Protein AF-A0A942W779-F1 (afdb_monomer)

Solvent-accessible surface area (backbone atoms only — not comparable to full-atom values): 25080 Å² total; per-residue (Å²): 134,94,77,85,82,77,86,79,87,77,89,80,86,76,80,74,77,80,75,82,72,76,68,86,77,58,77,64,45,55,94,72,41,63,71,44,63,74,53,62,92,79,44,44,75,54,38,56,45,84,52,92,96,42,37,37,36,27,36,22,59,92,44,21,41,36,33,34,63,48,42,85,40,63,37,69,52,98,50,42,41,78,44,47,47,82,33,81,62,32,35,39,36,34,16,63,70,56,72,28,26,42,39,39,29,24,27,60,91,65,40,43,71,28,85,90,51,63,28,68,44,66,31,93,44,35,46,90,42,56,68,46,78,47,61,44,61,81,48,29,36,41,38,27,32,67,92,41,38,33,35,38,41,34,22,40,50,70,47,46,82,72,52,70,46,81,51,99,54,56,57,73,42,72,48,63,55,88,59,30,40,38,39,20,27,90,34,28,35,40,48,25,60,59,57,97,59,85,71,58,79,91,79,42,75,44,48,37,31,94,50,37,53,66,45,76,66,56,99,52,34,30,26,25,70,68,20,30,35,28,33,49,87,40,51,75,77,42,82,58,79,23,85,70,44,81,44,40,36,26,61,40,96,67,29,41,36,34,48,67,47,61,38,31,39,34,34,36,33,72,90,75,78,45,62,26,37,35,81,49,95,34,40,64,63,25,29,46,76,63,33,36,33,28,40,45,94,50,18,41,28,53,39,64,69,76,82,65,41,61,65,76,71,80,63,80,65,70,73,70,72,72,69,76,75,72,62,93,86,66,74,74,69,47,80,57,91,57,32,35,38,40,59,77,65,41,29,62,65,59,50,34,67,62,51,58,91,50,53,61,50,49,23,35,79,85,72,44,81,56,75,65,50,49,26,25,55,21,35,35,35,49,73,85,46,76,23,39,26,28,20,69,40,17,46,74,42,75,28,61,62,39,72,67,26,55,52,50,50,54,31,34,78,68,68,77,44,82,70,54,76,53,27,37,58,9,37,29,71,82,69,83,85,61,66,45,74,70,22,52,52,55,50,51,54,64,59,76,107

Sequence (449 aa):
MKKAFRPTALPALLLAAVLLVLAPAVSGTSAGEALTGAVSPDASVLLFEPCGNTELFAYTDDTTYIAAADGSRSAVAEYPGQHAFLRAGVVTVVSDLGDFLAVQRFDADTLEETTSLPGFFPLEIAGEVLSFLEADGFGRLYAVLFGEPNEILVYDEAGGYTGSLLFAEPVRGMQVLDETLFVFFDGHVERIALHADFPQAGADVFPAAADVPHKMLDAETYIDSEGNLCTTDGTILLRTGANPTAVLTAYAGGSFFWASDPQTVSRFDTAGGAVALHPADGTLEALTGSAMLIRREGAFYRVPYGEFTQPATPTPTASPTPLPTPDPERVEVAFSGTYLIVPAGTTAARLRDALAPADVEVYTKNMSAAAGKLKTDQIAMVDGDLYTVIVPGDLNASGTVNTADLRLFQRVLAGDAALDDAAAFAADLNGDGTADAADLVLLSARIAA

pLDDT: mean 81.8, std 18.24, range [25.09, 97.75]

Mean predicted aligned error: 16.68 Å

Nearest PDB structures (foldseek):
  8fgw-assembly1_B  TM=6.229E-01  e=4.287E-08  Homo sapiens
  8bbe-assembly1_C  TM=6.328E-01  e=6.914E-08  Homo sapiens
  8bbg-assembly1_C  TM=6.328E-01  e=6.557E-08  Homo sapiens
  8bbf-assembly1_B  TM=3.620E-01  e=5.302E-08  Homo sapiens
  8bbg-assembly1_B  TM=3.325E-01  e=8.685E-06  Homo sapiens

Radius of gyration: 28.58 Å; Cα contacts (8 Å, |Δi|>4): 988; chains: 1; bounding box: 77×52×78 Å

Structure (mmCIF, N/CA/C/O backbone):
data_AF-A0A942W779-F1
#
_entry.id   AF-A0A942W779-F1
#
loop_
_atom_site.group_PDB
_atom_site.id
_atom_site.type_symbol
_atom_site.label_atom_id
_atom_site.label_alt_id
_atom_site.label_comp_id
_atom_site.label_asym_id
_atom_site.label_entity_id
_atom_site.label_seq_id
_atom_site.pdbx_PDB_ins_code
_atom_site.Cartn_x
_atom_site.Cartn_y
_atom_site.Cartn_z
_atom_site.occupancy
_atom_site.B_iso_or_equiv
_atom_site.auth_seq_id
_atom_site.auth_comp_id
_atom_site.auth_asym_id
_atom_site.auth_atom_id
_atom_site.pdbx_PDB_model_num
ATOM 1 N N . MET A 1 1 ? -15.101 18.374 44.490 1.00 37.56 1 MET A N 1
ATOM 2 C CA . MET A 1 1 ? -15.991 19.557 44.451 1.00 37.56 1 MET A CA 1
ATOM 3 C C . MET A 1 1 ? -16.600 19.627 43.064 1.00 37.56 1 MET A C 1
ATOM 5 O O . MET A 1 1 ? -15.862 19.673 42.093 1.00 37.56 1 MET A O 1
ATOM 9 N N . LYS A 1 2 ? -17.931 19.529 42.985 1.00 36.56 2 LYS A N 1
ATOM 10 C CA . LYS A 1 2 ? -18.717 19.539 41.746 1.00 36.56 2 LYS A CA 1
ATOM 11 C C . LYS A 1 2 ? -18.505 20.856 40.989 1.00 36.56 2 LYS A C 1
ATOM 13 O O . LYS A 1 2 ? -18.815 21.911 41.540 1.00 36.56 2 LYS A O 1
ATOM 18 N N . LYS A 1 3 ? -18.070 20.798 39.732 1.00 31.38 3 LYS A N 1
ATOM 19 C CA . LYS A 1 3 ? -18.379 21.835 38.741 1.00 31.38 3 LYS A CA 1
ATOM 20 C C . LYS A 1 3 ? -19.155 21.171 37.616 1.00 31.38 3 LYS A C 1
ATOM 22 O O . LYS A 1 3 ? -18.629 20.355 36.876 1.00 31.38 3 LYS A O 1
ATOM 27 N N . ALA A 1 4 ? -20.445 21.478 37.603 1.00 31.98 4 ALA A N 1
ATOM 28 C CA . ALA A 1 4 ? -21.384 21.084 36.576 1.00 31.98 4 ALA A CA 1
ATOM 29 C C . ALA A 1 4 ? -21.033 21.820 35.280 1.00 31.98 4 ALA A C 1
ATOM 31 O O . ALA A 1 4 ? -21.041 23.053 35.258 1.00 31.98 4 ALA A O 1
ATOM 32 N N . PHE A 1 5 ? -20.735 21.069 34.226 1.00 26.52 5 PHE A N 1
ATOM 33 C CA . PHE A 1 5 ? -20.699 21.587 32.869 1.00 26.52 5 PHE A CA 1
ATOM 34 C C . PHE A 1 5 ? -22.130 21.503 32.325 1.00 26.52 5 PHE A C 1
ATOM 36 O O . PHE A 1 5 ? -22.744 20.437 32.326 1.00 26.52 5 PHE A O 1
ATOM 43 N N . ARG A 1 6 ? -22.716 22.654 31.992 1.00 29.20 6 ARG A N 1
ATOM 44 C CA . ARG A 1 6 ? -24.022 22.731 31.330 1.00 29.20 6 ARG A CA 1
ATOM 45 C C . ARG A 1 6 ? -23.778 22.610 29.824 1.00 29.20 6 ARG A C 1
ATOM 47 O O . ARG A 1 6 ? -23.005 23.425 29.327 1.00 29.20 6 ARG A O 1
ATOM 54 N N . PRO A 1 7 ? -24.439 21.700 29.093 1.00 30.34 7 PRO A N 1
ATOM 55 C CA . PRO A 1 7 ? -24.397 21.734 27.643 1.00 30.34 7 PRO A CA 1
ATOM 56 C C . PRO A 1 7 ? -25.308 22.871 27.171 1.00 30.34 7 PRO A C 1
ATOM 58 O O . PRO A 1 7 ? -26.525 22.853 27.371 1.00 30.34 7 PRO A O 1
ATOM 61 N N . THR A 1 8 ? -24.715 23.913 26.599 1.00 30.36 8 THR A N 1
ATOM 62 C CA . THR A 1 8 ? -25.446 24.884 25.788 1.00 30.36 8 THR A CA 1
ATOM 63 C C . THR A 1 8 ? -25.738 24.240 24.445 1.00 30.36 8 THR A C 1
ATOM 65 O O . THR A 1 8 ? -24.858 24.126 23.601 1.00 30.36 8 THR A O 1
ATOM 68 N N . ALA A 1 9 ? -26.986 23.817 24.268 1.00 31.47 9 ALA A N 1
ATOM 69 C CA . ALA A 1 9 ? -27.552 23.541 22.962 1.00 31.47 9 ALA A CA 1
ATOM 70 C C . ALA A 1 9 ? -27.505 24.815 22.108 1.00 31.47 9 ALA A C 1
ATOM 72 O O . ALA A 1 9 ? -28.049 25.843 22.515 1.00 31.47 9 ALA A O 1
ATOM 73 N N . LEU A 1 10 ? -26.921 24.729 20.916 1.00 28.17 10 LEU A N 1
ATOM 74 C CA . LEU A 1 10 ? -27.346 25.535 19.779 1.00 28.17 10 LEU A CA 1
ATOM 75 C C . LEU A 1 10 ? -27.291 24.651 18.518 1.00 28.17 10 LEU A C 1
ATOM 77 O O . LEU A 1 10 ? -26.250 24.056 18.255 1.00 28.17 10 LEU A O 1
ATOM 81 N N . PRO A 1 11 ? -28.397 24.527 17.767 1.00 33.03 11 PRO A N 1
ATOM 82 C CA . PRO A 1 11 ? -28.464 23.716 16.564 1.00 33.03 11 PRO A CA 1
ATOM 83 C C . PRO A 1 11 ? -27.955 24.535 15.374 1.00 33.03 11 PRO A C 1
ATOM 85 O O . PRO A 1 11 ? -28.446 25.635 15.123 1.00 33.03 11 PRO A O 1
ATOM 88 N N . ALA A 1 12 ? -27.013 23.993 14.612 1.00 29.61 12 ALA A N 1
ATOM 89 C CA . ALA A 1 12 ? -26.700 24.477 13.272 1.00 29.61 12 ALA A CA 1
ATOM 90 C C . ALA A 1 12 ? -26.836 23.301 12.306 1.00 29.61 12 ALA A C 1
ATOM 92 O O . ALA A 1 12 ? -25.867 22.717 11.843 1.00 29.61 12 ALA A O 1
ATOM 93 N N . LEU A 1 13 ? -28.095 22.937 12.059 1.00 30.38 13 LEU A N 1
ATOM 94 C CA . LEU A 1 13 ? -28.499 22.087 10.951 1.00 30.38 13 LEU A CA 1
ATOM 95 C C . LEU A 1 13 ? -28.282 22.902 9.664 1.00 30.38 13 LEU A C 1
ATOM 97 O O . LEU A 1 13 ? -29.170 23.644 9.241 1.00 30.38 13 LEU A O 1
ATOM 101 N N . LEU A 1 14 ? -27.084 22.844 9.083 1.00 27.41 14 LEU A N 1
ATOM 102 C CA . LEU A 1 14 ? -26.867 23.316 7.720 1.00 27.41 14 LEU A CA 1
ATOM 103 C C . LEU A 1 14 ? -27.178 22.143 6.796 1.00 27.41 14 LEU A C 1
ATOM 105 O O . LEU A 1 14 ? -26.346 21.293 6.518 1.00 27.41 14 LEU A O 1
ATOM 109 N N . LEU A 1 15 ? -28.442 22.093 6.381 1.00 29.25 15 LEU A N 1
ATOM 110 C CA . LEU A 1 15 ? -28.926 21.238 5.311 1.00 29.25 15 LEU A CA 1
ATOM 111 C C . LEU A 1 15 ? -28.250 21.707 4.011 1.00 29.25 15 LEU A C 1
ATOM 113 O O . LEU A 1 15 ? -28.770 22.583 3.316 1.00 29.25 15 LEU A O 1
ATOM 117 N N . ALA A 1 16 ? -27.056 21.193 3.720 1.00 29.36 16 ALA A N 1
ATOM 118 C CA . ALA A 1 16 ? -26.447 21.348 2.411 1.00 29.36 16 ALA A CA 1
ATOM 119 C C . ALA A 1 16 ? -27.276 20.509 1.435 1.00 29.36 16 ALA A C 1
ATOM 121 O O . ALA A 1 16 ? -27.370 19.289 1.543 1.00 29.36 16 ALA A O 1
ATOM 122 N N . ALA A 1 17 ? -27.971 21.190 0.527 1.00 27.38 17 ALA A N 1
ATOM 123 C CA . ALA A 1 17 ? -28.685 20.542 -0.554 1.00 27.38 17 ALA A CA 1
ATOM 124 C C . ALA A 1 17 ? -27.675 19.732 -1.375 1.00 27.38 17 ALA A C 1
ATOM 126 O O . ALA A 1 17 ? -26.811 20.316 -2.027 1.00 27.38 17 ALA A O 1
ATOM 127 N N . VAL A 1 18 ? -27.800 18.405 -1.324 1.00 30.98 18 VAL A N 1
ATOM 128 C CA . VAL A 1 18 ? -27.090 17.463 -2.190 1.00 30.98 18 VAL A CA 1
ATOM 129 C C . VAL A 1 18 ? -27.400 17.856 -3.631 1.00 30.98 18 VAL A C 1
ATOM 131 O O . VAL A 1 18 ? -28.480 17.580 -4.160 1.00 30.98 18 VAL A O 1
ATOM 134 N N . LEU A 1 19 ? -26.466 18.564 -4.265 1.00 25.09 19 LEU A N 1
ATOM 135 C CA . LEU A 1 19 ? -26.432 18.644 -5.710 1.00 25.09 19 LEU A CA 1
ATOM 136 C C . LEU A 1 19 ? -25.974 17.256 -6.147 1.00 25.09 19 LEU A C 1
ATOM 138 O O . LEU A 1 19 ? -24.809 16.909 -5.986 1.00 25.09 19 LEU A O 1
ATOM 142 N N . LEU A 1 20 ? -26.917 16.445 -6.623 1.00 26.47 20 LEU A N 1
ATOM 143 C CA . LEU A 1 20 ? -26.631 15.166 -7.254 1.00 26.47 20 LEU A CA 1
ATOM 144 C C . LEU A 1 20 ? -25.799 15.456 -8.513 1.00 26.47 20 LEU A C 1
ATOM 146 O O . LEU A 1 20 ? -26.340 15.640 -9.605 1.00 26.47 20 LEU A O 1
ATOM 150 N N . VAL A 1 21 ? -24.483 15.584 -8.356 1.00 29.58 21 VAL A N 1
ATOM 151 C CA . VAL A 1 21 ? -23.558 15.493 -9.476 1.00 29.58 21 VAL A CA 1
ATOM 152 C C . VAL A 1 21 ? -23.622 14.031 -9.876 1.00 29.58 21 VAL A C 1
ATOM 154 O O . VAL A 1 21 ? -23.106 13.159 -9.186 1.00 29.58 21 VAL A O 1
ATOM 157 N N . LEU A 1 22 ? -24.362 13.762 -10.950 1.00 28.72 22 LEU A N 1
ATOM 158 C CA . LEU A 1 22 ? -24.291 12.494 -11.657 1.00 28.72 22 LEU A CA 1
ATOM 159 C C . LEU A 1 22 ? -22.816 12.274 -11.995 1.00 28.72 22 LEU A C 1
ATOM 161 O O . LEU A 1 22 ? -22.301 12.882 -12.936 1.00 28.72 22 LEU A O 1
ATOM 165 N N . ALA A 1 23 ? -22.144 11.426 -11.214 1.00 38.41 23 ALA A N 1
ATOM 166 C CA . ALA A 1 23 ? -20.922 10.789 -11.661 1.00 38.41 23 ALA A CA 1
ATOM 167 C C . ALA A 1 23 ? -21.218 10.195 -13.048 1.00 38.41 23 ALA A C 1
ATOM 169 O O . ALA A 1 23 ? -22.330 9.687 -13.262 1.00 38.41 23 ALA A O 1
ATOM 170 N N . PRO A 1 24 ? -20.299 10.286 -14.020 1.00 35.00 24 PRO A N 1
ATOM 171 C CA . PRO A 1 24 ? -20.470 9.571 -15.268 1.00 35.00 24 PRO A CA 1
ATOM 172 C C . PRO A 1 24 ? -20.486 8.078 -14.933 1.00 35.00 24 PRO A C 1
ATOM 174 O O . PRO A 1 24 ? -19.445 7.452 -14.775 1.00 35.00 24 PRO A O 1
ATOM 177 N N . ALA A 1 25 ? -21.688 7.521 -14.786 1.00 34.44 25 ALA A N 1
ATOM 178 C CA . ALA A 1 25 ? -21.912 6.094 -14.735 1.00 34.44 25 ALA A CA 1
ATOM 179 C C . ALA A 1 25 ? -21.474 5.543 -16.093 1.00 34.44 25 ALA A C 1
ATOM 181 O O . ALA A 1 25 ? -22.218 5.605 -17.076 1.00 34.44 25 ALA A O 1
ATOM 182 N N . VAL A 1 26 ? -20.231 5.070 -16.171 1.00 37.19 26 VAL A N 1
ATOM 183 C CA . VAL A 1 26 ? -19.781 4.271 -17.303 1.00 37.19 26 VAL A CA 1
ATOM 184 C C . VAL A 1 26 ? -20.432 2.909 -17.121 1.00 37.19 26 VAL A C 1
ATOM 186 O O . VAL A 1 26 ? -20.083 2.119 -16.251 1.00 37.19 26 VAL A O 1
ATOM 189 N N . SER A 1 27 ? -21.480 2.692 -17.902 1.00 34.56 27 SER A N 1
ATOM 190 C CA . SER A 1 27 ? -22.217 1.442 -17.974 1.00 34.56 27 SER A CA 1
ATOM 191 C C . SER A 1 27 ? -21.292 0.298 -18.391 1.00 34.56 27 SER A C 1
ATOM 193 O O . SER A 1 27 ? -20.830 0.304 -19.528 1.00 34.56 27 SER A O 1
ATOM 195 N N . GLY A 1 28 ? -21.104 -0.678 -17.498 1.00 39.50 28 GLY A N 1
ATOM 196 C CA . GLY A 1 28 ? -20.536 -2.001 -17.771 1.00 39.50 28 GLY A CA 1
ATOM 197 C C . GLY A 1 28 ? -19.135 -1.972 -18.368 1.00 39.50 28 GLY A C 1
ATOM 198 O O . GLY A 1 28 ? -18.990 -2.098 -19.579 1.00 39.50 28 GLY A O 1
ATOM 199 N N . THR A 1 29 ? -18.117 -1.860 -17.520 1.00 42.97 29 THR A N 1
ATOM 200 C CA . THR A 1 29 ? -16.719 -1.896 -17.954 1.00 42.97 29 THR A CA 1
ATOM 201 C C . THR A 1 29 ? -16.291 -3.332 -18.251 1.00 42.97 29 THR A C 1
ATOM 203 O O . THR A 1 29 ? -16.225 -4.204 -17.383 1.00 42.97 29 THR A O 1
ATOM 206 N N . SER A 1 30 ? -16.003 -3.601 -19.520 1.00 47.59 30 SER A N 1
ATOM 207 C CA . SER A 1 30 ? -15.273 -4.797 -19.939 1.00 47.59 30 SER A CA 1
ATOM 208 C C . SER A 1 30 ? -13.791 -4.687 -19.544 1.00 47.59 30 SER A C 1
ATOM 210 O O . SER A 1 30 ? -13.280 -3.599 -19.276 1.00 47.59 30 SER A O 1
ATOM 212 N N . ALA A 1 31 ? -13.074 -5.816 -19.477 1.00 52.22 31 ALA A N 1
ATOM 213 C CA . ALA A 1 31 ? -11.652 -5.807 -19.133 1.00 52.22 31 ALA A CA 1
ATOM 214 C C . ALA A 1 31 ? -10.866 -4.902 -20.105 1.00 52.22 31 ALA A C 1
ATOM 216 O O . ALA A 1 31 ? -10.810 -5.186 -21.301 1.00 52.22 31 ALA A O 1
ATOM 217 N N . GLY A 1 32 ? -10.259 -3.831 -19.582 1.00 58.69 32 GLY A N 1
ATOM 218 C CA . GLY A 1 32 ? -9.484 -2.857 -20.358 1.00 58.69 32 GLY A CA 1
ATOM 219 C C . GLY A 1 32 ? -10.176 -1.514 -20.632 1.00 58.69 32 GLY A C 1
ATOM 220 O O . GLY A 1 32 ? -9.540 -0.636 -21.216 1.00 58.69 32 GLY A O 1
ATOM 221 N N . GLU A 1 33 ? -11.425 -1.317 -20.201 1.00 74.31 33 GLU A N 1
ATOM 222 C CA . GLU A 1 33 ? -12.067 0.005 -20.208 1.00 74.31 33 GLU A CA 1
ATOM 223 C C . GLU A 1 33 ? -11.681 0.833 -18.977 1.00 74.31 33 GLU A C 1
ATOM 225 O O . GLU A 1 33 ? -11.333 0.299 -17.920 1.00 74.31 33 GLU A O 1
ATOM 230 N N . ALA A 1 34 ? -11.701 2.158 -19.136 1.00 84.88 34 ALA A N 1
ATOM 231 C CA . ALA A 1 34 ? -11.385 3.077 -18.053 1.00 84.88 34 ALA A CA 1
ATOM 232 C C . ALA A 1 34 ? -12.463 2.983 -16.969 1.00 84.88 34 ALA A C 1
ATOM 234 O O . ALA A 1 34 ? -13.654 3.089 -17.263 1.00 84.88 34 ALA A O 1
ATOM 235 N N . LEU A 1 35 ? -12.038 2.808 -15.719 1.00 87.25 35 LEU A N 1
ATOM 236 C CA . LEU A 1 35 ? -12.924 2.851 -14.555 1.00 87.25 35 LEU A CA 1
ATOM 237 C C . LEU A 1 35 ? -13.426 4.267 -14.287 1.00 87.25 35 LEU A C 1
ATOM 239 O O . LEU A 1 35 ? -14.508 4.460 -13.738 1.00 87.25 35 LEU A O 1
ATOM 243 N N . THR A 1 36 ? -12.622 5.258 -14.662 1.00 84.62 36 THR A N 1
ATOM 244 C CA . THR A 1 36 ? -12.900 6.671 -14.443 1.00 84.62 36 THR A CA 1
ATOM 245 C C . THR A 1 36 ? -12.735 7.457 -15.737 1.00 84.62 36 THR A C 1
ATOM 247 O O . THR A 1 36 ? -12.085 7.019 -16.687 1.00 84.62 36 THR A O 1
ATOM 250 N N . GLY A 1 37 ? -13.273 8.677 -15.756 1.00 84.06 37 GLY A N 1
ATOM 251 C CA . GLY A 1 37 ? -12.760 9.708 -16.656 1.00 84.06 37 GLY A CA 1
ATOM 252 C C . GLY A 1 37 ? -11.343 10.143 -16.259 1.00 84.06 37 GLY A C 1
ATOM 253 O O . GLY A 1 37 ? -10.720 9.552 -15.373 1.00 84.06 37 GLY A O 1
ATOM 254 N N . ALA A 1 38 ? -10.850 11.208 -16.893 1.00 84.56 38 ALA A N 1
ATOM 255 C CA . ALA A 1 38 ? -9.616 11.847 -16.453 1.00 84.56 38 ALA A CA 1
ATOM 256 C C . ALA A 1 38 ? -9.790 12.408 -15.027 1.00 84.56 38 ALA A C 1
ATOM 258 O O . ALA A 1 38 ? -10.720 13.177 -14.778 1.00 84.56 38 ALA A O 1
ATOM 259 N N . VAL A 1 39 ? -8.908 12.007 -14.116 1.00 88.69 39 VAL A N 1
ATOM 260 C CA . VAL A 1 39 ? -8.825 12.426 -12.713 1.00 88.69 39 VAL A CA 1
ATOM 261 C C . VAL A 1 39 ? -7.675 13.413 -12.520 1.00 88.69 39 VAL A C 1
ATOM 263 O O . VAL A 1 39 ? -6.804 13.561 -13.385 1.00 88.69 39 VAL A O 1
ATOM 266 N N . SER A 1 40 ? -7.669 14.099 -11.377 1.00 87.69 40 SER A N 1
ATOM 267 C CA . SER A 1 40 ? -6.571 14.992 -11.003 1.00 87.69 40 SER A CA 1
ATOM 268 C C . SER A 1 40 ? -5.223 14.248 -10.983 1.00 87.69 40 SER A C 1
ATOM 270 O O . SER A 1 40 ? -5.166 13.104 -10.523 1.00 87.69 40 SER A O 1
ATOM 272 N N . PRO A 1 41 ? -4.111 14.873 -11.417 1.00 85.75 41 PRO A N 1
ATOM 273 C CA . PRO A 1 41 ? -2.770 14.328 -11.201 1.00 85.75 41 PRO A CA 1
ATOM 274 C C . PRO A 1 41 ? -2.481 14.014 -9.728 1.00 85.75 41 PRO A C 1
ATOM 276 O O . PRO A 1 41 ? -1.777 13.049 -9.452 1.00 85.75 41 PRO A O 1
ATOM 279 N N . ASP A 1 42 ? -3.086 14.773 -8.811 1.00 87.50 42 ASP A N 1
ATOM 280 C CA . ASP A 1 42 ? -2.910 14.629 -7.361 1.00 87.50 42 ASP A CA 1
ATOM 281 C C . ASP A 1 42 ? -3.865 13.597 -6.734 1.00 87.50 42 ASP A C 1
ATOM 283 O O . ASP A 1 42 ? -3.835 13.387 -5.524 1.00 87.50 42 ASP A O 1
ATOM 287 N N . ALA A 1 43 ? -4.726 12.952 -7.535 1.00 90.50 43 ALA A N 1
ATOM 288 C CA . ALA A 1 43 ? -5.637 11.933 -7.027 1.00 90.50 43 ALA A CA 1
ATOM 289 C C . ALA A 1 43 ? -4.852 10.760 -6.423 1.00 90.50 43 ALA A C 1
ATOM 291 O O . ALA A 1 43 ? -3.951 10.231 -7.077 1.00 90.50 43 ALA A O 1
ATOM 292 N N . SER A 1 44 ? -5.217 10.314 -5.225 1.00 92.19 44 SER A N 1
ATOM 293 C CA . SER A 1 44 ? -4.587 9.194 -4.525 1.00 92.19 44 SER A CA 1
ATOM 294 C C . SER A 1 44 ? -5.557 8.028 -4.369 1.00 92.19 44 SER A C 1
ATOM 296 O O . SER A 1 44 ? -6.742 8.212 -4.093 1.00 92.19 44 SER A O 1
ATOM 298 N N . VAL A 1 45 ? -5.068 6.803 -4.555 1.00 94.62 45 VAL A N 1
ATOM 299 C CA . VAL A 1 45 ? -5.859 5.592 -4.307 1.00 94.62 45 VAL A CA 1
ATOM 300 C C . VAL A 1 45 ? -5.784 5.247 -2.823 1.00 94.62 45 VAL A C 1
ATOM 302 O O . VAL A 1 45 ? -4.695 5.095 -2.275 1.00 94.62 45 VAL A O 1
ATOM 305 N N . LEU A 1 46 ? -6.944 5.108 -2.180 1.00 94.31 46 LEU A N 1
ATOM 306 C CA . LEU A 1 46 ? -7.054 4.750 -0.763 1.00 94.31 46 LEU A CA 1
ATOM 307 C C . LEU A 1 46 ? -7.326 3.260 -0.545 1.00 94.31 46 LEU A C 1
ATOM 309 O O . LEU A 1 46 ? -6.926 2.703 0.471 1.00 94.31 46 LEU A O 1
ATOM 313 N N . LEU A 1 47 ? -8.044 2.625 -1.474 1.00 95.00 47 LEU A N 1
ATOM 314 C CA . LEU A 1 47 ? -8.505 1.244 -1.353 1.00 95.00 47 LEU A CA 1
ATOM 315 C C . LEU A 1 47 ? -8.529 0.587 -2.730 1.00 95.00 47 LEU A C 1
ATOM 317 O O . LEU A 1 47 ? -9.013 1.186 -3.691 1.00 95.00 47 LEU A O 1
ATOM 321 N N . PHE A 1 48 ? -8.077 -0.662 -2.807 1.00 95.25 48 PHE A N 1
ATOM 322 C CA . PHE A 1 48 ? -8.328 -1.549 -3.938 1.00 95.25 48 PHE A CA 1
ATOM 323 C C . PHE A 1 48 ? -8.352 -2.993 -3.438 1.00 95.25 48 PHE A C 1
ATOM 325 O O . PHE A 1 48 ? -7.305 -3.607 -3.248 1.00 95.25 48 PHE A O 1
ATOM 332 N N . GLU A 1 49 ? -9.545 -3.522 -3.167 1.00 93.81 49 GLU A N 1
ATOM 333 C CA . GLU A 1 49 ? -9.703 -4.816 -2.496 1.00 93.81 49 GLU A CA 1
ATOM 334 C C . GLU A 1 49 ? -10.789 -5.693 -3.145 1.00 93.81 49 GLU A C 1
ATOM 336 O O . GLU A 1 49 ? -11.795 -5.173 -3.640 1.00 93.81 49 GLU A O 1
ATOM 341 N N . PRO A 1 50 ? -10.628 -7.032 -3.149 1.00 92.56 50 PRO A N 1
ATOM 342 C CA . PRO A 1 50 ? -11.656 -7.955 -3.626 1.00 92.56 50 PRO A CA 1
ATOM 343 C C . PRO A 1 50 ? -12.968 -7.849 -2.832 1.00 92.56 50 PRO A C 1
ATOM 345 O O . PRO A 1 50 ? -12.976 -7.849 -1.605 1.00 92.56 50 PRO A O 1
ATOM 348 N N . CYS A 1 51 ? -14.096 -7.839 -3.539 1.00 92.12 51 CYS A N 1
ATOM 349 C CA . CYS A 1 51 ? -15.445 -7.822 -2.983 1.00 92.12 51 CYS A CA 1
ATOM 350 C C . CYS A 1 51 ? -16.391 -8.642 -3.878 1.00 92.12 51 CYS A C 1
ATOM 352 O O . CYS A 1 51 ? -16.814 -8.213 -4.958 1.00 92.12 51 CYS A O 1
ATOM 354 N N . GLY A 1 52 ? -16.714 -9.859 -3.438 1.00 88.25 52 GLY A N 1
ATOM 355 C CA . GLY A 1 52 ? -17.498 -10.800 -4.236 1.00 88.25 52 GLY A CA 1
ATOM 356 C C . GLY A 1 52 ? -16.760 -11.203 -5.517 1.00 88.25 52 GLY A C 1
ATOM 357 O O . GLY A 1 52 ? -15.681 -11.785 -5.454 1.00 88.25 52 GLY A O 1
ATOM 358 N N . ASN A 1 53 ? -17.348 -10.903 -6.679 1.00 86.69 53 ASN A N 1
ATOM 359 C CA . ASN A 1 53 ? -16.791 -11.246 -7.998 1.00 86.69 53 ASN A CA 1
ATOM 360 C C . ASN A 1 53 ? -16.046 -10.082 -8.682 1.00 86.69 53 ASN A C 1
ATOM 362 O O . ASN A 1 53 ? -15.665 -10.206 -9.845 1.00 86.69 53 ASN A O 1
ATOM 366 N N . THR A 1 54 ? -15.881 -8.953 -7.994 1.00 88.69 54 THR A N 1
ATOM 367 C CA . THR A 1 54 ? -15.206 -7.745 -8.490 1.00 88.69 54 THR A CA 1
ATOM 368 C C . THR A 1 54 ? -14.252 -7.219 -7.419 1.00 88.69 54 THR A C 1
ATOM 370 O O . THR A 1 54 ? -14.204 -7.739 -6.309 1.00 88.69 54 THR A O 1
ATOM 373 N N . GLU A 1 55 ? -13.494 -6.178 -7.730 1.00 93.50 55 GLU A N 1
ATOM 374 C CA . GLU A 1 55 ? -12.796 -5.350 -6.755 1.00 93.50 55 GLU A CA 1
ATOM 375 C C . GLU A 1 55 ? -13.609 -4.077 -6.467 1.00 93.50 55 GLU A C 1
ATOM 377 O O . GLU A 1 55 ? -14.262 -3.535 -7.367 1.00 93.50 55 GLU A O 1
ATOM 382 N N . LEU A 1 56 ? -13.577 -3.607 -5.221 1.00 95.62 56 LEU A N 1
ATOM 383 C CA . LEU A 1 56 ? -13.939 -2.236 -4.873 1.00 95.62 56 LEU A CA 1
ATOM 384 C C . LEU A 1 56 ? -12.675 -1.389 -4.888 1.00 95.62 56 LE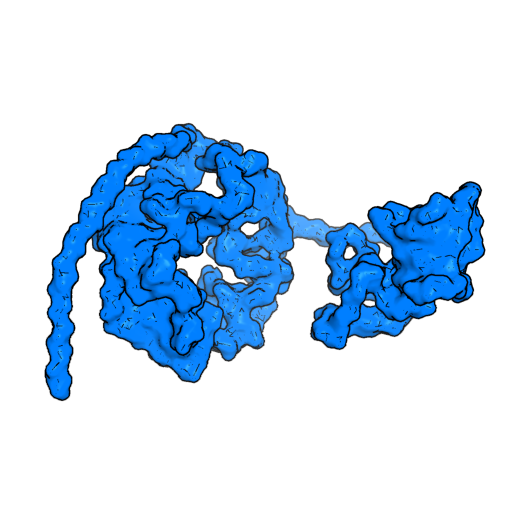U A C 1
ATOM 386 O O . LEU A 1 56 ? -11.635 -1.817 -4.386 1.00 95.62 56 LEU A O 1
ATOM 390 N N . PHE A 1 57 ? -12.774 -0.185 -5.436 1.00 95.25 57 PHE A N 1
ATOM 391 C CA . PHE A 1 57 ? -11.701 0.792 -5.381 1.00 95.25 57 PHE A CA 1
ATOM 392 C C . PHE A 1 57 ? -12.222 2.128 -4.865 1.00 95.25 57 PHE A C 1
ATOM 394 O O . PHE A 1 57 ? -13.353 2.521 -5.164 1.00 95.25 57 PHE A O 1
ATOM 401 N N . ALA A 1 58 ? -11.395 2.812 -4.080 1.00 95.94 58 ALA A N 1
ATOM 402 C CA . ALA A 1 58 ? -11.660 4.166 -3.626 1.00 95.94 58 ALA A CA 1
ATOM 403 C C . ALA A 1 58 ? -10.454 5.053 -3.915 1.00 95.94 58 ALA A C 1
ATOM 405 O O . ALA A 1 58 ? -9.313 4.654 -3.671 1.00 95.94 58 ALA A O 1
ATOM 406 N N . TYR A 1 59 ? -10.710 6.255 -4.416 1.00 95.31 59 TYR A N 1
ATOM 407 C CA . TYR A 1 59 ? -9.681 7.262 -4.641 1.00 95.31 59 TYR A CA 1
ATOM 408 C C . TYR A 1 59 ? -10.173 8.633 -4.188 1.00 95.31 59 TYR A C 1
ATOM 410 O O . TYR A 1 59 ? -11.376 8.904 -4.212 1.00 95.31 59 TYR A O 1
ATOM 418 N N . THR A 1 60 ? -9.235 9.486 -3.794 1.00 94.44 60 THR A N 1
ATOM 419 C CA . THR A 1 60 ? -9.494 10.851 -3.344 1.00 94.44 60 THR A CA 1
ATOM 420 C C . THR A 1 60 ? -8.761 11.840 -4.228 1.00 94.44 60 THR A C 1
ATOM 422 O O . THR A 1 60 ? -7.562 11.705 -4.448 1.00 94.44 60 THR A O 1
ATOM 425 N N . ASP A 1 61 ? -9.473 12.854 -4.702 1.00 85.69 61 ASP A N 1
ATOM 426 C CA . ASP A 1 61 ? -8.899 14.109 -5.187 1.00 85.69 61 ASP A CA 1
ATOM 427 C C . ASP A 1 61 ? -9.369 15.279 -4.295 1.00 85.69 61 ASP A C 1
ATOM 429 O O . ASP A 1 61 ? -8.978 15.357 -3.133 1.00 85.69 61 ASP A O 1
ATOM 433 N N . ASP A 1 62 ? -10.263 16.136 -4.790 1.00 86.62 62 ASP A N 1
ATOM 434 C CA . ASP A 1 62 ? -11.074 17.057 -3.987 1.00 86.62 62 ASP A CA 1
ATOM 435 C C . ASP A 1 62 ? -12.290 16.348 -3.366 1.00 86.62 62 ASP A C 1
ATOM 437 O O . ASP A 1 62 ? -13.047 16.930 -2.591 1.00 86.62 62 ASP A O 1
ATOM 441 N N . THR A 1 63 ? -12.566 15.111 -3.771 1.00 90.00 63 THR A N 1
ATOM 442 C CA . THR A 1 63 ? -13.689 14.301 -3.304 1.00 90.00 63 THR A CA 1
ATOM 443 C C . THR A 1 63 ? -13.283 12.832 -3.311 1.00 90.00 63 THR A C 1
ATOM 445 O O . THR A 1 63 ? -12.486 12.402 -4.144 1.00 90.00 63 THR A O 1
ATOM 448 N N . THR A 1 64 ? -13.830 12.040 -2.388 1.00 95.94 64 THR A N 1
ATOM 449 C CA . THR A 1 64 ? -13.602 10.592 -2.390 1.00 95.94 64 THR A CA 1
ATOM 450 C C . THR A 1 64 ? -14.708 9.872 -3.129 1.00 95.94 64 THR A C 1
ATOM 452 O O . THR A 1 64 ? -15.879 9.940 -2.752 1.00 95.94 64 THR A O 1
ATOM 455 N N . TYR A 1 65 ? -14.315 9.143 -4.165 1.00 95.81 65 TYR A N 1
ATOM 456 C CA . TYR A 1 65 ? -15.190 8.284 -4.948 1.00 95.81 65 TYR A CA 1
ATOM 457 C C . TYR A 1 65 ? -14.931 6.832 -4.579 1.00 95.81 65 TYR A C 1
ATOM 459 O O . TYR A 1 65 ? -13.781 6.422 -4.429 1.00 95.81 65 TYR A O 1
ATOM 467 N N . ILE A 1 66 ? -16.001 6.052 -4.464 1.00 96.50 66 ILE A N 1
ATOM 468 C CA . ILE A 1 66 ? -15.959 4.618 -4.181 1.00 96.50 66 ILE A CA 1
ATOM 469 C C . ILE A 1 66 ? -16.725 3.933 -5.301 1.00 96.50 66 ILE A C 1
ATOM 471 O O . ILE A 1 66 ? -17.858 4.316 -5.590 1.00 96.50 66 ILE A O 1
ATOM 475 N N . ALA A 1 67 ? -16.149 2.927 -5.944 1.00 95.19 67 ALA A N 1
ATOM 476 C CA . ALA A 1 67 ? -16.835 2.223 -7.017 1.00 95.19 67 ALA A CA 1
ATOM 477 C C . ALA A 1 67 ? -16.425 0.757 -7.104 1.00 95.19 67 ALA A C 1
ATOM 479 O O . ALA A 1 67 ? -15.321 0.361 -6.728 1.00 95.19 67 ALA A O 1
ATOM 480 N N . ALA A 1 68 ? -17.333 -0.054 -7.638 1.00 94.00 68 ALA A N 1
ATOM 481 C CA . ALA A 1 68 ? -16.993 -1.384 -8.106 1.00 94.00 68 ALA A CA 1
ATOM 482 C C . ALA A 1 68 ? -16.290 -1.297 -9.462 1.00 94.00 68 ALA A C 1
ATOM 484 O O . ALA A 1 68 ? -16.720 -0.561 -10.351 1.00 94.00 68 ALA A O 1
ATOM 485 N N . ALA A 1 69 ? -15.220 -2.071 -9.633 1.00 91.25 69 ALA A N 1
ATOM 486 C CA . ALA A 1 69 ? -14.416 -2.073 -10.853 1.00 91.25 69 ALA A CA 1
ATOM 487 C C . ALA A 1 69 ? -15.182 -2.565 -12.103 1.00 91.25 69 ALA A C 1
ATOM 489 O O . ALA A 1 69 ? -14.768 -2.294 -13.228 1.00 91.25 69 ALA A O 1
ATOM 490 N N . ASP A 1 70 ? -16.307 -3.260 -11.930 1.00 88.50 70 ASP A N 1
ATOM 491 C CA . ASP A 1 70 ? -17.221 -3.653 -13.012 1.00 88.50 70 ASP A CA 1
ATOM 492 C C . ASP A 1 70 ? -18.260 -2.569 -13.382 1.00 88.50 70 ASP A C 1
ATOM 494 O O . ASP A 1 70 ? -19.099 -2.773 -14.266 1.00 88.50 70 ASP A O 1
ATOM 498 N N . GLY A 1 71 ? -18.236 -1.420 -12.695 1.00 87.62 71 GLY A N 1
ATOM 499 C CA . GLY A 1 71 ? -19.163 -0.306 -12.898 1.00 87.62 71 GLY A CA 1
ATOM 500 C C . GLY A 1 71 ? -20.581 -0.566 -12.385 1.00 87.62 71 GLY A C 1
ATOM 501 O O . GLY A 1 71 ? -21.488 0.214 -12.674 1.00 87.62 71 GLY A O 1
ATOM 502 N N . SER A 1 72 ? -20.807 -1.651 -11.636 1.00 88.69 72 SER A N 1
ATOM 503 C CA . SER A 1 72 ? -22.142 -2.026 -11.147 1.00 88.69 72 SER A CA 1
ATOM 504 C C . SER A 1 72 ? -22.716 -1.062 -10.107 1.00 88.69 72 SER A C 1
ATOM 506 O O . SER A 1 72 ? -23.937 -0.949 -9.987 1.00 88.69 72 SER A O 1
ATOM 508 N N . ARG A 1 73 ? -21.847 -0.386 -9.350 1.00 93.12 73 ARG A N 1
ATOM 509 C CA . ARG A 1 73 ? -22.210 0.491 -8.231 1.00 93.12 73 ARG A CA 1
ATOM 510 C C . ARG A 1 73 ? -21.127 1.527 -7.956 1.00 93.12 73 ARG A C 1
ATOM 512 O O . ARG A 1 73 ? -19.943 1.265 -8.172 1.00 93.12 73 ARG A O 1
ATOM 519 N N . SER A 1 74 ? -21.545 2.680 -7.442 1.00 94.75 74 SER A N 1
ATOM 520 C CA . SER A 1 74 ? -20.659 3.778 -7.053 1.00 94.75 74 SER A CA 1
ATOM 521 C C . SER A 1 74 ? -21.279 4.625 -5.947 1.00 94.75 74 SER A C 1
ATOM 523 O O . SER A 1 74 ? -22.492 4.833 -5.950 1.00 94.75 74 SER A O 1
ATOM 525 N N . ALA A 1 75 ? -20.440 5.189 -5.089 1.00 95.56 75 ALA A N 1
ATOM 526 C CA . ALA A 1 75 ? -20.789 6.161 -4.068 1.00 95.56 75 ALA A CA 1
ATOM 527 C C . ALA A 1 75 ? -19.765 7.296 -4.024 1.00 95.56 75 ALA A C 1
ATOM 529 O O . ALA A 1 75 ? -18.678 7.215 -4.602 1.00 95.56 75 ALA A O 1
ATOM 530 N N . VAL A 1 76 ? -20.136 8.361 -3.326 1.00 95.44 76 VAL A N 1
ATOM 531 C CA . VAL A 1 76 ? -19.297 9.534 -3.105 1.00 95.44 76 VAL A CA 1
ATOM 532 C C . VAL A 1 76 ? -19.340 9.844 -1.618 1.00 95.44 76 VAL A C 1
ATOM 534 O O . VAL A 1 76 ? -20.430 9.913 -1.046 1.00 95.44 76 VAL A O 1
ATOM 537 N N . ALA A 1 77 ? -18.173 9.996 -0.998 1.00 94.69 77 ALA A N 1
ATOM 538 C CA . ALA A 1 77 ? -18.103 10.410 0.394 1.00 94.69 77 ALA A CA 1
ATOM 539 C C . ALA A 1 77 ? -18.427 11.904 0.532 1.00 94.69 77 ALA A C 1
ATOM 541 O O . ALA A 1 77 ? -18.177 12.694 -0.378 1.00 94.69 77 ALA A O 1
ATOM 542 N N . GLU A 1 78 ? -18.965 12.301 1.682 1.00 93.44 78 GLU A N 1
ATOM 543 C CA . GLU A 1 78 ? -19.329 13.699 1.946 1.00 93.44 78 GLU A CA 1
ATOM 544 C C . GLU A 1 78 ? -18.102 14.623 2.014 1.00 93.44 78 GLU A C 1
ATOM 546 O O . GLU A 1 78 ? -18.187 15.799 1.656 1.00 93.44 78 GLU A O 1
ATOM 551 N N . TYR A 1 79 ? -16.951 14.081 2.421 1.00 93.62 79 TYR A N 1
ATOM 552 C CA . TYR A 1 79 ? -15.695 14.808 2.585 1.00 93.62 79 TYR A CA 1
ATOM 553 C C . TYR A 1 79 ? -14.516 14.049 1.949 1.00 93.62 79 TYR A C 1
ATOM 555 O O . TYR A 1 79 ? -14.591 12.829 1.783 1.00 93.62 79 TYR A O 1
ATOM 563 N N . PRO A 1 80 ? -13.403 14.732 1.615 1.00 93.56 80 PRO A N 1
ATOM 564 C CA . PRO A 1 80 ? -12.195 14.079 1.114 1.00 93.56 80 PRO A CA 1
ATOM 565 C C . PRO A 1 80 ? -11.598 13.155 2.183 1.00 93.56 80 PRO A C 1
ATOM 567 O O . PRO A 1 80 ? -11.174 13.588 3.254 1.00 93.56 80 PRO A O 1
ATOM 570 N N . GLY A 1 81 ? -11.620 11.859 1.919 1.00 93.19 81 GLY A N 1
ATOM 571 C CA . GLY A 1 81 ? -11.063 10.804 2.750 1.00 93.19 81 GLY A CA 1
ATOM 572 C C . GLY A 1 81 ? -9.539 10.777 2.716 1.00 93.19 81 GLY A C 1
ATOM 573 O O . GLY A 1 81 ? -8.922 10.982 1.673 1.00 93.19 81 GLY A O 1
ATOM 574 N N . GLN A 1 82 ? -8.953 10.472 3.868 1.00 92.38 82 GLN A N 1
ATOM 575 C CA . GLN A 1 82 ? -7.527 10.203 4.067 1.00 92.38 82 GLN A CA 1
ATOM 576 C C . GLN A 1 82 ? -7.258 8.707 4.269 1.00 92.38 82 GLN A C 1
ATOM 578 O O . GLN A 1 82 ? -6.186 8.213 3.931 1.00 92.38 82 GLN A O 1
ATOM 583 N N . HIS A 1 83 ? -8.249 7.974 4.783 1.00 93.50 83 HIS A N 1
ATOM 584 C CA . HIS A 1 83 ? -8.176 6.531 4.992 1.00 93.50 83 HIS A CA 1
ATOM 585 C C . HIS A 1 83 ? -9.429 5.847 4.453 1.00 93.50 83 HIS A C 1
ATOM 587 O O . HIS A 1 83 ? -10.529 6.407 4.515 1.00 93.50 83 HIS A O 1
ATOM 593 N N . ALA A 1 84 ? -9.265 4.621 3.960 1.00 95.69 84 ALA A N 1
ATOM 594 C CA . ALA A 1 84 ? -10.370 3.758 3.582 1.00 95.69 84 ALA A CA 1
ATOM 595 C C . ALA A 1 84 ? -10.083 2.304 3.972 1.00 95.69 84 ALA A C 1
ATOM 597 O O . ALA A 1 84 ? -8.965 1.821 3.807 1.00 95.69 84 ALA A O 1
ATOM 598 N N . PHE A 1 85 ? -11.105 1.606 4.463 1.00 94.88 85 PHE A N 1
ATOM 599 C CA . PHE A 1 85 ? -11.017 0.211 4.897 1.00 94.88 85 PHE A CA 1
ATOM 600 C C . PHE A 1 85 ? -12.196 -0.583 4.338 1.00 94.88 85 PHE A C 1
ATOM 602 O O . PHE A 1 85 ? -13.323 -0.089 4.367 1.00 94.88 85 PHE A O 1
ATOM 609 N N . LEU A 1 86 ? -11.969 -1.822 3.900 1.00 95.06 86 LEU A N 1
ATOM 610 C CA . LEU A 1 86 ? -13.035 -2.789 3.631 1.00 95.06 86 LEU A CA 1
ATOM 611 C C . LEU A 1 86 ? -12.986 -3.897 4.687 1.00 95.06 86 LEU A C 1
ATOM 613 O O . LEU A 1 86 ? -12.025 -4.661 4.762 1.00 95.06 86 LEU A O 1
ATOM 617 N N . ARG A 1 87 ? -14.016 -3.983 5.534 1.00 93.69 87 ARG A N 1
ATOM 618 C CA . ARG A 1 87 ? -14.098 -4.976 6.619 1.00 93.69 87 ARG A CA 1
ATOM 619 C C . ARG A 1 87 ? -15.506 -5.535 6.713 1.00 93.69 87 ARG A C 1
ATOM 621 O O . ARG A 1 87 ? -16.464 -4.774 6.736 1.00 93.69 87 ARG A O 1
ATOM 628 N N . ALA A 1 88 ? -15.628 -6.863 6.746 1.00 90.94 88 ALA A N 1
ATOM 629 C CA . ALA A 1 88 ? -16.901 -7.575 6.911 1.00 90.94 88 ALA A CA 1
ATOM 630 C C . ALA A 1 88 ? -18.064 -7.045 6.035 1.00 90.94 88 ALA A C 1
ATOM 632 O O . ALA A 1 88 ? -19.206 -6.972 6.480 1.00 90.94 88 ALA A O 1
ATOM 633 N N . GLY A 1 89 ? -17.775 -6.671 4.783 1.00 93.00 89 GLY A N 1
ATOM 634 C CA . GLY A 1 89 ? -18.784 -6.147 3.856 1.00 93.00 89 GLY A CA 1
ATOM 635 C C . GLY A 1 89 ? -19.150 -4.675 4.066 1.00 93.00 89 GLY A C 1
ATOM 636 O O . GLY A 1 89 ? -20.169 -4.230 3.551 1.00 93.00 89 GLY A O 1
ATOM 637 N N . VAL A 1 90 ? -18.336 -3.904 4.788 1.00 95.31 90 VAL A N 1
ATOM 638 C CA . VAL A 1 90 ? -18.518 -2.462 4.983 1.00 95.31 90 VAL A CA 1
ATOM 639 C C . VAL A 1 90 ? -17.273 -1.717 4.518 1.00 95.31 90 VAL A C 1
ATOM 641 O O . VAL A 1 90 ? -16.159 -2.024 4.947 1.00 95.31 90 VAL A O 1
ATOM 644 N N . VAL A 1 91 ? -17.467 -0.719 3.657 1.00 96.88 91 VAL A N 1
ATOM 645 C CA . VAL A 1 91 ? -16.435 0.256 3.293 1.00 96.88 91 VAL A CA 1
ATOM 646 C C . VAL A 1 91 ? -16.516 1.414 4.275 1.00 96.88 91 VAL A C 1
ATOM 648 O O . VAL A 1 91 ? -17.542 2.084 4.345 1.00 96.88 91 VAL A O 1
ATOM 651 N N . THR A 1 92 ? -15.447 1.665 5.023 1.00 97.44 92 THR A N 1
ATOM 652 C CA . THR A 1 92 ? -15.327 2.823 5.917 1.00 97.44 92 THR A CA 1
ATOM 653 C C . THR A 1 92 ? -14.378 3.833 5.293 1.00 97.44 92 THR A C 1
ATOM 655 O O . THR A 1 92 ? -13.235 3.483 5.025 1.00 97.44 92 THR A O 1
ATOM 658 N N . VAL A 1 93 ? -14.830 5.068 5.087 1.00 97.50 93 VAL A N 1
ATOM 659 C CA . VAL A 1 93 ? -14.007 6.211 4.672 1.00 97.50 93 VAL A CA 1
ATOM 660 C C . VAL A 1 93 ? -13.864 7.160 5.851 1.00 97.50 93 VAL A C 1
ATOM 662 O O . VAL A 1 93 ? -14.847 7.467 6.525 1.00 97.50 93 VAL A O 1
ATOM 665 N N . VAL A 1 94 ? -12.640 7.617 6.103 1.00 97.31 94 VAL A N 1
ATOM 666 C CA . VAL A 1 94 ? -12.341 8.556 7.185 1.00 97.31 94 VAL A CA 1
ATOM 667 C C . VAL A 1 94 ? -11.702 9.805 6.609 1.00 97.31 94 VAL A C 1
ATOM 669 O O . VAL A 1 94 ? -10.670 9.730 5.942 1.00 97.31 94 VAL A O 1
ATOM 672 N N . SER A 1 95 ? -12.319 10.947 6.881 1.00 95.94 95 SER A N 1
ATOM 673 C CA . SER A 1 95 ? -11.906 12.269 6.415 1.00 95.94 95 SER A CA 1
ATOM 674 C C . SER A 1 95 ? -11.431 13.120 7.584 1.00 95.94 95 SER A C 1
ATOM 676 O O . SER A 1 95 ? -12.022 13.079 8.662 1.00 95.94 95 SER A O 1
ATOM 678 N N . ASP A 1 96 ? -10.396 13.924 7.365 1.00 94.00 96 ASP A N 1
ATOM 679 C CA . ASP A 1 96 ? -9.901 14.875 8.359 1.00 94.00 96 ASP A CA 1
ATOM 680 C C . ASP A 1 96 ? -10.554 16.248 8.164 1.00 94.00 96 ASP A C 1
ATOM 682 O O . ASP A 1 96 ? -10.431 16.857 7.100 1.00 94.00 96 ASP A O 1
ATOM 686 N N . LEU A 1 97 ? -11.262 16.729 9.190 1.00 92.00 97 LEU A N 1
ATOM 687 C CA . LEU A 1 97 ? -11.886 18.055 9.216 1.00 92.00 97 LEU A CA 1
ATOM 688 C C . LEU A 1 97 ? -11.177 19.016 10.188 1.00 92.00 97 LEU A C 1
ATOM 690 O O . LEU A 1 97 ? -11.737 20.047 10.571 1.00 92.00 97 LEU A O 1
ATOM 694 N N . GLY A 1 98 ? -9.942 18.696 10.578 1.00 89.00 98 GLY A N 1
ATOM 695 C CA . GLY A 1 98 ? -9.098 19.465 11.485 1.00 89.00 98 GLY A CA 1
ATOM 696 C C . GLY A 1 98 ? -9.332 19.083 12.942 1.00 89.00 98 GLY A C 1
ATOM 697 O O . GLY A 1 98 ? -8.496 18.425 13.554 1.00 89.00 98 GLY A O 1
ATOM 698 N N . ASP A 1 99 ? -10.478 19.480 13.500 1.00 88.94 99 ASP A N 1
ATOM 699 C CA . ASP A 1 99 ? -10.777 19.283 14.930 1.00 88.94 99 ASP A CA 1
ATOM 700 C C . ASP A 1 99 ? -11.290 17.870 15.259 1.00 88.94 99 ASP A C 1
ATOM 702 O O . ASP A 1 99 ? -11.245 17.437 16.411 1.00 88.94 99 ASP A O 1
ATOM 706 N N . PHE A 1 100 ? -11.822 17.164 14.262 1.00 93.69 100 PHE A N 1
ATOM 707 C CA . PHE A 1 100 ? -12.348 15.809 14.391 1.00 93.69 100 PHE A CA 1
ATOM 708 C C . PHE A 1 100 ? -12.214 15.054 13.064 1.00 93.69 100 PHE A C 1
ATOM 710 O O . PHE A 1 100 ? -12.115 15.663 11.993 1.00 93.69 100 PHE A O 1
ATOM 717 N N . LEU A 1 101 ? -12.278 13.726 13.130 1.00 96.44 101 LEU A N 1
ATOM 718 C CA . LEU A 1 101 ? -12.354 12.861 11.958 1.00 96.44 101 LEU A CA 1
ATOM 719 C C . LEU A 1 101 ? -13.824 12.579 11.632 1.00 96.44 101 LEU A C 1
ATOM 721 O O . LEU A 1 101 ? -14.597 12.191 12.507 1.00 96.44 101 LEU A O 1
ATOM 725 N N . ALA A 1 102 ? -14.228 12.757 10.380 1.00 96.25 102 ALA A N 1
ATOM 726 C CA . ALA A 1 102 ? -15.543 12.344 9.904 1.00 96.25 102 ALA A CA 1
ATOM 727 C C . ALA A 1 102 ? -15.462 10.910 9.375 1.00 96.25 102 ALA A C 1
ATOM 729 O O . ALA A 1 102 ? -14.689 10.630 8.460 1.00 96.25 102 ALA A O 1
ATOM 730 N N . VAL A 1 103 ? -16.255 10.007 9.947 1.00 97.50 103 VAL A N 1
ATOM 731 C CA . VAL A 1 103 ? -16.323 8.605 9.527 1.00 97.50 103 VAL A CA 1
ATOM 732 C C . VAL A 1 103 ? -17.613 8.389 8.756 1.00 97.50 103 VAL A C 1
ATOM 734 O O . VAL A 1 103 ? -18.693 8.679 9.270 1.00 97.50 103 VAL A O 1
ATOM 737 N N . GLN A 1 104 ? -17.503 7.850 7.543 1.00 97.19 104 GLN A N 1
ATOM 738 C CA . GLN A 1 104 ? -18.639 7.480 6.708 1.00 97.19 104 GLN A CA 1
ATOM 739 C C . GLN A 1 104 ? -18.543 6.019 6.270 1.00 97.19 104 GLN A C 1
ATOM 741 O O . GLN A 1 104 ? -17.458 5.524 5.961 1.00 97.19 104 GLN A O 1
ATOM 746 N N . ARG A 1 105 ? -19.674 5.315 6.244 1.00 97.25 105 ARG A N 1
ATOM 747 C CA . ARG A 1 105 ? -19.737 3.879 5.981 1.00 97.25 105 ARG A CA 1
ATOM 748 C C . ARG A 1 105 ? -20.763 3.519 4.929 1.00 97.25 105 ARG A C 1
ATOM 750 O O . ARG A 1 105 ? -21.920 3.928 4.991 1.00 97.25 105 ARG A O 1
ATOM 757 N N . PHE A 1 106 ? -20.340 2.644 4.030 1.00 96.75 106 PHE A N 1
ATOM 758 C CA . PHE A 1 106 ? -21.144 2.134 2.934 1.00 96.75 106 PHE A CA 1
ATOM 759 C C . PHE A 1 106 ? -21.204 0.614 3.006 1.00 96.75 106 PHE A C 1
ATOM 761 O O . PHE A 1 106 ? -20.206 -0.046 3.298 1.00 96.75 106 PHE A O 1
ATOM 768 N N . ASP A 1 107 ? -22.373 0.055 2.732 1.00 95.69 107 ASP A N 1
ATOM 769 C CA . ASP A 1 107 ? -22.525 -1.376 2.500 1.00 95.69 107 ASP A CA 1
ATOM 770 C C . ASP A 1 107 ? -21.764 -1.757 1.218 1.00 95.69 107 ASP A C 1
ATOM 772 O O . ASP A 1 107 ? -21.928 -1.130 0.176 1.00 95.69 107 ASP A O 1
ATOM 776 N N . ALA A 1 108 ? -20.874 -2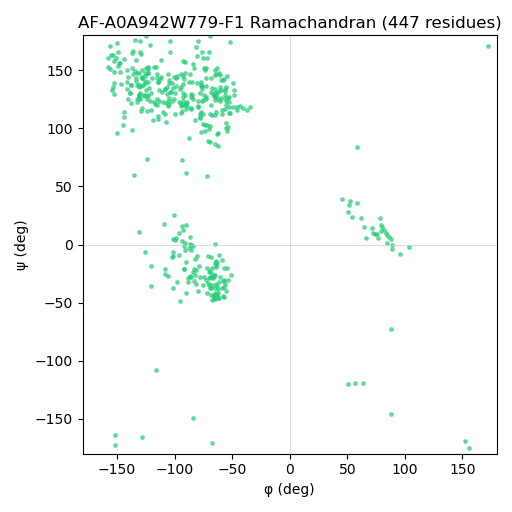.745 1.281 1.00 95.06 108 ALA A N 1
ATOM 777 C CA . ALA A 1 108 ? -19.965 -3.057 0.179 1.00 95.06 108 ALA A CA 1
ATOM 778 C C . ALA A 1 108 ? -20.679 -3.664 -1.041 1.00 95.06 108 ALA A C 1
ATOM 780 O O . ALA A 1 108 ? -20.169 -3.555 -2.162 1.00 95.06 108 ALA A O 1
ATOM 781 N N . ASP A 1 109 ? -21.850 -4.278 -0.852 1.00 92.81 109 ASP A N 1
ATOM 782 C CA . ASP A 1 109 ? -22.623 -4.917 -1.921 1.00 92.81 109 ASP A CA 1
ATOM 783 C C . ASP A 1 109 ? -23.479 -3.906 -2.692 1.00 92.81 109 ASP A C 1
ATOM 785 O O . ASP A 1 109 ? -23.692 -4.064 -3.895 1.00 92.81 109 ASP A O 1
ATOM 789 N N . THR A 1 110 ? -23.942 -2.848 -2.025 1.00 94.06 110 THR A N 1
ATOM 790 C CA . THR A 1 110 ? -24.834 -1.830 -2.606 1.00 94.06 110 THR A CA 1
ATOM 791 C C . THR A 1 110 ? -24.157 -0.480 -2.843 1.00 94.06 110 THR A C 1
ATOM 793 O O . THR A 1 110 ? -24.561 0.254 -3.742 1.00 94.06 110 THR A O 1
ATOM 796 N N . LEU A 1 111 ? -23.105 -0.170 -2.082 1.00 95.00 111 LEU A N 1
ATOM 797 C CA . LEU A 1 111 ? -22.527 1.166 -1.897 1.00 95.00 111 LEU A CA 1
ATOM 798 C C . LEU A 1 111 ? -23.550 2.225 -1.449 1.00 95.00 111 LEU A C 1
ATOM 800 O O . LEU A 1 111 ? -23.339 3.421 -1.629 1.00 95.00 111 LEU A O 1
ATOM 804 N N . GLU A 1 112 ? -24.649 1.805 -0.826 1.00 94.31 112 GLU A N 1
ATOM 805 C CA . GLU A 1 112 ? -25.523 2.708 -0.081 1.00 94.31 112 GLU A CA 1
ATOM 806 C C . GLU A 1 112 ? -24.973 2.905 1.336 1.00 94.31 112 GLU A C 1
ATOM 808 O O . GLU A 1 112 ? -24.241 2.059 1.859 1.00 94.31 112 GLU A O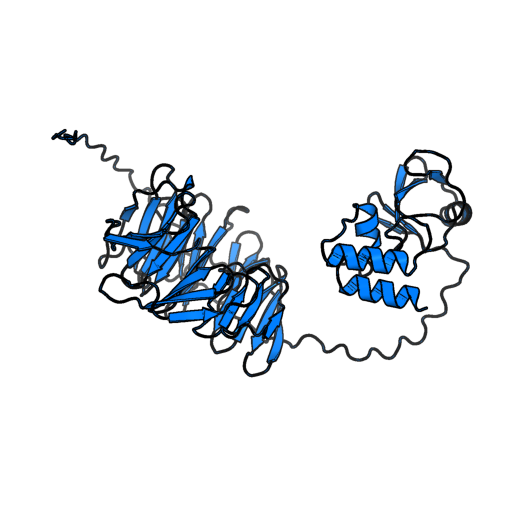 1
ATOM 813 N N . GLU A 1 113 ? -25.310 4.030 1.969 1.00 91.50 113 GLU A N 1
ATOM 814 C CA . GLU A 1 113 ? -24.977 4.245 3.376 1.00 91.50 113 GLU A CA 1
ATOM 815 C C . GLU A 1 113 ? -25.567 3.101 4.213 1.00 91.50 113 GLU A C 1
ATOM 817 O O . GLU A 1 113 ? -26.751 2.764 4.094 1.00 91.50 113 GLU A O 1
ATOM 822 N N . THR A 1 114 ? -24.720 2.449 5.010 1.00 87.62 114 THR A N 1
ATOM 823 C CA . THR A 1 114 ? -25.122 1.209 5.679 1.00 87.62 114 THR A CA 1
ATOM 824 C C . THR A 1 114 ? -26.250 1.445 6.687 1.00 87.62 114 THR A C 1
ATOM 826 O O . THR A 1 114 ? -26.318 2.471 7.359 1.00 87.62 114 THR A O 1
ATOM 829 N N . THR A 1 115 ? -27.137 0.455 6.818 1.00 83.50 115 THR A N 1
ATOM 830 C CA . THR A 1 115 ? -28.195 0.439 7.844 1.00 83.50 115 THR A CA 1
ATOM 831 C C . THR A 1 115 ? -27.868 -0.470 9.028 1.00 83.50 115 THR A C 1
ATOM 833 O O . THR A 1 115 ? -28.579 -0.439 10.034 1.00 83.50 115 THR A O 1
ATOM 836 N N . SER A 1 116 ? -26.815 -1.290 8.923 1.00 82.62 116 SER A N 1
ATOM 837 C CA . SER A 1 116 ? -26.387 -2.215 9.980 1.00 82.62 116 SER A CA 1
ATOM 838 C C . SER A 1 116 ? -25.489 -1.552 11.023 1.00 82.62 116 SER A C 1
ATOM 840 O O . SER A 1 116 ? -25.441 -2.014 12.160 1.00 82.62 116 SER A O 1
ATOM 842 N N . LEU A 1 117 ? -24.823 -0.459 10.650 1.00 85.94 117 LEU A N 1
ATOM 843 C CA . LEU A 1 117 ? -23.979 0.369 11.506 1.00 85.94 117 LEU A CA 1
ATOM 844 C C . LEU A 1 117 ? -24.382 1.842 11.341 1.00 85.94 117 LEU A C 1
ATOM 846 O O . LEU A 1 117 ? -25.071 2.186 10.380 1.00 85.94 117 LEU A O 1
ATOM 850 N N . PRO A 1 118 ? -23.942 2.738 12.236 1.00 86.88 118 PRO A N 1
ATOM 851 C CA . PRO A 1 118 ? -24.008 4.172 11.989 1.00 86.88 118 PRO A CA 1
ATOM 852 C C . PRO A 1 118 ? -23.289 4.522 10.680 1.00 86.88 118 PRO A C 1
ATOM 854 O O . PRO A 1 118 ? -22.103 4.226 10.515 1.00 86.88 118 PRO A O 1
ATOM 857 N N . GLY A 1 119 ? -24.038 5.109 9.748 1.00 81.56 119 GLY A N 1
ATOM 858 C CA . GLY A 1 119 ? -23.557 5.434 8.408 1.00 81.56 119 GLY A CA 1
ATOM 859 C C . GLY A 1 119 ? -22.633 6.649 8.362 1.00 81.56 119 GLY A C 1
ATOM 860 O O . GLY A 1 119 ? -21.647 6.628 7.636 1.00 81.56 119 GLY A O 1
ATOM 861 N N . PHE A 1 120 ? -22.877 7.657 9.202 1.00 93.50 120 PHE A N 1
ATOM 862 C CA . PHE A 1 120 ? -22.011 8.823 9.362 1.00 93.50 120 PHE A CA 1
ATOM 863 C C . PHE A 1 120 ? -21.932 9.248 10.830 1.00 93.50 120 PHE A C 1
ATOM 865 O O . PHE A 1 120 ? -22.963 9.369 11.502 1.00 93.50 120 PHE A O 1
ATOM 872 N N . PHE A 1 121 ? -20.725 9.516 11.327 1.00 95.31 121 PHE A N 1
ATOM 873 C CA . PHE A 1 121 ? -20.513 10.069 12.666 1.00 95.31 121 PHE A CA 1
ATOM 874 C C . PHE A 1 121 ? -19.150 10.774 12.799 1.00 95.31 121 PHE A C 1
ATOM 876 O O . PHE A 1 121 ? -18.195 10.423 12.101 1.00 95.31 121 PHE A O 1
ATOM 883 N N . PRO A 1 122 ? -19.031 11.766 13.701 1.00 95.00 122 PRO A N 1
ATOM 884 C CA . PRO A 1 122 ? -17.743 12.342 14.058 1.00 95.00 122 PRO A CA 1
ATOM 885 C C . PRO A 1 122 ? -17.019 11.457 15.079 1.00 95.00 122 PRO A C 1
ATOM 887 O O . PRO A 1 122 ? -17.616 10.979 16.043 1.00 95.00 122 PRO A O 1
ATOM 890 N N . LEU A 1 123 ? -15.714 11.303 14.903 1.00 95.25 123 LEU A N 1
ATOM 891 C CA . LEU A 1 123 ? -14.799 10.730 15.877 1.00 95.25 123 LEU A CA 1
ATOM 892 C C . LEU A 1 123 ? -13.972 11.875 16.473 1.00 95.25 123 LEU A C 1
ATOM 894 O O . LEU A 1 123 ? -13.276 12.572 15.736 1.00 95.25 123 LEU A O 1
ATOM 898 N N . GLU A 1 124 ? -14.070 12.091 17.790 1.00 92.94 124 GLU A N 1
ATOM 899 C CA . GLU A 1 124 ? -13.444 13.216 18.517 1.00 92.94 124 GLU A CA 1
ATOM 900 C C . GLU A 1 124 ? -11.910 13.070 18.643 1.00 92.94 124 GLU A C 1
ATOM 902 O O . GLU A 1 124 ? -11.350 13.017 19.736 1.00 92.94 124 GLU A O 1
ATOM 907 N N . ILE A 1 125 ? -11.226 12.984 17.503 1.00 93.25 125 ILE A N 1
ATOM 908 C CA . ILE A 1 125 ? -9.772 12.944 17.347 1.00 93.25 125 ILE A CA 1
ATOM 909 C C . ILE A 1 125 ? -9.409 13.975 16.282 1.00 93.25 125 ILE A C 1
ATOM 911 O O . ILE A 1 125 ? -9.928 13.906 15.173 1.00 93.25 125 ILE A O 1
ATOM 915 N N . ALA A 1 126 ? -8.508 14.904 16.587 1.00 90.94 126 ALA A N 1
ATOM 916 C CA . ALA A 1 126 ? -7.967 15.807 15.575 1.00 90.94 126 ALA A CA 1
ATOM 917 C C . ALA A 1 126 ? -7.005 15.045 14.647 1.00 90.94 126 ALA A C 1
ATOM 919 O O . ALA A 1 126 ? -6.165 14.278 15.127 1.00 90.94 126 ALA A O 1
ATOM 920 N N . GLY A 1 127 ? -7.086 15.259 13.332 1.00 86.81 127 GLY A N 1
ATOM 921 C CA . GLY A 1 127 ? -6.249 14.522 12.379 1.00 86.81 127 GLY A CA 1
ATOM 922 C C . GLY A 1 127 ? -4.748 14.744 12.584 1.00 86.81 127 GLY A C 1
ATOM 923 O O . GLY A 1 127 ? -3.965 13.808 12.453 1.00 86.81 127 GLY A O 1
ATOM 924 N N . GLU A 1 128 ? -4.340 15.935 13.038 1.00 89.44 128 GLU A N 1
ATOM 925 C CA . GLU A 1 128 ? -2.929 16.269 13.295 1.00 89.44 128 GLU A CA 1
ATOM 926 C C . GLU A 1 128 ? -2.273 15.445 14.418 1.00 89.44 128 GLU A C 1
ATOM 928 O O . GLU A 1 128 ? -1.045 15.370 14.492 1.00 89.44 128 GLU A O 1
ATOM 933 N N . VAL A 1 129 ? -3.070 14.832 15.303 1.00 92.12 129 VAL A N 1
ATOM 934 C CA . VAL A 1 129 ? -2.558 13.987 16.392 1.00 92.12 129 VAL A CA 1
ATOM 935 C C . VAL A 1 129 ? -2.679 12.494 16.099 1.00 92.12 129 VAL A C 1
ATOM 937 O O . VAL A 1 129 ? -2.165 11.698 16.883 1.00 92.12 129 VAL A O 1
ATOM 940 N N . LEU A 1 130 ? -3.328 12.097 15.003 1.00 93.75 130 LEU A N 1
ATOM 941 C CA . LEU A 1 130 ? -3.505 10.698 14.625 1.00 93.75 130 LEU A CA 1
ATOM 942 C C . LEU A 1 130 ? -2.201 10.125 14.050 1.00 93.75 130 LEU A C 1
ATOM 944 O O . LEU A 1 130 ? -1.673 10.636 13.069 1.00 93.75 130 LEU A O 1
ATOM 948 N N . SER A 1 131 ? -1.706 9.034 14.637 1.00 93.25 131 SER A N 1
ATOM 949 C CA . SER A 1 131 ? -0.562 8.277 14.111 1.00 93.25 131 SER A CA 1
ATOM 950 C C . SER A 1 131 ? -1.020 7.093 13.262 1.00 93.25 131 SER A C 1
ATOM 952 O O . SER A 1 131 ? -0.531 6.896 12.155 1.00 93.25 131 SER A O 1
ATOM 954 N N . PHE A 1 132 ? -1.957 6.296 13.779 1.00 94.56 132 PHE A N 1
ATOM 955 C CA . PHE A 1 132 ? -2.476 5.105 13.105 1.00 94.56 132 PHE A CA 1
ATOM 956 C C . PHE A 1 132 ? -3.977 4.992 13.328 1.00 94.56 132 PHE A C 1
ATOM 958 O O . PHE A 1 132 ? -4.460 5.292 14.422 1.00 94.56 132 PHE A O 1
ATOM 965 N N . LEU A 1 133 ? -4.685 4.507 12.312 1.00 96.00 133 LEU A N 1
ATOM 966 C CA . LEU A 1 133 ? -6.113 4.233 12.353 1.00 96.00 133 LEU A CA 1
ATOM 967 C C . LEU A 1 133 ? -6.400 2.912 11.653 1.00 96.00 133 LEU A C 1
ATOM 969 O O . LEU A 1 133 ? -5.868 2.659 10.575 1.00 96.00 133 LEU A O 1
ATOM 973 N N . GLU A 1 134 ? -7.265 2.103 12.247 1.00 95.69 134 GLU A N 1
ATOM 974 C CA . GLU A 1 134 ? -7.698 0.832 11.676 1.00 95.69 134 GLU A CA 1
ATOM 975 C C . GLU A 1 134 ? -9.145 0.526 12.084 1.00 95.69 134 GLU A C 1
ATOM 977 O O . GLU A 1 134 ? -9.640 1.028 13.099 1.00 95.69 134 GLU A O 1
ATOM 982 N N . ALA A 1 135 ? -9.824 -0.300 11.288 1.00 95.19 135 ALA A N 1
ATOM 983 C CA . ALA A 1 135 ? -11.179 -0.769 11.547 1.00 95.19 135 ALA A CA 1
ATOM 984 C C . ALA A 1 135 ? -11.242 -2.302 11.589 1.00 95.19 135 ALA A C 1
ATOM 986 O O . ALA A 1 135 ? -10.536 -2.984 10.842 1.00 95.19 135 ALA A O 1
ATOM 987 N N . ASP A 1 136 ? -12.133 -2.853 12.418 1.00 94.62 136 ASP A N 1
ATOM 988 C CA . ASP A 1 136 ? -12.424 -4.291 12.425 1.00 94.62 136 ASP A CA 1
ATOM 989 C C . ASP A 1 136 ? -13.756 -4.668 11.763 1.00 94.62 136 ASP A C 1
ATOM 991 O O . ASP A 1 136 ? -14.551 -3.825 11.344 1.00 94.62 136 ASP A O 1
ATOM 995 N N . GLY A 1 137 ? -14.007 -5.977 11.670 1.00 91.75 137 GLY A N 1
ATOM 996 C CA . GLY A 1 137 ? -15.248 -6.530 11.125 1.00 91.75 137 GLY A CA 1
ATOM 997 C C . GLY A 1 137 ? -16.500 -6.297 11.980 1.00 91.75 137 GLY A C 1
ATOM 998 O O . GLY A 1 137 ? -17.602 -6.541 11.498 1.00 91.75 137 GLY A O 1
ATOM 999 N N . PHE A 1 138 ? -16.364 -5.820 13.221 1.00 91.25 138 PHE A N 1
ATOM 1000 C CA . PHE A 1 138 ? -17.491 -5.417 14.068 1.00 91.25 138 PHE A CA 1
ATOM 1001 C C . PHE A 1 138 ? -17.828 -3.927 13.906 1.00 91.25 138 PHE A C 1
ATOM 1003 O O . PHE A 1 138 ? -18.810 -3.454 14.473 1.00 91.25 138 PHE A O 1
ATOM 1010 N N . GLY A 1 139 ? -17.034 -3.189 13.125 1.00 91.94 139 GLY A N 1
ATOM 1011 C CA . GLY A 1 139 ? -17.172 -1.750 12.949 1.00 91.94 139 GLY A CA 1
ATOM 1012 C C . GLY A 1 139 ? -16.490 -0.936 14.047 1.00 91.94 139 GLY A C 1
ATOM 1013 O O . GLY A 1 139 ? -16.689 0.275 14.094 1.00 91.94 139 GLY A O 1
ATOM 1014 N N . ARG A 1 140 ? -15.686 -1.544 14.923 1.00 95.06 140 ARG A N 1
ATOM 1015 C CA . ARG A 1 140 ? -14.890 -0.793 15.900 1.00 95.06 140 ARG A CA 1
ATOM 1016 C C . ARG A 1 140 ? -13.733 -0.088 15.212 1.00 95.06 140 ARG A C 1
ATOM 1018 O O . ARG A 1 140 ? -13.231 -0.558 14.190 1.00 95.06 140 ARG A O 1
ATOM 1025 N N . LEU A 1 141 ? -13.308 1.028 15.796 1.00 96.88 141 LEU A N 1
ATOM 1026 C CA . LEU A 1 141 ? -12.147 1.785 15.336 1.00 96.88 141 LEU A CA 1
ATOM 1027 C C . LEU A 1 141 ? -11.040 1.751 16.385 1.00 96.88 141 LEU A C 1
ATOM 1029 O O . LEU A 1 141 ? -11.298 1.878 17.583 1.00 96.88 141 LEU A O 1
ATOM 1033 N N . TYR A 1 142 ? -9.810 1.612 15.908 1.00 97.50 142 TYR A N 1
ATOM 1034 C CA . TYR A 1 142 ? -8.592 1.567 16.704 1.00 97.50 142 TYR A CA 1
ATOM 1035 C C . TYR A 1 142 ? -7.715 2.740 16.305 1.00 97.50 142 TYR A C 1
ATOM 1037 O O . TYR A 1 142 ? -7.374 2.869 15.131 1.00 97.50 142 TYR A O 1
ATOM 1045 N N . ALA A 1 143 ? -7.352 3.588 17.262 1.00 97.75 143 ALA A N 1
ATOM 1046 C CA . ALA A 1 143 ? -6.536 4.765 17.000 1.00 97.75 143 ALA A CA 1
ATOM 1047 C C . ALA A 1 143 ? -5.323 4.818 17.926 1.00 97.75 143 ALA A C 1
ATOM 1049 O O . ALA A 1 143 ? -5.442 4.590 19.128 1.00 97.75 143 ALA A O 1
ATOM 1050 N N . VAL A 1 144 ? -4.167 5.168 17.370 1.00 97.50 144 VAL A N 1
ATOM 1051 C CA . VAL A 1 144 ? -2.965 5.531 18.134 1.00 97.50 144 VAL A CA 1
ATOM 1052 C C . VAL A 1 144 ? -2.689 7.001 17.887 1.00 97.50 144 VAL A C 1
ATOM 1054 O O . VAL A 1 144 ? -2.702 7.449 16.738 1.00 97.50 144 VAL A O 1
ATOM 1057 N N . LEU A 1 145 ? -2.420 7.747 18.956 1.00 95.69 145 LEU A N 1
ATOM 1058 C CA . LEU A 1 145 ? -2.120 9.173 18.881 1.00 95.69 145 LEU A CA 1
ATOM 1059 C C . LEU A 1 145 ? -0.609 9.415 18.981 1.00 95.69 145 LEU A C 1
ATOM 1061 O O . LEU A 1 145 ? 0.075 8.769 19.772 1.00 95.69 145 LEU A O 1
ATOM 1065 N N . PHE A 1 146 ? -0.086 10.410 18.261 1.00 90.38 146 PHE A N 1
ATOM 1066 C CA . PHE A 1 146 ? 1.330 10.807 18.325 1.00 90.38 146 PHE A CA 1
ATOM 1067 C C . PHE A 1 146 ? 1.795 11.162 19.746 1.00 90.38 146 PHE A C 1
ATOM 1069 O O . PHE A 1 146 ? 2.951 10.933 20.099 1.00 90.38 146 PHE A O 1
ATOM 1076 N N . GLY A 1 147 ? 0.905 11.738 20.561 1.00 91.25 147 GLY A N 1
ATOM 1077 C CA . GLY A 1 147 ? 1.195 12.095 21.952 1.00 91.25 147 GLY A CA 1
ATOM 1078 C C . GLY A 1 147 ? 1.149 10.916 22.929 1.00 91.25 147 GLY A C 1
ATOM 1079 O O . GLY A 1 147 ? 1.707 11.019 24.021 1.00 91.25 147 GLY A O 1
ATOM 1080 N N . GLU A 1 148 ? 0.513 9.810 22.541 1.00 94.38 148 GLU A N 1
ATOM 1081 C CA . GLU A 1 148 ? 0.258 8.635 23.382 1.00 94.38 148 GLU A CA 1
ATOM 1082 C C . GLU A 1 148 ? 0.583 7.346 22.602 1.00 94.38 148 GLU A C 1
ATOM 1084 O O . GLU A 1 148 ? -0.279 6.495 22.396 1.00 94.38 148 GLU A O 1
ATOM 1089 N N . PRO A 1 149 ? 1.837 7.165 22.143 1.00 95.56 149 PRO A N 1
ATOM 1090 C CA . PRO A 1 149 ? 2.171 6.108 21.188 1.00 95.56 149 PRO A CA 1
ATOM 1091 C C . PRO A 1 149 ? 2.127 4.696 21.792 1.00 95.56 149 PRO A C 1
ATOM 1093 O O . PRO A 1 149 ? 2.223 3.717 21.066 1.00 95.56 149 PRO A O 1
ATOM 1096 N N . ASN A 1 150 ? 1.998 4.571 23.113 1.00 95.94 150 ASN A N 1
ATOM 1097 C CA . ASN A 1 150 ? 1.909 3.297 23.830 1.00 95.94 150 ASN A CA 1
ATOM 1098 C C . ASN A 1 150 ? 0.455 2.847 24.065 1.00 95.94 150 ASN A C 1
ATOM 1100 O O . ASN A 1 150 ? 0.226 1.862 24.769 1.00 95.94 150 ASN A O 1
ATOM 1104 N N . GLU A 1 151 ? -0.525 3.593 23.557 1.00 96.25 151 GLU A N 1
ATOM 1105 C CA . GLU A 1 151 ? -1.941 3.367 23.819 1.00 96.25 151 GLU A CA 1
ATOM 1106 C C . GLU A 1 151 ? -2.720 3.257 22.506 1.00 96.25 151 GLU A C 1
ATOM 1108 O O . GLU A 1 151 ? -2.640 4.129 21.642 1.00 96.25 151 GLU A O 1
ATOM 1113 N N . ILE A 1 152 ? -3.490 2.175 22.364 1.00 97.62 152 ILE A N 1
ATOM 1114 C CA . ILE A 1 152 ? -4.494 2.043 21.305 1.00 97.62 152 ILE A CA 1
ATOM 1115 C C . ILE A 1 152 ? -5.851 2.368 21.919 1.00 97.62 152 ILE A C 1
ATOM 1117 O O . ILE A 1 152 ? -6.365 1.609 22.745 1.00 97.62 152 ILE A O 1
ATOM 1121 N N . LEU A 1 153 ? -6.438 3.483 21.504 1.00 97.12 153 LEU A N 1
ATOM 1122 C CA . LEU A 1 153 ? -7.795 3.882 21.855 1.00 97.12 153 LEU A CA 1
ATOM 1123 C C . LEU A 1 153 ? -8.792 3.063 21.032 1.00 97.12 153 LEU A C 1
ATOM 1125 O O . LEU A 1 153 ? -8.634 2.926 19.818 1.00 97.12 153 LEU A O 1
ATOM 1129 N N . VAL A 1 154 ? -9.821 2.529 21.690 1.00 96.50 154 VAL A N 1
ATOM 1130 C CA . VAL A 1 154 ? -10.832 1.668 21.068 1.00 96.50 154 VAL A CA 1
ATOM 1131 C C . VAL A 1 154 ? -12.189 2.357 21.102 1.0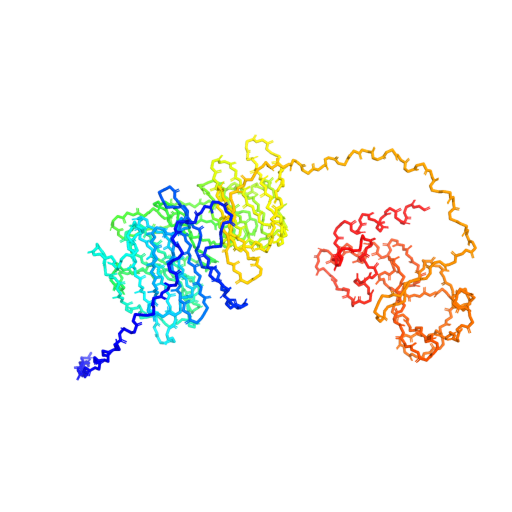0 96.50 154 VAL A C 1
ATOM 1133 O O . VAL A 1 154 ? -12.708 2.711 22.169 1.00 96.50 154 VAL A O 1
ATOM 1136 N N . TYR A 1 155 ? -12.796 2.489 19.931 1.00 96.25 155 TYR A N 1
ATOM 1137 C CA . TYR A 1 155 ? -14.109 3.087 19.741 1.00 96.25 155 TYR A CA 1
ATOM 1138 C C . TYR A 1 155 ? -15.100 2.046 19.229 1.00 96.25 155 TYR A C 1
ATOM 1140 O O . TYR A 1 155 ? -14.739 1.173 18.439 1.00 96.25 155 TYR A O 1
ATOM 1148 N N . ASP A 1 156 ? -16.343 2.137 19.692 1.00 94.56 156 ASP A N 1
ATOM 1149 C CA . ASP A 1 156 ? -17.446 1.329 19.179 1.00 94.56 156 ASP A CA 1
ATOM 1150 C C . ASP A 1 156 ? -17.836 1.738 17.749 1.00 94.56 156 ASP A C 1
ATOM 1152 O O . ASP A 1 156 ? -17.280 2.666 17.149 1.00 94.56 156 ASP A O 1
ATOM 1156 N N . GLU A 1 157 ? -18.821 1.045 17.186 1.00 93.62 157 GLU A N 1
ATOM 1157 C CA . GLU A 1 157 ? -19.311 1.314 15.844 1.00 93.62 157 GLU A CA 1
ATOM 1158 C C . GLU A 1 157 ? -19.952 2.695 15.659 1.00 93.62 157 GLU A C 1
ATOM 1160 O O . GLU A 1 157 ? -20.152 3.111 14.520 1.00 93.62 157 GLU A O 1
ATOM 1165 N N . ALA A 1 158 ? -20.269 3.415 16.732 1.00 93.25 158 ALA A N 1
ATOM 1166 C CA . ALA A 1 158 ? -20.821 4.764 16.693 1.00 93.25 158 ALA A CA 1
ATOM 1167 C C . ALA A 1 158 ? -19.776 5.851 16.991 1.00 93.25 158 ALA A C 1
ATOM 1169 O O . ALA A 1 158 ? -20.140 7.023 17.101 1.00 93.25 158 ALA A O 1
ATOM 1170 N N . GLY A 1 159 ? -18.500 5.478 17.143 1.00 94.31 159 GLY A N 1
ATOM 1171 C CA . GLY A 1 159 ? -17.425 6.396 17.521 1.00 94.31 159 GLY A CA 1
ATOM 1172 C C . GLY A 1 159 ? -17.384 6.713 19.018 1.00 94.31 159 GLY A C 1
ATOM 1173 O O . GLY A 1 159 ? -16.679 7.630 19.436 1.00 94.31 159 GLY A O 1
ATOM 1174 N N . GLY A 1 160 ? -18.125 5.975 19.845 1.00 95.75 160 GLY A N 1
ATOM 1175 C CA . GLY A 1 160 ? -18.077 6.082 21.295 1.00 95.75 160 GLY A CA 1
ATOM 1176 C C . GLY A 1 160 ? -16.806 5.446 21.852 1.00 95.75 160 GLY A C 1
ATOM 1177 O O . GLY A 1 160 ? -16.497 4.297 21.555 1.00 95.75 160 GLY A O 1
ATOM 1178 N N . TYR A 1 161 ? -16.058 6.173 22.684 1.00 95.69 161 TYR A N 1
ATOM 1179 C CA . TYR A 1 161 ? -14.880 5.621 23.358 1.00 95.69 161 TYR A CA 1
ATOM 1180 C C . TYR A 1 161 ? -15.277 4.501 24.332 1.00 95.69 161 TYR A C 1
ATOM 1182 O O . TYR A 1 161 ? -16.076 4.716 25.248 1.00 95.69 161 TYR A O 1
ATOM 1190 N N . THR A 1 162 ? -14.685 3.319 24.162 1.00 94.69 162 THR A N 1
ATOM 1191 C CA . THR A 1 162 ? -14.999 2.121 24.964 1.00 94.69 162 THR A CA 1
ATOM 1192 C C . THR A 1 162 ? -13.897 1.738 25.945 1.00 94.69 162 THR A C 1
ATOM 1194 O O . THR A 1 162 ? -14.166 1.070 26.945 1.00 94.69 162 THR A O 1
ATOM 1197 N N . GLY A 1 163 ? -12.668 2.185 25.699 1.00 94.62 163 GLY A N 1
ATOM 1198 C CA . GLY A 1 163 ? -11.498 1.853 26.499 1.00 94.62 163 GLY A CA 1
ATOM 1199 C C . GLY A 1 163 ? -10.232 1.904 25.658 1.00 94.62 163 GLY A C 1
ATOM 1200 O O . GLY A 1 163 ? -10.247 2.359 24.515 1.00 94.62 163 GLY A O 1
ATOM 1201 N N . SER A 1 164 ? -9.140 1.404 26.220 1.00 95.50 164 SER A N 1
ATOM 1202 C CA . SER A 1 164 ? -7.850 1.389 25.549 1.00 95.50 164 SER A CA 1
ATOM 1203 C C . SER A 1 164 ? -7.037 0.140 25.863 1.00 95.50 164 SER A C 1
ATOM 1205 O O . SER A 1 164 ? -7.280 -0.565 26.848 1.00 95.50 164 SER A O 1
ATOM 1207 N N . LEU A 1 165 ? -6.072 -0.137 24.991 1.00 95.25 165 LEU A N 1
ATOM 1208 C CA . LEU A 1 165 ? -5.055 -1.164 25.158 1.00 95.25 165 LEU A CA 1
ATOM 1209 C C . LEU A 1 165 ? -3.728 -0.465 25.445 1.00 95.25 165 LEU A C 1
ATOM 1211 O O . LEU A 1 165 ? -3.279 0.355 24.646 1.00 95.25 165 LEU A O 1
ATOM 1215 N N . LEU A 1 166 ? -3.124 -0.779 26.590 1.00 94.44 166 LEU A N 1
ATOM 1216 C CA . LEU A 1 166 ? -1.868 -0.181 27.035 1.00 94.44 166 LEU A CA 1
ATOM 1217 C C . LEU A 1 166 ? -0.709 -1.146 26.823 1.00 94.44 166 LEU A C 1
ATOM 1219 O O . LEU A 1 166 ? -0.760 -2.289 27.281 1.00 94.44 166 LEU A O 1
ATOM 1223 N N . PHE A 1 167 ? 0.358 -0.636 26.219 1.00 93.56 167 PHE A N 1
ATOM 1224 C CA . PHE A 1 167 ? 1.564 -1.389 25.909 1.00 93.56 167 PHE A CA 1
ATOM 1225 C C . PHE A 1 167 ? 2.781 -0.815 26.636 1.00 93.56 167 PHE A C 1
ATOM 1227 O O . PHE A 1 167 ? 2.852 0.367 26.989 1.00 93.56 167 PHE A O 1
ATOM 1234 N N . ALA A 1 168 ? 3.765 -1.677 26.892 1.00 91.31 168 ALA A N 1
ATOM 1235 C CA . ALA A 1 168 ? 4.995 -1.282 27.575 1.00 91.31 168 ALA A CA 1
ATOM 1236 C C . ALA A 1 168 ? 5.883 -0.370 26.712 1.00 91.31 168 ALA A C 1
ATOM 1238 O O . ALA A 1 168 ? 6.687 0.397 27.246 1.00 91.31 168 ALA A O 1
ATOM 1239 N N . GLU A 1 169 ? 5.714 -0.425 25.395 1.00 92.38 169 GLU A N 1
ATOM 1240 C CA . GLU A 1 169 ? 6.527 0.272 24.409 1.00 92.38 169 GLU A CA 1
ATOM 1241 C C . GLU A 1 169 ? 5.666 0.906 23.299 1.00 92.38 169 GLU A C 1
ATOM 1243 O O . GLU A 1 169 ? 4.472 0.608 23.208 1.00 92.38 169 GLU A O 1
ATOM 1248 N N . PRO A 1 170 ? 6.235 1.833 22.504 1.00 94.12 170 PRO A N 1
ATOM 1249 C CA . PRO A 1 170 ? 5.501 2.530 21.454 1.00 94.12 170 PRO A CA 1
ATOM 1250 C C . PRO A 1 170 ? 5.036 1.593 20.336 1.00 94.12 170 PRO A C 1
ATOM 1252 O O . PRO A 1 170 ? 5.843 0.877 19.746 1.00 94.12 170 PRO A O 1
ATOM 1255 N N . VAL A 1 171 ? 3.758 1.681 19.979 1.00 93.88 171 VAL A N 1
ATOM 1256 C CA . VAL A 1 171 ? 3.190 1.055 18.786 1.00 93.88 171 VAL A CA 1
ATOM 1257 C C . VAL A 1 171 ? 3.796 1.709 17.544 1.00 93.88 171 VAL A C 1
ATOM 1259 O O . VAL A 1 171 ? 3.788 2.933 17.392 1.00 93.88 171 VAL A O 1
ATOM 1262 N N . ARG A 1 172 ? 4.333 0.886 16.643 1.00 92.31 172 ARG A N 1
ATOM 1263 C CA . ARG A 1 172 ? 4.955 1.300 15.376 1.00 92.31 172 ARG A CA 1
ATOM 1264 C C . ARG A 1 172 ? 4.064 1.112 14.157 1.00 92.31 172 ARG A C 1
ATOM 1266 O O . ARG A 1 172 ? 4.392 1.599 13.081 1.00 92.31 172 ARG A O 1
ATOM 1273 N N . GLY A 1 173 ? 2.948 0.427 14.338 1.00 92.19 173 GLY A N 1
ATOM 1274 C CA . GLY A 1 173 ? 1.914 0.241 13.341 1.00 92.19 173 GLY A CA 1
ATOM 1275 C C . GLY A 1 173 ? 0.885 -0.756 13.844 1.00 92.19 173 GLY A C 1
ATOM 1276 O O . GLY A 1 173 ? 1.066 -1.396 14.882 1.00 92.19 173 GLY A O 1
ATOM 1277 N N . MET A 1 174 ? -0.213 -0.871 13.116 1.00 93.81 174 MET A N 1
ATOM 1278 C CA . MET A 1 174 ? -1.217 -1.887 13.383 1.00 93.81 174 MET A CA 1
ATOM 1279 C C . MET A 1 174 ? -1.960 -2.243 12.108 1.00 93.81 174 MET A C 1
ATOM 1281 O O . MET A 1 174 ? -2.009 -1.447 11.171 1.00 93.81 174 MET A O 1
ATOM 1285 N N . GLN A 1 175 ? -2.549 -3.430 12.099 1.00 93.31 175 GLN A N 1
ATOM 1286 C CA . GLN A 1 175 ? -3.362 -3.902 10.993 1.00 93.31 175 GLN A CA 1
ATOM 1287 C C . GLN A 1 175 ? -4.402 -4.895 11.494 1.00 93.31 175 GLN A C 1
ATOM 1289 O O . GLN A 1 175 ? -4.086 -5.788 12.282 1.00 93.31 175 GLN A O 1
ATOM 1294 N N . VAL A 1 176 ? -5.624 -4.797 10.983 1.00 93.25 176 VAL A N 1
ATOM 1295 C CA . VAL A 1 176 ? -6.612 -5.868 11.131 1.00 93.25 176 VAL A CA 1
ATOM 1296 C C . VAL A 1 176 ? -6.530 -6.803 9.932 1.00 93.25 176 VAL A C 1
ATOM 1298 O O . VAL A 1 176 ? -6.631 -6.376 8.782 1.00 93.25 176 VAL A O 1
ATOM 1301 N N . LEU A 1 177 ? -6.376 -8.095 10.214 1.00 90.06 177 LEU A N 1
ATOM 1302 C CA . LEU A 1 177 ? -6.477 -9.168 9.234 1.00 90.06 177 LEU A CA 1
ATOM 1303 C C . LEU A 1 177 ? -7.371 -10.269 9.813 1.00 90.06 177 LEU A C 1
ATOM 1305 O O . LEU A 1 177 ? -7.110 -10.792 10.899 1.00 90.06 177 LEU A O 1
ATOM 1309 N N . ASP A 1 178 ? -8.444 -10.587 9.090 1.00 87.00 178 ASP A N 1
ATOM 1310 C CA . ASP A 1 178 ? -9.525 -11.464 9.546 1.00 87.00 178 ASP A CA 1
ATOM 1311 C C . ASP A 1 178 ? -10.068 -11.043 10.930 1.00 87.00 178 ASP A C 1
ATOM 1313 O O . ASP A 1 178 ? -10.551 -9.925 11.110 1.00 87.00 178 ASP A O 1
ATOM 1317 N N . GLU A 1 179 ? -9.990 -11.934 11.920 1.00 88.88 179 GLU A N 1
ATOM 1318 C CA . GLU A 1 179 ? -10.433 -11.711 13.301 1.00 88.88 179 GLU A CA 1
ATOM 1319 C C . GLU A 1 179 ? -9.255 -11.382 14.239 1.00 88.88 179 GLU A C 1
ATOM 1321 O O . GLU A 1 179 ? -9.305 -11.669 15.434 1.00 88.88 179 GLU A O 1
ATOM 1326 N N . THR A 1 180 ? -8.151 -10.838 13.721 1.00 92.06 180 THR A N 1
ATOM 1327 C CA . THR A 1 180 ? -6.960 -10.503 14.518 1.00 92.06 180 THR A CA 1
ATOM 1328 C C . THR A 1 180 ? -6.505 -9.072 14.256 1.00 92.06 180 THR A C 1
ATOM 1330 O O . THR A 1 180 ? -6.309 -8.670 13.111 1.00 92.06 180 THR A O 1
ATOM 1333 N N . LEU A 1 181 ? -6.285 -8.318 15.332 1.00 94.38 181 LEU A N 1
ATOM 1334 C CA . LEU A 1 181 ? -5.526 -7.073 15.312 1.00 94.38 181 LEU A CA 1
ATOM 1335 C C . LEU A 1 181 ? -4.056 -7.405 15.568 1.00 94.38 181 LEU A C 1
ATOM 1337 O O . LEU A 1 181 ? -3.700 -7.902 16.637 1.00 94.38 181 LEU A O 1
ATOM 1341 N N . PHE A 1 182 ? -3.213 -7.137 14.583 1.00 93.50 182 PHE A N 1
ATOM 1342 C CA . PHE A 1 182 ? -1.767 -7.211 14.702 1.00 93.50 182 PHE A CA 1
ATOM 1343 C C . PHE A 1 182 ? -1.237 -5.843 15.116 1.00 93.50 182 PHE A C 1
ATOM 1345 O O . PHE A 1 182 ? -1.577 -4.835 14.497 1.00 93.50 182 PHE A O 1
ATOM 1352 N N . VAL A 1 183 ? -0.416 -5.811 16.162 1.00 94.50 183 VAL A N 1
ATOM 1353 C CA . VAL A 1 183 ? 0.203 -4.593 16.692 1.00 94.50 183 VAL A CA 1
ATOM 1354 C C . VAL A 1 183 ? 1.712 -4.717 16.549 1.00 94.50 183 VAL A C 1
ATOM 1356 O O . VAL A 1 183 ? 2.307 -5.663 17.064 1.00 94.50 183 VAL A O 1
ATOM 1359 N N . PHE A 1 184 ? 2.322 -3.788 15.820 1.00 91.69 184 PHE A N 1
ATOM 1360 C CA . PHE A 1 184 ? 3.736 -3.836 15.461 1.00 91.69 184 PHE A CA 1
ATOM 1361 C C . PHE A 1 184 ? 4.578 -3.036 16.449 1.00 91.69 184 PHE A C 1
ATOM 1363 O O . PHE A 1 184 ? 4.245 -1.898 16.786 1.00 91.69 184 PHE A O 1
ATOM 1370 N N . PHE A 1 185 ? 5.696 -3.623 16.860 1.00 89.75 185 PHE A N 1
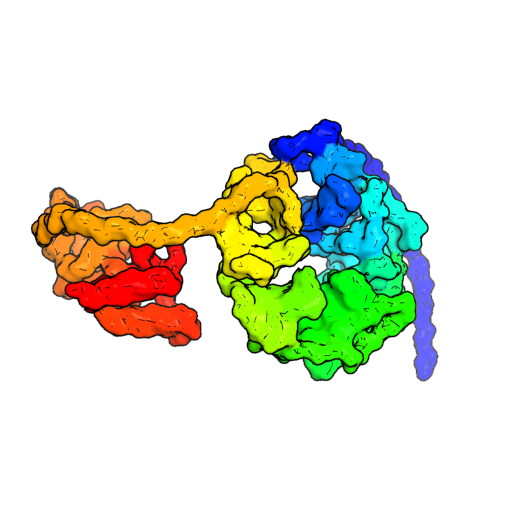ATOM 1371 C CA . PHE A 1 185 ? 6.660 -3.051 17.789 1.00 89.75 185 PHE A CA 1
ATOM 1372 C C . PHE A 1 185 ? 8.081 -3.151 17.229 1.00 89.75 185 PHE A C 1
ATOM 1374 O O . PHE A 1 185 ? 8.316 -3.762 16.182 1.00 89.75 185 PHE A O 1
ATOM 1381 N N . ASP A 1 186 ? 9.046 -2.566 17.941 1.00 85.69 186 ASP A N 1
ATOM 1382 C CA . ASP A 1 186 ? 10.459 -2.701 17.590 1.00 85.69 186 ASP A CA 1
ATOM 1383 C C . ASP A 1 186 ? 10.906 -4.152 17.889 1.00 85.69 186 ASP A C 1
ATOM 1385 O O . ASP A 1 186 ? 11.172 -4.536 19.029 1.00 85.69 186 ASP A O 1
ATOM 1389 N N . GLY A 1 187 ? 10.961 -4.990 16.848 1.00 81.38 187 GLY A N 1
ATOM 1390 C CA . GLY A 1 187 ? 11.459 -6.370 16.916 1.00 81.38 187 GLY A CA 1
ATOM 1391 C C . GLY A 1 187 ? 10.441 -7.440 17.331 1.00 81.38 187 GLY A C 1
ATOM 1392 O O . GLY A 1 187 ? 10.823 -8.597 17.518 1.00 81.38 187 GLY A O 1
ATOM 1393 N N . HIS A 1 188 ? 9.154 -7.110 17.473 1.00 86.25 188 HIS A N 1
ATOM 1394 C CA . HIS A 1 188 ? 8.096 -8.107 17.675 1.00 86.25 188 HIS A CA 1
ATOM 1395 C C . HIS A 1 188 ? 6.714 -7.617 17.238 1.00 86.25 188 HIS A C 1
ATOM 1397 O O . HIS A 1 188 ? 6.515 -6.444 16.923 1.00 86.25 188 HIS A O 1
ATOM 1403 N N . VAL A 1 189 ? 5.757 -8.541 17.218 1.00 89.75 189 VAL A N 1
ATOM 1404 C CA . VAL A 1 189 ? 4.342 -8.268 16.951 1.00 89.75 189 VAL A CA 1
ATOM 1405 C C . VAL A 1 189 ? 3.495 -8.942 18.014 1.00 89.75 189 VAL A C 1
ATOM 1407 O O . VAL A 1 189 ? 3.726 -10.105 18.354 1.00 89.75 189 VAL A O 1
ATOM 1410 N N . GLU A 1 190 ? 2.485 -8.227 18.498 1.00 91.62 190 GLU A N 1
ATOM 1411 C CA . GLU A 1 190 ? 1.421 -8.813 19.308 1.00 91.62 190 GLU A CA 1
ATOM 1412 C C . GLU A 1 190 ? 0.178 -9.090 18.456 1.00 91.62 190 GLU A C 1
ATOM 1414 O O . GLU A 1 190 ? -0.248 -8.255 17.655 1.00 91.62 190 GLU A O 1
ATOM 1419 N N . ARG A 1 191 ? -0.430 -10.262 18.653 1.00 91.19 191 ARG A N 1
ATOM 1420 C CA . ARG A 1 191 ? -1.695 -10.666 18.034 1.00 91.19 191 ARG A CA 1
ATOM 1421 C C . ARG A 1 191 ? -2.810 -10.583 19.057 1.00 91.19 191 ARG A C 1
ATOM 1423 O O . ARG A 1 191 ? -2.794 -11.258 20.087 1.00 91.19 191 ARG A O 1
ATOM 1430 N N . ILE A 1 192 ? -3.811 -9.778 18.744 1.00 92.25 192 ILE A N 1
ATOM 1431 C CA . ILE A 1 192 ? -4.961 -9.541 19.605 1.00 92.25 192 ILE A CA 1
ATOM 1432 C C . ILE A 1 192 ? -6.192 -10.094 18.904 1.00 92.25 192 ILE A C 1
ATOM 1434 O O . ILE A 1 192 ? -6.636 -9.567 17.884 1.00 92.25 192 ILE A O 1
ATOM 1438 N N . ALA A 1 193 ? -6.739 -11.180 19.450 1.00 90.19 193 ALA A N 1
ATOM 1439 C CA . ALA A 1 193 ? -7.961 -11.778 18.932 1.00 90.19 193 ALA A CA 1
ATOM 1440 C C . ALA A 1 193 ? -9.134 -10.800 19.073 1.00 90.19 193 ALA A C 1
ATOM 1442 O O . ALA A 1 193 ? -9.384 -10.238 20.145 1.00 90.19 193 ALA A O 1
ATOM 1443 N N . LEU A 1 194 ? -9.861 -10.613 17.977 1.00 89.56 194 LEU A N 1
ATOM 1444 C CA . LEU A 1 194 ? -11.026 -9.753 17.908 1.00 89.56 194 LEU A CA 1
ATOM 1445 C C . LEU A 1 194 ? -12.269 -10.595 18.161 1.00 89.56 194 LEU A C 1
ATOM 1447 O O . LEU A 1 194 ? -12.635 -11.481 17.393 1.00 89.56 194 LEU A O 1
ATOM 1451 N N . HIS A 1 195 ? -12.939 -10.302 19.266 1.00 81.44 195 HIS A N 1
ATOM 1452 C CA . HIS A 1 195 ? -14.228 -10.884 19.612 1.00 81.44 195 HIS A CA 1
ATOM 1453 C C . HIS A 1 195 ? -15.260 -9.770 19.780 1.00 81.44 195 HIS A C 1
ATOM 1455 O O . HIS A 1 195 ? -14.905 -8.591 19.788 1.00 81.44 195 HIS A O 1
ATOM 1461 N N . ALA A 1 196 ? -16.534 -10.139 19.924 1.00 73.81 196 ALA A N 1
ATOM 1462 C CA . ALA A 1 196 ? -17.596 -9.176 20.218 1.00 73.81 196 ALA A CA 1
ATOM 1463 C C . ALA A 1 196 ? -17.359 -8.438 21.553 1.00 73.81 196 ALA A C 1
ATOM 1465 O O . ALA A 1 196 ? -17.769 -7.292 21.714 1.00 73.81 196 ALA A O 1
ATOM 1466 N N . ASP A 1 197 ? -16.668 -9.085 22.495 1.00 79.88 197 ASP A N 1
ATOM 1467 C CA . ASP A 1 197 ? -16.215 -8.464 23.737 1.00 79.88 197 ASP A CA 1
ATOM 1468 C C . ASP A 1 197 ? -14.986 -7.563 23.505 1.00 79.88 197 ASP A C 1
ATOM 1470 O O . ASP A 1 197 ? -14.330 -7.613 22.462 1.00 79.88 197 ASP A O 1
ATOM 1474 N N . PHE A 1 198 ? -14.663 -6.720 24.489 1.00 84.00 198 PHE A N 1
ATOM 1475 C CA . PHE A 1 198 ? -13.515 -5.813 24.410 1.00 84.00 198 PHE A CA 1
ATOM 1476 C C . PHE A 1 198 ? -12.191 -6.593 24.221 1.00 84.00 198 PHE A C 1
ATOM 1478 O O . PHE A 1 198 ? -11.962 -7.564 24.954 1.00 84.00 198 PHE A O 1
ATOM 1485 N N . PRO A 1 199 ? -11.320 -6.188 23.273 1.00 82.62 199 PRO A N 1
ATOM 1486 C CA . PRO A 1 199 ? -10.069 -6.890 22.983 1.00 82.62 199 PRO A CA 1
ATOM 1487 C C . PRO A 1 199 ? -9.110 -6.888 24.183 1.00 82.62 199 PRO A C 1
ATOM 1489 O O . PRO A 1 199 ? -9.133 -5.984 25.014 1.00 82.62 199 PRO A O 1
ATOM 1492 N N . GLN A 1 200 ? -8.249 -7.903 24.285 1.00 79.12 200 GLN A N 1
ATOM 1493 C CA . GLN A 1 200 ? -7.275 -8.032 25.378 1.00 79.12 200 GLN A CA 1
ATOM 1494 C C . GLN A 1 200 ? -5.849 -8.153 24.832 1.00 79.12 200 GLN A C 1
ATOM 1496 O O . GLN A 1 200 ? -5.573 -9.034 24.023 1.00 79.12 200 GLN A O 1
ATOM 1501 N N . ALA A 1 201 ? -4.950 -7.278 25.291 1.00 76.94 201 ALA A N 1
ATOM 1502 C CA . ALA A 1 201 ? -3.540 -7.259 24.888 1.00 76.94 201 ALA A CA 1
ATOM 1503 C C . ALA A 1 201 ? -2.704 -8.386 25.534 1.00 76.94 201 ALA A C 1
ATOM 1505 O O . ALA A 1 201 ? -3.076 -8.919 26.585 1.00 76.94 201 ALA A O 1
ATOM 1506 N N . GLY A 1 202 ? -1.547 -8.702 24.934 1.00 64.06 202 GLY A N 1
ATOM 1507 C CA . GLY A 1 202 ? -0.483 -9.499 25.557 1.00 64.06 202 GLY A CA 1
ATOM 1508 C C . GLY A 1 202 ? -0.655 -11.023 25.576 1.00 64.06 202 GLY A C 1
ATOM 1509 O O . GLY A 1 202 ? 0.028 -11.692 26.354 1.00 64.06 202 GLY A O 1
ATOM 1510 N N . ALA A 1 203 ? -1.565 -11.597 24.783 1.00 67.62 203 ALA A N 1
ATOM 1511 C CA . ALA A 1 203 ? -1.829 -13.041 24.811 1.00 67.62 203 ALA A CA 1
ATOM 1512 C C . ALA A 1 203 ? -0.933 -13.865 23.867 1.00 67.62 203 ALA A C 1
ATOM 1514 O O . ALA A 1 203 ? -0.617 -15.013 24.186 1.00 67.62 203 ALA A O 1
ATOM 1515 N N . ASP A 1 204 ? -0.530 -13.301 22.729 1.00 83.38 204 ASP A N 1
ATOM 1516 C CA . ASP A 1 204 ? 0.202 -14.010 21.677 1.00 83.38 204 ASP A CA 1
ATOM 1517 C C . ASP A 1 204 ? 1.225 -13.068 21.029 1.00 83.38 204 ASP A C 1
ATOM 1519 O O . ASP A 1 204 ? 0.857 -12.057 20.432 1.00 83.38 204 ASP A O 1
ATOM 1523 N N . VAL A 1 205 ? 2.514 -13.367 21.215 1.00 83.31 205 VAL A N 1
ATOM 1524 C CA . VAL A 1 205 ? 3.636 -12.499 20.832 1.00 83.31 205 VAL A CA 1
ATOM 1525 C C . VAL A 1 205 ? 4.660 -13.315 20.064 1.00 83.31 205 VAL A C 1
ATOM 1527 O O . VAL A 1 205 ? 5.121 -14.349 20.556 1.00 83.31 205 VAL A O 1
ATOM 1530 N N . PHE A 1 206 ? 5.059 -12.830 18.892 1.00 82.19 206 PHE A N 1
ATOM 1531 C CA . PHE A 1 206 ? 6.093 -13.467 18.083 1.00 82.19 206 PHE A CA 1
ATOM 1532 C C . PHE A 1 206 ? 7.212 -12.479 17.732 1.00 82.19 206 PHE A C 1
ATOM 1534 O O . PHE A 1 206 ? 6.958 -11.277 17.608 1.00 82.19 206 PHE A O 1
ATOM 1541 N N . PRO A 1 207 ? 8.462 -12.960 17.604 1.00 77.62 207 PRO A N 1
ATOM 1542 C CA . PRO A 1 207 ? 9.574 -12.105 17.225 1.00 77.62 207 PRO A CA 1
ATOM 1543 C C . PRO A 1 207 ? 9.397 -11.639 15.779 1.00 77.62 207 PRO A C 1
ATOM 1545 O O . PRO A 1 207 ? 9.122 -12.433 14.890 1.00 77.62 207 PRO A O 1
ATOM 1548 N N . ALA A 1 208 ? 9.606 -10.358 15.525 1.00 68.50 208 ALA A N 1
ATOM 1549 C CA . ALA A 1 208 ? 9.854 -9.884 14.176 1.00 68.50 208 ALA A CA 1
ATOM 1550 C C . ALA A 1 208 ? 11.372 -9.909 13.952 1.00 68.50 208 ALA A C 1
ATOM 1552 O O . ALA A 1 208 ? 12.159 -9.886 14.903 1.00 68.50 208 ALA A O 1
ATOM 1553 N N . ALA A 1 209 ? 11.800 -9.978 12.694 1.00 61.94 209 ALA A N 1
ATOM 1554 C CA . ALA A 1 209 ? 13.170 -9.662 12.305 1.00 61.94 209 ALA A CA 1
ATOM 1555 C C . ALA A 1 209 ? 13.596 -8.279 12.854 1.00 61.94 209 ALA A C 1
ATOM 1557 O O . ALA A 1 209 ? 12.807 -7.551 13.452 1.00 61.94 209 ALA A O 1
ATOM 1558 N N . ALA A 1 210 ? 14.866 -7.913 12.669 1.00 55.75 210 ALA A N 1
ATOM 1559 C CA . ALA A 1 210 ? 15.425 -6.677 13.227 1.00 55.75 210 ALA A CA 1
ATOM 1560 C C . ALA A 1 210 ? 14.647 -5.396 12.848 1.00 55.75 210 ALA A C 1
ATOM 1562 O O . ALA A 1 210 ? 14.760 -4.408 13.571 1.00 55.75 210 ALA A O 1
ATOM 1563 N N . ASP A 1 211 ? 13.848 -5.445 11.777 1.00 70.69 211 ASP A N 1
ATOM 1564 C CA . ASP A 1 211 ? 13.032 -4.342 11.282 1.00 70.69 211 ASP A CA 1
ATOM 1565 C C . ASP A 1 211 ? 11.538 -4.511 11.575 1.00 70.69 211 ASP A C 1
ATOM 1567 O O . ASP A 1 211 ? 10.977 -5.613 11.585 1.00 70.69 211 ASP A O 1
ATOM 1571 N N . VAL A 1 212 ? 10.893 -3.367 11.808 1.00 76.88 212 VAL A N 1
ATOM 1572 C CA . VAL A 1 212 ? 9.482 -3.264 12.180 1.00 76.88 212 VAL A CA 1
ATOM 1573 C C . VAL A 1 212 ? 8.605 -3.793 11.040 1.00 76.88 212 VAL A C 1
ATOM 1575 O O . VAL A 1 212 ? 8.733 -3.327 9.903 1.00 76.88 212 VAL A O 1
ATOM 1578 N N . PRO A 1 213 ? 7.675 -4.722 11.316 1.00 85.62 213 PRO A N 1
ATOM 1579 C CA . PRO A 1 213 ? 6.668 -5.131 10.348 1.00 85.62 213 PRO A CA 1
ATOM 1580 C C . PRO A 1 213 ? 5.856 -3.935 9.856 1.00 85.62 213 PRO A C 1
ATOM 1582 O O . PRO A 1 213 ? 5.324 -3.157 10.642 1.00 85.62 213 PRO A O 1
ATOM 1585 N N . HIS A 1 214 ? 5.760 -3.798 8.541 1.00 84.06 214 HIS A N 1
ATOM 1586 C CA . HIS A 1 214 ? 4.925 -2.802 7.889 1.00 84.06 214 HIS A CA 1
ATOM 1587 C C . HIS A 1 214 ? 3.517 -3.344 7.618 1.00 84.06 214 HIS A C 1
ATOM 1589 O O . HIS A 1 214 ? 2.531 -2.634 7.805 1.00 84.06 214 HIS A O 1
ATOM 1595 N N . LYS A 1 215 ? 3.414 -4.602 7.166 1.00 87.44 215 LYS A N 1
ATOM 1596 C CA . LYS A 1 215 ? 2.140 -5.231 6.785 1.00 87.44 215 LYS A CA 1
ATOM 1597 C C . LYS A 1 215 ? 2.195 -6.745 6.949 1.00 87.44 215 LYS A C 1
ATOM 1599 O O . LYS A 1 215 ? 3.076 -7.395 6.395 1.00 87.44 215 LYS A O 1
ATOM 1604 N N . MET A 1 216 ? 1.217 -7.317 7.636 1.00 88.75 216 MET A N 1
ATOM 1605 C CA . MET A 1 216 ? 0.949 -8.752 7.655 1.00 88.75 216 MET A CA 1
ATOM 1606 C C . MET A 1 216 ? 0.262 -9.182 6.360 1.00 88.75 216 MET A C 1
ATOM 1608 O O . MET A 1 216 ? -0.665 -8.523 5.875 1.00 88.75 216 MET A O 1
ATOM 1612 N N . LEU A 1 217 ? 0.715 -10.306 5.812 1.00 84.19 217 LEU A N 1
ATOM 1613 C CA . LEU A 1 217 ? 0.139 -10.928 4.620 1.00 84.19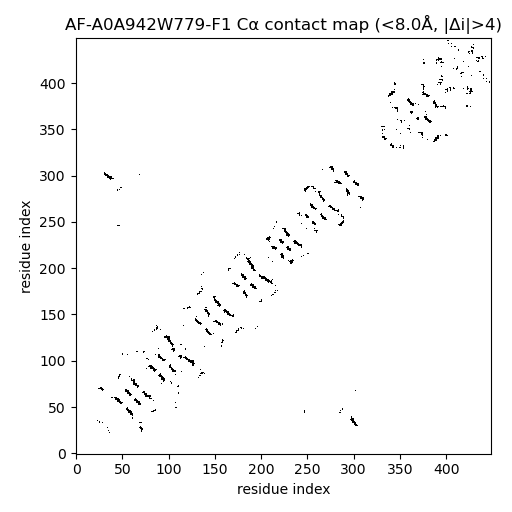 217 LEU A CA 1
ATOM 1614 C C . LEU A 1 217 ? -0.752 -12.114 4.983 1.00 84.19 217 LEU A C 1
ATOM 1616 O O . LEU A 1 217 ? -1.798 -12.319 4.370 1.00 84.19 217 LEU A O 1
ATOM 1620 N N . ASP A 1 218 ? -0.339 -12.868 5.996 1.00 84.00 218 ASP A N 1
ATOM 1621 C CA . ASP A 1 218 ? -1.113 -13.909 6.659 1.00 84.00 218 ASP A CA 1
ATOM 1622 C C . ASP A 1 218 ? -0.650 -14.046 8.122 1.00 84.00 218 ASP A C 1
ATOM 1624 O O . ASP A 1 218 ? -0.015 -13.146 8.674 1.00 84.00 218 ASP A O 1
ATOM 1628 N N . ALA A 1 219 ? -0.998 -15.153 8.782 1.00 81.00 219 ALA A N 1
ATOM 1629 C CA . ALA A 1 219 ? -0.622 -15.391 10.173 1.00 81.00 219 ALA A CA 1
ATOM 1630 C C . ALA A 1 219 ? 0.889 -15.601 10.389 1.00 81.00 219 ALA A C 1
ATOM 1632 O O . ALA A 1 219 ? 1.345 -15.454 11.519 1.00 81.00 219 ALA A O 1
ATOM 1633 N N . GLU A 1 220 ? 1.643 -15.959 9.344 1.00 82.56 220 GLU A N 1
ATOM 1634 C CA . GLU A 1 220 ? 3.037 -16.408 9.448 1.00 82.56 220 GLU A CA 1
ATOM 1635 C C . GLU A 1 220 ? 4.006 -15.613 8.560 1.00 82.56 220 GLU A C 1
ATOM 1637 O O . GLU A 1 220 ? 5.219 -15.804 8.653 1.00 82.56 220 GLU A O 1
ATOM 1642 N N . THR A 1 221 ? 3.505 -14.712 7.713 1.00 85.75 221 THR A N 1
ATOM 1643 C CA . THR A 1 221 ? 4.308 -13.903 6.795 1.00 85.75 221 THR A CA 1
ATOM 1644 C C . THR A 1 221 ? 3.911 -12.434 6.818 1.00 85.75 221 THR A C 1
ATOM 1646 O O . THR A 1 221 ? 2.739 -12.066 6.932 1.00 85.75 221 THR A O 1
ATOM 1649 N N . TYR A 1 222 ? 4.916 -11.576 6.693 1.00 87.31 222 TYR A N 1
ATOM 1650 C CA . TYR A 1 222 ? 4.766 -10.130 6.723 1.00 87.31 222 TYR A CA 1
ATOM 1651 C C . TYR A 1 222 ? 5.819 -9.454 5.845 1.00 87.31 222 TYR A C 1
ATOM 1653 O O . TYR A 1 222 ? 6.803 -10.070 5.439 1.00 87.31 222 TYR A O 1
ATOM 1661 N N . ILE A 1 223 ? 5.606 -8.178 5.549 1.00 85.56 223 ILE A N 1
ATOM 1662 C CA . ILE A 1 223 ? 6.585 -7.303 4.913 1.00 85.56 223 ILE A CA 1
ATOM 1663 C C . ILE A 1 223 ? 7.111 -6.337 5.965 1.00 85.56 223 ILE A C 1
ATOM 1665 O O . ILE A 1 223 ? 6.303 -5.731 6.672 1.00 85.56 223 ILE A O 1
ATOM 1669 N N . ASP A 1 224 ? 8.427 -6.206 6.096 1.00 84.25 224 ASP A N 1
ATOM 1670 C CA . ASP A 1 224 ? 9.052 -5.221 6.987 1.00 84.25 224 ASP A CA 1
ATOM 1671 C C . ASP A 1 224 ? 9.093 -3.809 6.374 1.00 84.25 224 ASP A C 1
ATOM 1673 O O . ASP A 1 224 ? 8.707 -3.593 5.226 1.00 84.25 224 ASP A O 1
ATOM 1677 N N . SER A 1 225 ? 9.551 -2.820 7.140 1.00 77.56 225 SER A N 1
ATOM 1678 C CA . SER A 1 225 ? 9.680 -1.432 6.682 1.00 77.56 225 SER A CA 1
ATOM 1679 C C . SER A 1 225 ? 10.676 -1.218 5.535 1.00 77.56 225 SER A C 1
ATOM 1681 O O . SER A 1 225 ? 10.634 -0.170 4.895 1.00 77.56 225 SER A O 1
ATOM 1683 N N . GLU A 1 226 ? 11.560 -2.181 5.259 1.00 77.00 226 GLU A N 1
ATOM 1684 C CA . GLU A 1 226 ? 12.487 -2.152 4.120 1.00 77.00 226 GLU A CA 1
ATOM 1685 C C . GLU A 1 226 ? 11.908 -2.842 2.868 1.00 77.00 226 GLU A C 1
ATOM 1687 O O . GLU A 1 226 ? 12.555 -2.892 1.819 1.00 77.00 226 GLU A O 1
ATOM 1692 N N . GLY A 1 227 ? 10.691 -3.386 2.961 1.00 79.00 227 GLY A N 1
ATOM 1693 C CA . GLY A 1 227 ? 10.042 -4.111 1.875 1.00 79.00 227 GLY A CA 1
ATOM 1694 C C . GLY A 1 227 ? 10.433 -5.585 1.786 1.00 79.00 227 GLY A C 1
ATOM 1695 O O . GLY A 1 227 ? 10.073 -6.252 0.813 1.00 79.00 227 GLY A O 1
ATOM 1696 N N . ASN A 1 228 ? 11.164 -6.144 2.747 1.00 84.19 228 ASN A N 1
ATOM 1697 C CA . ASN A 1 228 ? 11.508 -7.561 2.710 1.00 84.19 228 ASN A CA 1
ATOM 1698 C C . ASN A 1 228 ? 10.310 -8.420 3.126 1.00 84.19 228 ASN A C 1
ATOM 1700 O O . ASN A 1 228 ? 9.630 -8.129 4.106 1.00 84.19 228 ASN A O 1
ATOM 1704 N N . LEU A 1 229 ? 10.083 -9.513 2.395 1.00 85.44 229 LEU A N 1
ATOM 1705 C CA . LEU A 1 229 ? 9.133 -10.551 2.774 1.00 85.44 229 LEU A CA 1
ATOM 1706 C C . LEU A 1 229 ? 9.781 -11.453 3.824 1.00 85.44 229 LEU A C 1
ATOM 1708 O O . LEU A 1 229 ? 10.768 -12.139 3.538 1.00 85.44 229 LEU A O 1
ATOM 1712 N N . CYS A 1 230 ? 9.187 -11.483 5.006 1.00 85.44 230 CYS A N 1
ATOM 1713 C CA . CYS A 1 230 ? 9.695 -12.152 6.192 1.00 85.44 230 CYS A CA 1
ATOM 1714 C C . CYS A 1 230 ? 8.660 -13.132 6.750 1.00 85.44 230 CYS A C 1
ATOM 1716 O O . CYS A 1 230 ? 7.453 -12.939 6.603 1.00 85.44 230 CYS A O 1
ATOM 1718 N N . THR A 1 231 ? 9.129 -14.182 7.412 1.00 84.75 231 THR A N 1
ATOM 1719 C CA . THR A 1 231 ? 8.302 -15.039 8.270 1.00 84.75 231 THR A CA 1
ATOM 1720 C C . THR A 1 231 ? 8.339 -14.557 9.716 1.00 84.75 231 THR A C 1
ATOM 1722 O O . THR A 1 231 ? 9.297 -13.915 10.147 1.00 84.75 231 THR A O 1
ATOM 1725 N N . THR A 1 232 ? 7.325 -14.918 10.498 1.00 78.75 232 THR A N 1
ATOM 1726 C CA . THR A 1 232 ? 7.196 -14.646 11.949 1.00 78.75 232 THR A CA 1
ATOM 1727 C C . THR A 1 232 ? 8.298 -15.268 12.816 1.00 78.75 232 THR A C 1
ATOM 1729 O O . THR A 1 232 ? 8.389 -14.977 14.003 1.00 78.75 232 THR A O 1
ATOM 1732 N N . ASP A 1 233 ? 9.155 -16.123 12.253 1.00 78.88 233 ASP A N 1
ATOM 1733 C CA . ASP A 1 233 ? 10.370 -16.621 12.908 1.00 78.88 233 ASP A CA 1
ATOM 1734 C C . ASP A 1 233 ? 11.620 -15.759 12.618 1.00 78.88 233 ASP A C 1
ATOM 1736 O O . ASP A 1 233 ? 12.714 -16.066 13.098 1.00 78.88 233 ASP A O 1
ATOM 1740 N N . GLY A 1 234 ? 11.459 -14.677 11.848 1.00 75.19 234 GLY A N 1
ATOM 1741 C CA . GLY A 1 234 ? 12.509 -13.738 11.458 1.00 75.19 234 GLY A CA 1
ATOM 1742 C C . GLY A 1 234 ? 13.269 -14.114 10.180 1.00 75.19 234 GLY A C 1
ATOM 1743 O O . GLY A 1 234 ? 14.240 -13.438 9.833 1.00 75.19 234 GLY A O 1
ATOM 1744 N N . THR A 1 235 ? 12.877 -15.176 9.468 1.00 83.50 235 THR A N 1
ATOM 1745 C CA . THR A 1 235 ? 13.528 -15.559 8.206 1.00 83.50 235 THR A CA 1
ATOM 1746 C C . THR A 1 235 ? 13.113 -14.626 7.070 1.00 83.50 235 THR A C 1
ATOM 1748 O O . THR A 1 235 ? 11.937 -14.510 6.740 1.00 83.50 235 THR A O 1
ATOM 1751 N N . ILE A 1 236 ? 14.089 -14.004 6.404 1.00 84.88 236 ILE A N 1
ATOM 1752 C CA . ILE A 1 236 ? 13.845 -13.238 5.175 1.00 84.88 236 ILE A CA 1
ATOM 1753 C C . ILE A 1 236 ? 13.694 -14.222 4.010 1.00 84.88 236 ILE A C 1
ATOM 1755 O O . ILE A 1 236 ? 14.664 -14.871 3.610 1.00 84.88 236 ILE A O 1
ATOM 1759 N N . LEU A 1 237 ? 12.486 -14.320 3.456 1.00 81.88 237 LEU A N 1
ATOM 1760 C CA . LEU A 1 237 ? 12.171 -15.158 2.297 1.00 81.88 237 LEU A CA 1
ATOM 1761 C C . LEU A 1 237 ? 12.60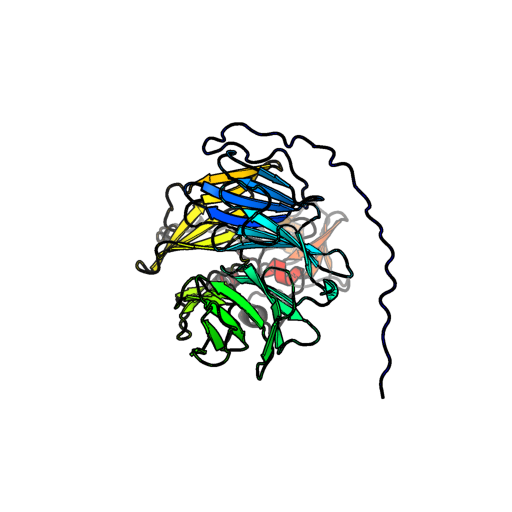0 -14.497 0.986 1.00 81.88 237 LEU A C 1
ATOM 1763 O O . LEU A 1 237 ? 13.104 -15.168 0.085 1.00 81.88 237 LEU A O 1
ATOM 1767 N N . LEU A 1 238 ? 12.394 -13.184 0.873 1.00 82.81 238 LEU A N 1
ATOM 1768 C CA . LEU A 1 238 ? 12.694 -12.420 -0.332 1.00 82.81 238 LEU A CA 1
ATOM 1769 C C . LEU A 1 238 ? 12.988 -10.961 0.015 1.00 82.81 238 LEU A C 1
ATOM 1771 O O . LEU A 1 238 ? 12.239 -10.330 0.753 1.00 82.81 238 LEU A O 1
ATOM 1775 N N . ARG A 1 239 ? 14.043 -10.404 -0.582 1.00 82.62 239 ARG A N 1
ATOM 1776 C CA . ARG A 1 239 ? 14.310 -8.961 -0.552 1.00 82.62 239 ARG A CA 1
ATOM 1777 C C . ARG A 1 239 ? 13.715 -8.336 -1.803 1.00 82.62 239 ARG A C 1
ATOM 1779 O O . ARG A 1 239 ? 14.161 -8.661 -2.902 1.00 82.62 239 ARG A O 1
ATOM 1786 N N . THR A 1 240 ? 12.692 -7.502 -1.644 1.00 69.94 240 THR A N 1
ATOM 1787 C CA . THR A 1 240 ? 11.994 -6.903 -2.793 1.00 69.94 240 THR A CA 1
ATOM 1788 C C . THR A 1 240 ? 12.640 -5.596 -3.244 1.00 69.94 240 THR A C 1
ATOM 1790 O O . THR A 1 240 ? 12.548 -5.265 -4.422 1.00 69.94 240 THR A O 1
ATOM 1793 N N . GLY A 1 241 ? 13.281 -4.867 -2.317 1.00 65.81 241 GLY A N 1
ATOM 1794 C CA . GLY A 1 241 ? 13.819 -3.522 -2.542 1.00 65.81 241 GLY A CA 1
ATOM 1795 C C . GLY A 1 241 ? 12.749 -2.454 -2.803 1.00 65.81 241 GLY A C 1
ATOM 1796 O O . GLY A 1 241 ? 13.093 -1.321 -3.128 1.00 65.81 241 GLY A O 1
ATOM 1797 N N . ALA A 1 242 ? 11.463 -2.802 -2.693 1.00 62.75 242 ALA A N 1
ATOM 1798 C CA . ALA A 1 242 ? 10.353 -1.903 -2.964 1.00 62.75 242 ALA A CA 1
ATOM 1799 C C . ALA A 1 242 ? 9.900 -1.204 -1.682 1.00 62.75 242 ALA A C 1
ATOM 1801 O O . ALA A 1 242 ? 9.866 -1.816 -0.620 1.00 62.75 242 ALA A O 1
ATOM 1802 N N . ASN A 1 243 ? 9.478 0.058 -1.797 1.00 63.88 243 ASN A N 1
ATOM 1803 C CA . ASN A 1 243 ? 8.773 0.732 -0.713 1.00 63.88 243 ASN A CA 1
ATOM 1804 C C . ASN A 1 243 ? 7.399 0.055 -0.535 1.00 63.88 243 ASN A C 1
ATOM 1806 O O . ASN A 1 243 ? 6.561 0.144 -1.443 1.00 63.88 243 ASN A O 1
ATOM 1810 N N . PRO A 1 244 ? 7.161 -0.654 0.580 1.00 64.19 244 PRO A N 1
ATOM 1811 C CA . PRO A 1 244 ? 5.932 -1.395 0.759 1.00 64.19 244 PRO A CA 1
ATOM 1812 C C . PRO A 1 244 ? 4.834 -0.408 1.130 1.00 64.19 244 PRO A C 1
ATOM 1814 O O . PRO A 1 244 ? 4.691 -0.039 2.283 1.00 64.19 244 PRO A O 1
ATOM 1817 N N . THR A 1 245 ? 4.038 0.036 0.163 1.00 68.94 245 THR A N 1
ATOM 1818 C CA . THR A 1 245 ? 2.759 0.676 0.489 1.00 68.94 245 THR A CA 1
ATOM 1819 C C . THR A 1 245 ? 1.665 -0.383 0.526 1.00 68.94 245 THR A C 1
ATOM 1821 O O . THR A 1 245 ? 1.699 -1.378 -0.211 1.00 68.94 245 THR A O 1
ATOM 1824 N N . ALA A 1 246 ? 0.667 -0.178 1.388 1.00 63.50 246 ALA A N 1
ATOM 1825 C CA . ALA A 1 246 ? -0.418 -1.135 1.571 1.00 63.50 246 ALA A CA 1
ATOM 1826 C C . ALA A 1 246 ? -1.184 -1.429 0.270 1.00 63.50 246 ALA A C 1
ATOM 1828 O O . ALA A 1 246 ? -1.633 -2.560 0.093 1.00 63.50 246 ALA A O 1
ATOM 1829 N N . VAL A 1 247 ? -1.290 -0.457 -0.641 1.00 79.56 247 VAL A N 1
ATOM 1830 C CA . VAL A 1 247 ? -2.015 -0.602 -1.912 1.00 79.56 247 VAL A CA 1
ATOM 1831 C C . VAL A 1 247 ? -1.165 -1.204 -3.035 1.00 79.56 247 VAL A C 1
ATOM 1833 O O . VAL A 1 247 ? -1.714 -1.903 -3.878 1.00 79.56 247 VAL A O 1
ATOM 1836 N N . LEU A 1 248 ? 0.164 -1.038 -3.040 1.00 88.06 248 LEU A N 1
ATOM 1837 C CA . LEU A 1 248 ? 1.063 -1.613 -4.063 1.00 88.06 248 LEU A CA 1
ATOM 1838 C C . LEU A 1 248 ? 1.597 -3.008 -3.704 1.00 88.06 248 LEU A C 1
ATOM 1840 O O . LEU A 1 248 ? 2.575 -3.480 -4.288 1.00 88.06 248 LEU A O 1
ATOM 1844 N N . THR A 1 249 ? 0.960 -3.677 -2.744 1.00 88.44 249 THR A N 1
ATOM 1845 C CA . THR A 1 249 ? 1.313 -5.026 -2.298 1.00 88.44 249 THR A CA 1
ATOM 1846 C C . THR A 1 249 ? 0.056 -5.861 -2.082 1.00 88.44 249 THR A C 1
ATOM 1848 O O . THR A 1 249 ? -0.906 -5.405 -1.464 1.00 88.44 249 THR A O 1
ATOM 1851 N N . ALA A 1 250 ? 0.069 -7.114 -2.529 1.00 89.19 250 ALA A N 1
ATOM 1852 C CA . ALA A 1 250 ? -1.034 -8.046 -2.321 1.00 89.19 250 ALA A CA 1
ATOM 1853 C C . ALA A 1 250 ? -0.524 -9.457 -2.030 1.00 89.19 250 ALA A C 1
ATOM 1855 O O . ALA A 1 250 ? 0.522 -9.873 -2.523 1.00 89.19 250 ALA A O 1
ATOM 1856 N N . TYR A 1 251 ? -1.291 -10.216 -1.254 1.00 87.19 251 TYR A N 1
ATOM 1857 C CA . TYR A 1 251 ? -1.030 -11.627 -1.014 1.00 87.19 251 TYR A CA 1
ATOM 1858 C C . TYR A 1 251 ? -2.300 -12.425 -1.259 1.00 87.19 251 TYR A C 1
ATOM 1860 O O . TYR A 1 251 ? -3.359 -12.114 -0.718 1.00 87.19 251 TYR A O 1
ATOM 1868 N N . ALA A 1 252 ? -2.208 -13.426 -2.128 1.00 87.19 252 ALA A N 1
ATOM 1869 C CA . ALA A 1 252 ? -3.345 -14.258 -2.478 1.00 87.19 252 ALA A CA 1
ATOM 1870 C C . ALA A 1 252 ? -2.878 -15.633 -2.944 1.00 87.19 252 ALA A C 1
ATOM 1872 O O . ALA A 1 252 ? -1.985 -15.752 -3.782 1.00 87.19 252 ALA A O 1
ATOM 1873 N N . GLY A 1 253 ? -3.512 -16.683 -2.417 1.00 83.38 253 GLY A N 1
ATOM 1874 C CA . GLY A 1 253 ? -3.275 -18.057 -2.865 1.00 83.38 253 GLY A CA 1
ATOM 1875 C C . GLY A 1 253 ? -1.819 -18.517 -2.732 1.00 83.38 253 GLY A C 1
ATOM 1876 O O . GLY A 1 253 ? -1.338 -19.230 -3.607 1.00 83.38 253 GLY A O 1
ATOM 1877 N N . GLY A 1 254 ? -1.107 -18.080 -1.685 1.00 84.50 254 GLY A N 1
ATOM 1878 C CA . GLY A 1 254 ? 0.314 -18.399 -1.478 1.00 84.50 254 GLY A CA 1
ATOM 1879 C C . GLY A 1 254 ? 1.270 -17.648 -2.411 1.00 84.50 254 GLY A C 1
ATOM 1880 O O . GLY A 1 254 ? 2.455 -17.960 -2.472 1.00 84.50 254 GLY A O 1
ATOM 1881 N N . SER A 1 255 ? 0.772 -16.667 -3.163 1.00 88.88 255 SER A N 1
ATOM 1882 C CA . SER A 1 255 ? 1.590 -15.794 -3.998 1.00 88.88 255 SER A CA 1
ATOM 1883 C C . SER A 1 255 ? 1.599 -14.382 -3.437 1.00 88.88 255 SER A C 1
ATOM 1885 O O . SER A 1 255 ? 0.548 -13.803 -3.155 1.00 88.88 255 SER A O 1
ATOM 1887 N N . PHE A 1 256 ? 2.797 -13.829 -3.314 1.00 89.31 256 PHE A N 1
ATOM 1888 C CA . PHE A 1 256 ? 3.025 -12.437 -2.980 1.00 89.31 256 PHE A CA 1
ATOM 1889 C C . PHE A 1 256 ? 3.217 -11.615 -4.256 1.00 89.31 256 PHE A C 1
ATOM 1891 O O . PHE A 1 256 ? 3.969 -12.022 -5.139 1.00 89.31 256 PHE A O 1
ATOM 1898 N N . PHE A 1 257 ? 2.548 -10.471 -4.349 1.00 90.81 257 PHE A N 1
ATOM 1899 C CA . PHE A 1 257 ? 2.590 -9.546 -5.475 1.00 90.81 257 PHE A CA 1
ATOM 1900 C C . PHE A 1 257 ? 3.038 -8.172 -4.986 1.00 90.81 257 PHE A C 1
ATOM 1902 O O . PHE A 1 257 ? 2.521 -7.676 -3.983 1.00 90.81 257 PHE A O 1
ATOM 1909 N N . TRP A 1 258 ? 3.951 -7.536 -5.713 1.00 91.19 258 TRP A N 1
ATOM 1910 C CA . TRP A 1 258 ? 4.380 -6.168 -5.430 1.00 91.19 258 TRP A CA 1
ATOM 1911 C C . TRP A 1 258 ? 4.748 -5.420 -6.707 1.00 91.19 258 TRP A C 1
ATOM 1913 O O . TRP A 1 258 ? 5.103 -6.030 -7.717 1.00 91.19 258 TRP A O 1
ATOM 1923 N N . ALA A 1 259 ? 4.675 -4.094 -6.658 1.00 88.75 259 ALA A N 1
ATOM 1924 C CA . ALA A 1 259 ? 5.244 -3.245 -7.695 1.00 88.75 259 ALA A CA 1
ATOM 1925 C C . ALA A 1 259 ? 6.765 -3.165 -7.486 1.00 88.75 259 ALA A C 1
ATOM 1927 O O . ALA A 1 259 ? 7.221 -2.580 -6.505 1.00 88.75 259 ALA A O 1
ATOM 1928 N N . SER A 1 260 ? 7.553 -3.787 -8.367 1.00 81.69 260 SER A N 1
ATOM 1929 C CA . SER A 1 260 ? 9.024 -3.691 -8.312 1.00 81.69 260 SER A CA 1
ATOM 1930 C C . SER A 1 260 ? 9.534 -2.364 -8.866 1.00 81.69 260 SER A C 1
ATOM 1932 O O . SER A 1 260 ? 10.584 -1.882 -8.462 1.00 81.69 260 SER A O 1
ATOM 1934 N N . ASP A 1 261 ? 8.770 -1.781 -9.783 1.00 83.81 261 ASP A N 1
ATOM 1935 C CA . ASP A 1 261 ? 8.942 -0.438 -10.318 1.00 83.81 261 ASP A CA 1
ATOM 1936 C C . ASP A 1 261 ? 7.549 0.103 -10.708 1.00 83.81 261 ASP A C 1
ATOM 1938 O O . ASP A 1 261 ? 6.568 -0.651 -10.649 1.00 83.81 261 ASP A O 1
ATOM 1942 N N . PRO A 1 262 ? 7.412 1.384 -11.103 1.00 85.75 262 PRO A N 1
ATOM 1943 C CA . PRO A 1 262 ? 6.112 1.970 -11.430 1.00 85.75 262 PRO A CA 1
ATOM 1944 C C . PRO A 1 262 ? 5.341 1.272 -12.560 1.00 85.75 262 PRO A C 1
ATOM 1946 O O . PRO A 1 262 ? 4.165 1.571 -12.736 1.00 85.75 262 PRO A O 1
ATOM 1949 N N . GLN A 1 263 ? 5.961 0.386 -13.342 1.00 89.75 263 GLN A N 1
ATOM 1950 C CA . GLN A 1 263 ? 5.357 -0.286 -14.494 1.00 89.75 263 GLN A CA 1
ATOM 1951 C C . GLN A 1 263 ? 5.552 -1.811 -14.500 1.00 89.75 263 GLN A C 1
ATOM 1953 O O . GLN A 1 263 ? 5.218 -2.458 -15.493 1.00 89.75 263 GLN A O 1
ATOM 1958 N N . THR A 1 264 ? 6.035 -2.418 -13.415 1.00 89.00 264 THR A N 1
ATOM 1959 C CA . THR A 1 264 ? 6.243 -3.872 -13.346 1.00 89.00 264 THR A CA 1
ATOM 1960 C C . THR A 1 264 ? 5.688 -4.448 -12.058 1.00 89.00 264 THR A C 1
ATOM 1962 O O . THR A 1 264 ? 6.071 -4.062 -10.953 1.00 89.00 264 THR A O 1
ATOM 1965 N N . VAL A 1 265 ? 4.822 -5.449 -12.209 1.00 91.88 265 VAL A N 1
ATOM 1966 C CA . VAL A 1 265 ? 4.363 -6.289 -11.108 1.00 91.88 265 VAL A CA 1
ATOM 1967 C C . VAL A 1 265 ? 5.260 -7.507 -11.020 1.00 91.88 265 VAL A C 1
ATOM 1969 O O . VAL A 1 265 ? 5.386 -8.282 -11.968 1.00 91.88 265 VAL A O 1
ATOM 1972 N N . SER A 1 266 ? 5.845 -7.706 -9.853 1.00 91.19 266 SER A N 1
ATOM 1973 C CA . SER A 1 266 ? 6.554 -8.923 -9.510 1.00 91.19 266 SER A CA 1
ATOM 1974 C C . SER A 1 266 ? 5.657 -9.833 -8.679 1.00 91.19 266 SER A C 1
ATOM 1976 O O . SER A 1 266 ? 4.867 -9.373 -7.855 1.00 91.19 266 SER A O 1
ATOM 1978 N N . ARG A 1 267 ? 5.771 -11.140 -8.906 1.00 91.88 267 ARG A N 1
ATOM 1979 C CA . ARG A 1 267 ? 5.065 -12.192 -8.177 1.00 91.88 267 ARG A CA 1
ATOM 1980 C C . ARG A 1 267 ? 6.057 -13.214 -7.653 1.00 91.88 267 ARG A C 1
ATOM 1982 O O . ARG A 1 267 ? 6.823 -13.770 -8.434 1.00 91.88 267 ARG A O 1
ATOM 1989 N N . PHE A 1 268 ? 5.985 -13.519 -6.368 1.00 89.12 268 PHE A N 1
ATOM 1990 C CA . PHE A 1 268 ? 6.749 -14.571 -5.713 1.00 89.12 268 PHE A CA 1
ATOM 1991 C C . PHE A 1 268 ? 5.801 -15.657 -5.206 1.00 89.12 268 PHE A C 1
ATOM 1993 O O . PHE A 1 268 ? 4.915 -15.384 -4.401 1.00 89.12 268 PHE A O 1
ATOM 2000 N N . ASP A 1 269 ? 5.980 -16.883 -5.691 1.00 86.00 269 ASP A N 1
ATOM 2001 C CA . ASP A 1 269 ? 5.261 -18.057 -5.188 1.00 86.00 269 ASP A CA 1
ATOM 2002 C C . ASP A 1 269 ? 6.019 -18.619 -3.980 1.00 86.00 269 ASP A C 1
ATOM 2004 O O . ASP A 1 269 ? 7.164 -19.059 -4.123 1.00 86.00 269 ASP A O 1
ATOM 2008 N N . THR A 1 270 ? 5.400 -18.617 -2.797 1.00 74.94 270 THR A N 1
ATOM 2009 C CA . THR A 1 270 ? 6.058 -19.061 -1.558 1.00 74.94 270 THR A CA 1
ATOM 2010 C C . THR A 1 270 ? 6.352 -20.562 -1.546 1.00 74.94 270 THR A C 1
ATOM 2012 O O . THR A 1 270 ? 7.310 -20.988 -0.902 1.00 74.94 270 THR A O 1
ATOM 2015 N N . ALA A 1 271 ? 5.599 -21.373 -2.297 1.00 76.25 271 ALA A N 1
ATOM 2016 C CA . ALA A 1 271 ? 5.855 -22.804 -2.439 1.00 76.25 271 ALA A CA 1
ATOM 2017 C C . ALA A 1 271 ? 6.947 -23.095 -3.482 1.00 76.25 271 ALA A C 1
ATOM 2019 O O . ALA A 1 271 ? 7.700 -24.063 -3.345 1.00 76.25 271 ALA A O 1
ATOM 2020 N N . GLY A 1 272 ? 7.019 -22.275 -4.535 1.00 69.88 272 GLY A N 1
ATOM 2021 C CA . GLY A 1 272 ? 7.946 -22.451 -5.657 1.00 69.88 272 GLY A CA 1
ATOM 2022 C C . GLY A 1 272 ? 9.286 -21.726 -5.516 1.00 69.88 272 GLY A C 1
ATOM 2023 O O . GLY A 1 272 ? 10.246 -22.091 -6.196 1.00 69.88 272 GLY A O 1
ATOM 2024 N N . GLY A 1 273 ? 9.361 -20.693 -4.672 1.00 76.25 273 GLY A N 1
ATOM 2025 C CA . GLY A 1 273 ? 10.553 -19.866 -4.467 1.00 76.25 273 GLY A CA 1
ATOM 2026 C C . GLY A 1 273 ? 10.992 -19.064 -5.699 1.00 76.25 273 GLY A C 1
ATOM 2027 O O . GLY A 1 273 ? 12.128 -18.597 -5.753 1.00 76.25 273 GLY A O 1
ATOM 2028 N N . ALA A 1 274 ? 10.133 -18.934 -6.712 1.00 77.69 274 ALA A N 1
ATOM 2029 C CA . ALA A 1 274 ? 10.459 -18.286 -7.976 1.00 77.69 274 ALA A CA 1
ATOM 2030 C C . ALA A 1 274 ? 9.746 -16.938 -8.099 1.00 77.69 274 ALA A C 1
ATOM 2032 O O . ALA A 1 274 ? 8.538 -16.841 -7.872 1.00 77.69 274 ALA A O 1
ATOM 2033 N N . VAL A 1 275 ? 10.500 -15.923 -8.520 1.00 84.62 275 VAL A N 1
ATOM 2034 C CA . VAL A 1 275 ? 9.946 -14.632 -8.932 1.00 84.62 275 VAL A CA 1
ATOM 2035 C C . VAL A 1 275 ? 9.531 -14.714 -10.400 1.00 84.62 275 VAL A C 1
ATOM 2037 O O . VAL A 1 275 ? 10.224 -15.316 -11.221 1.00 84.62 275 VAL A O 1
ATOM 2040 N N . ALA A 1 276 ? 8.398 -14.111 -10.733 1.00 87.44 276 ALA A N 1
ATOM 2041 C CA . ALA A 1 276 ? 7.918 -13.905 -12.089 1.00 87.44 276 ALA A CA 1
ATOM 2042 C C . ALA A 1 276 ? 7.428 -12.460 -12.244 1.00 87.44 276 ALA A C 1
ATOM 2044 O O . ALA A 1 276 ? 6.963 -11.860 -11.283 1.00 87.44 276 ALA A O 1
ATOM 2045 N N . LEU A 1 277 ? 7.541 -11.903 -13.443 1.00 88.75 277 LEU A N 1
ATOM 2046 C CA . LEU A 1 277 ? 7.273 -10.504 -13.756 1.00 88.75 277 LEU A CA 1
ATOM 2047 C C . LEU A 1 277 ? 6.086 -10.390 -14.708 1.00 88.75 277 LEU A C 1
ATOM 2049 O O . LEU A 1 277 ? 5.900 -11.241 -15.584 1.00 88.75 277 LEU A O 1
ATOM 2053 N N . HIS A 1 278 ? 5.323 -9.318 -14.559 1.00 91.31 278 HIS A N 1
ATOM 2054 C CA . HIS A 1 278 ? 4.255 -8.932 -15.464 1.00 91.31 278 HIS A CA 1
ATOM 2055 C C . HIS A 1 278 ? 4.295 -7.411 -15.690 1.00 91.31 278 HIS A C 1
ATOM 2057 O O . HIS A 1 278 ? 4.181 -6.656 -14.721 1.00 91.31 278 HIS A O 1
ATOM 2063 N N . PRO A 1 279 ? 4.433 -6.935 -16.940 1.00 89.69 279 PRO A N 1
ATOM 2064 C CA . PRO A 1 279 ? 4.469 -5.505 -17.229 1.00 89.69 279 PRO A CA 1
ATOM 2065 C C . PRO A 1 279 ? 3.080 -4.866 -17.099 1.00 89.69 279 PRO A C 1
ATOM 2067 O O . PRO A 1 279 ? 2.055 -5.498 -17.368 1.00 89.69 279 PRO A O 1
ATOM 2070 N N . ALA A 1 280 ? 3.051 -3.594 -16.730 1.00 90.25 280 ALA A N 1
ATOM 2071 C CA . ALA A 1 280 ? 1.874 -2.742 -16.715 1.00 90.25 280 ALA A CA 1
ATOM 2072 C C . ALA A 1 280 ? 1.945 -1.730 -17.869 1.00 90.25 280 ALA A C 1
ATOM 2074 O O . ALA A 1 280 ? 2.974 -1.106 -18.110 1.00 90.25 280 ALA A O 1
ATOM 2075 N N . ASP A 1 281 ? 0.831 -1.543 -18.577 1.00 89.06 281 ASP A N 1
ATOM 2076 C CA . ASP A 1 281 ? 0.689 -0.514 -19.618 1.00 89.06 281 ASP A CA 1
ATOM 2077 C C . ASP A 1 281 ? 0.172 0.802 -19.012 1.00 89.06 281 ASP A C 1
ATOM 2079 O O . ASP A 1 281 ? -0.942 1.250 -19.283 1.00 89.06 281 ASP A O 1
ATOM 2083 N N . GLY A 1 282 ? 0.955 1.372 -18.097 1.00 89.62 282 GLY A N 1
ATOM 2084 C CA . GLY A 1 282 ? 0.605 2.550 -17.303 1.00 89.62 282 GLY A CA 1
ATOM 2085 C C . GLY A 1 282 ? 1.395 2.592 -15.999 1.00 89.62 282 GLY A C 1
ATOM 2086 O O . GLY A 1 282 ? 2.270 1.756 -15.783 1.00 89.62 282 GLY A O 1
ATOM 2087 N N . THR A 1 283 ? 1.096 3.564 -15.143 1.00 92.81 283 THR A N 1
ATOM 2088 C CA . THR A 1 283 ? 1.681 3.643 -13.798 1.00 92.81 283 THR A CA 1
ATOM 2089 C C . THR A 1 283 ? 0.858 2.796 -12.835 1.00 92.81 283 THR A C 1
ATOM 2091 O O . THR A 1 283 ? -0.361 2.938 -12.799 1.00 92.81 283 THR A O 1
ATOM 2094 N N . LEU A 1 284 ? 1.495 1.915 -12.071 1.00 93.56 284 LEU A N 1
ATOM 2095 C CA . LEU A 1 284 ? 0.867 1.108 -11.028 1.00 93.56 284 LEU A CA 1
ATOM 2096 C C . LEU A 1 284 ? 0.412 1.990 -9.860 1.00 93.56 284 LEU A C 1
ATOM 2098 O O . LEU A 1 284 ? 1.188 2.787 -9.342 1.00 93.56 284 LEU A O 1
ATOM 2102 N N . GLU A 1 285 ? -0.837 1.810 -9.436 1.00 93.94 285 GLU A N 1
ATOM 2103 C CA . GLU A 1 285 ? -1.457 2.579 -8.345 1.00 93.94 285 GLU A CA 1
ATOM 2104 C C . GLU A 1 285 ? -1.916 1.669 -7.201 1.00 93.94 285 GLU A C 1
ATOM 2106 O O . GLU A 1 285 ? -1.814 2.038 -6.035 1.00 93.94 285 GLU A O 1
ATOM 2111 N N . ALA A 1 286 ? -2.395 0.462 -7.520 1.00 94.25 286 ALA A N 1
ATOM 2112 C CA . ALA A 1 286 ? -2.722 -0.555 -6.526 1.00 94.25 286 ALA A CA 1
ATOM 2113 C C . ALA A 1 286 ? -2.716 -1.975 -7.118 1.00 94.25 286 ALA A C 1
ATOM 2115 O O . ALA A 1 286 ? -2.840 -2.146 -8.332 1.00 94.25 286 ALA A O 1
ATOM 2116 N N . LEU A 1 287 ? -2.611 -3.004 -6.275 1.00 93.88 287 LEU A N 1
ATOM 2117 C CA . LEU A 1 287 ? -2.579 -4.417 -6.660 1.00 93.88 287 LEU A CA 1
ATOM 2118 C C . LEU A 1 287 ? -3.569 -5.252 -5.837 1.00 93.88 287 LEU A C 1
ATOM 2120 O O . LEU A 1 287 ? -3.763 -5.018 -4.649 1.00 93.88 287 LEU A O 1
ATOM 2124 N N . THR A 1 288 ? -4.125 -6.291 -6.455 1.00 93.44 288 THR A N 1
ATOM 2125 C CA . THR A 1 288 ? -4.786 -7.417 -5.777 1.00 93.44 288 THR A CA 1
ATOM 2126 C C . THR A 1 288 ? -4.155 -8.731 -6.232 1.00 93.44 288 THR A C 1
ATOM 2128 O O . THR A 1 288 ? -3.266 -8.752 -7.075 1.00 93.44 288 THR A O 1
ATOM 2131 N N . GLY A 1 289 ? -4.626 -9.868 -5.715 1.00 90.56 289 GLY A N 1
ATOM 2132 C CA . GLY A 1 289 ? -4.181 -11.180 -6.199 1.00 90.56 289 GLY A CA 1
ATOM 2133 C C . GLY A 1 289 ? -4.558 -11.497 -7.653 1.00 90.56 289 GLY A C 1
ATOM 2134 O O . GLY A 1 289 ? -4.016 -12.435 -8.236 1.00 90.56 289 GLY A O 1
ATOM 2135 N N . SER A 1 290 ? -5.497 -10.751 -8.242 1.00 91.31 290 SER A N 1
ATOM 2136 C CA . SER A 1 290 ? -6.081 -11.038 -9.560 1.00 91.31 290 SER A CA 1
ATOM 2137 C C . SER A 1 290 ? -5.893 -9.930 -10.591 1.00 91.31 290 SER A C 1
ATOM 2139 O O . SER A 1 290 ? -6.059 -10.186 -11.789 1.00 91.31 290 SER A O 1
ATOM 2141 N N . ALA A 1 291 ? -5.595 -8.706 -10.162 1.00 93.25 291 ALA A N 1
ATOM 2142 C CA . ALA A 1 291 ? -5.533 -7.553 -11.043 1.00 93.25 291 ALA A CA 1
ATOM 2143 C C . ALA A 1 291 ? -4.625 -6.449 -10.498 1.00 93.25 291 ALA A C 1
ATOM 2145 O O . ALA A 1 291 ? -4.321 -6.376 -9.311 1.00 93.25 291 ALA A O 1
ATOM 2146 N N . MET A 1 292 ? -4.253 -5.545 -11.395 1.00 94.12 292 MET A N 1
ATOM 2147 C CA . MET A 1 292 ? -3.616 -4.274 -11.083 1.00 94.12 292 MET A CA 1
ATOM 2148 C C . MET A 1 292 ? -4.558 -3.118 -11.413 1.00 94.12 292 MET A C 1
ATOM 2150 O O . MET A 1 292 ? -5.303 -3.164 -12.398 1.00 94.12 292 MET A O 1
ATOM 2154 N N . LEU A 1 293 ? -4.498 -2.081 -10.590 1.00 95.19 293 LEU A N 1
ATOM 2155 C CA . LEU A 1 293 ? -5.051 -0.770 -10.871 1.00 95.19 293 LEU A CA 1
ATOM 2156 C C . LEU A 1 293 ? -3.924 0.099 -11.428 1.00 95.19 293 LEU A C 1
ATOM 2158 O O . LEU A 1 293 ? -2.884 0.256 -10.784 1.00 95.19 293 LEU A O 1
ATOM 2162 N N . ILE A 1 294 ? -4.126 0.639 -12.627 1.00 94.56 294 ILE A N 1
ATOM 2163 C CA . ILE A 1 294 ? -3.136 1.478 -13.306 1.00 94.56 294 ILE A CA 1
ATOM 2164 C C . ILE A 1 294 ? -3.705 2.847 -13.650 1.00 94.56 294 ILE A C 1
ATOM 2166 O O . ILE A 1 294 ? -4.895 2.972 -13.942 1.00 94.56 294 ILE A O 1
ATOM 2170 N N . ARG A 1 295 ? -2.837 3.857 -13.702 1.00 93.44 295 ARG A N 1
ATOM 2171 C CA . ARG A 1 295 ? -3.130 5.167 -14.279 1.00 93.44 295 ARG A CA 1
ATOM 2172 C C . ARG A 1 295 ? -2.545 5.266 -15.683 1.00 93.44 295 ARG A C 1
ATOM 2174 O O . ARG A 1 295 ? -1.343 5.090 -15.884 1.00 93.44 295 ARG A O 1
ATOM 2181 N N . ARG A 1 296 ? -3.391 5.601 -16.658 1.00 92.62 296 ARG A N 1
ATOM 2182 C CA . ARG A 1 296 ? -2.995 5.876 -18.048 1.00 92.62 296 ARG A CA 1
ATOM 2183 C C . ARG A 1 296 ? -3.773 7.074 -18.570 1.00 92.62 296 ARG A C 1
ATOM 2185 O O . ARG A 1 296 ? -4.988 7.128 -18.423 1.00 92.62 296 ARG A O 1
ATOM 2192 N N . GLU A 1 297 ? -3.071 8.044 -19.157 1.00 89.56 297 GLU A N 1
ATOM 2193 C CA . GLU A 1 297 ? -3.685 9.272 -19.700 1.00 89.56 297 GLU A CA 1
ATOM 2194 C C . GLU A 1 297 ? -4.606 9.988 -18.688 1.00 89.56 297 GLU A C 1
ATOM 2196 O O . GLU A 1 297 ? -5.629 10.569 -19.040 1.00 89.56 297 GLU A O 1
ATOM 2201 N N . GLY A 1 298 ? -4.241 9.923 -17.404 1.00 89.50 298 GLY A N 1
ATOM 2202 C CA . GLY A 1 298 ? -5.002 10.528 -16.318 1.00 89.50 298 GLY A CA 1
ATOM 2203 C C . GLY A 1 298 ? -6.272 9.780 -15.917 1.00 89.50 298 GLY A C 1
ATOM 2204 O O . GLY A 1 298 ? -7.015 10.328 -15.131 1.00 89.50 298 GLY A O 1
ATOM 2205 N N . ALA A 1 299 ? -6.554 8.569 -16.398 1.00 91.38 299 ALA A N 1
ATOM 2206 C CA . ALA A 1 299 ? -7.686 7.761 -15.931 1.00 91.38 299 ALA A CA 1
ATOM 2207 C C . ALA A 1 299 ? -7.211 6.467 -15.258 1.00 91.38 299 ALA A C 1
ATOM 2209 O O . ALA A 1 299 ? -6.137 5.954 -15.591 1.00 91.38 299 ALA A O 1
ATOM 2210 N N . PHE A 1 300 ? -8.014 5.932 -14.335 1.00 94.00 300 PHE A N 1
ATOM 2211 C CA . PHE A 1 300 ? -7.751 4.644 -13.700 1.00 94.00 300 PHE A CA 1
ATOM 2212 C C . PHE A 1 300 ? -8.331 3.490 -14.518 1.00 94.00 300 PHE A C 1
ATOM 2214 O O . PHE A 1 300 ? -9.445 3.573 -15.035 1.00 94.00 300 PHE A O 1
ATOM 2221 N N . TYR A 1 301 ? -7.589 2.389 -14.606 1.00 93.69 301 TYR A N 1
ATOM 2222 C CA . TYR A 1 301 ? -7.987 1.168 -15.303 1.00 93.69 301 TYR A CA 1
ATOM 2223 C C . TYR A 1 301 ? -7.726 -0.042 -14.419 1.00 93.69 301 TYR A C 1
ATOM 2225 O O . TYR A 1 301 ? -6.652 -0.171 -13.833 1.00 93.69 301 TYR A O 1
ATOM 2233 N N . ARG A 1 302 ? -8.679 -0.974 -14.393 1.00 93.50 302 ARG A N 1
ATOM 2234 C CA . ARG A 1 302 ? -8.479 -2.305 -13.819 1.00 93.50 302 ARG A CA 1
ATOM 2235 C C . ARG A 1 302 ? -8.002 -3.254 -14.908 1.00 93.50 302 ARG A C 1
ATOM 2237 O O . ARG A 1 302 ? -8.720 -3.509 -15.877 1.00 93.50 302 ARG A O 1
ATOM 2244 N N . VAL A 1 303 ? -6.820 -3.828 -14.722 1.00 92.62 303 VAL A N 1
ATOM 2245 C CA . VAL A 1 303 ? -6.213 -4.754 -15.679 1.00 92.62 303 VAL A CA 1
ATOM 2246 C C . VAL A 1 303 ? -5.972 -6.102 -14.995 1.00 92.62 303 VAL A C 1
ATOM 2248 O O . VAL A 1 303 ? -5.199 -6.162 -14.039 1.00 92.62 303 VAL A O 1
ATOM 2251 N N . PRO A 1 304 ? -6.630 -7.195 -15.430 1.00 92.06 304 PRO A N 1
ATOM 2252 C CA . PRO A 1 304 ? -6.320 -8.525 -14.917 1.00 92.06 304 PRO A CA 1
ATOM 2253 C C . PRO A 1 304 ? -4.897 -8.920 -15.304 1.00 92.06 304 PRO A C 1
ATOM 2255 O O . PRO A 1 304 ? -4.411 -8.537 -16.371 1.00 92.06 304 PRO A O 1
ATOM 2258 N N . TYR A 1 305 ? -4.253 -9.736 -14.476 1.00 90.00 305 TYR A N 1
ATOM 2259 C CA . TYR A 1 305 ? -2.959 -10.289 -14.854 1.00 90.00 305 TYR A CA 1
ATOM 2260 C C . TYR A 1 305 ? -3.086 -11.224 -16.061 1.00 90.00 305 TYR A C 1
ATOM 2262 O O . TYR A 1 305 ? -3.965 -12.087 -16.116 1.00 90.00 305 TYR A O 1
ATOM 2270 N N . GLY A 1 306 ? -2.182 -11.051 -17.020 1.00 87.69 306 GLY A N 1
ATOM 2271 C CA . GLY A 1 306 ? -1.901 -12.026 -18.060 1.00 87.69 306 GLY A CA 1
ATOM 2272 C C . GLY A 1 306 ? -0.901 -13.076 -17.578 1.00 87.69 306 GLY A C 1
ATOM 2273 O O . GLY A 1 306 ? -0.825 -13.419 -16.395 1.00 87.69 306 GLY A O 1
ATOM 2274 N N . GLU A 1 307 ? -0.109 -13.602 -18.508 1.00 88.00 307 GLU A N 1
ATOM 2275 C CA . GLU A 1 307 ? 0.951 -14.546 -18.164 1.00 88.00 307 GLU A CA 1
ATOM 2276 C C . GLU A 1 307 ? 2.113 -13.830 -17.473 1.00 88.00 307 GLU A C 1
ATOM 2278 O O . GLU A 1 307 ? 2.700 -12.894 -18.012 1.00 88.00 307 GLU A O 1
ATOM 2283 N N . PHE A 1 308 ? 2.473 -14.309 -16.284 1.00 90.44 308 PHE A N 1
ATOM 2284 C CA . PHE A 1 308 ? 3.718 -13.918 -15.638 1.00 90.44 308 PHE A CA 1
ATOM 2285 C C . PHE A 1 308 ? 4.885 -14.664 -16.281 1.00 90.44 308 PHE A C 1
ATOM 2287 O O . PHE A 1 308 ? 4.878 -15.893 -16.384 1.00 90.44 308 PHE A O 1
ATOM 2294 N N . THR A 1 309 ? 5.923 -13.926 -16.651 1.00 88.00 309 THR A N 1
ATOM 2295 C CA . THR A 1 309 ? 7.150 -14.484 -17.221 1.00 88.00 309 THR A CA 1
ATOM 2296 C C . THR A 1 309 ? 8.235 -14.532 -16.164 1.00 88.00 309 THR A C 1
ATOM 2298 O O . THR A 1 309 ? 8.435 -13.553 -15.451 1.00 88.00 309 THR A O 1
ATOM 2301 N N . GLN A 1 310 ? 8.968 -15.639 -16.046 1.00 80.25 310 GLN A N 1
ATOM 2302 C CA . GLN A 1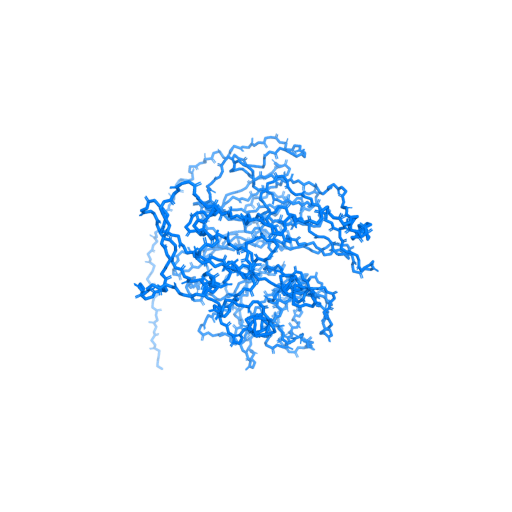 310 ? 10.161 -15.631 -15.197 1.00 80.25 310 GLN A CA 1
ATOM 2303 C C . GLN A 1 310 ? 11.130 -14.550 -15.695 1.00 80.25 310 GLN A C 1
ATOM 2305 O O . GLN A 1 310 ? 11.270 -14.403 -16.917 1.00 80.25 310 GLN A O 1
ATOM 2310 N N . PRO A 1 311 ? 11.812 -13.820 -14.788 1.00 69.94 311 PRO A N 1
ATOM 2311 C CA . PRO A 1 311 ? 12.945 -13.004 -15.176 1.00 69.94 311 PRO A CA 1
ATOM 2312 C C . PRO A 1 311 ? 13.848 -13.880 -16.025 1.00 69.94 311 PRO A C 1
ATOM 2314 O O . PRO A 1 311 ? 14.097 -15.039 -15.665 1.00 69.94 311 PRO A O 1
ATOM 2317 N N . ALA A 1 312 ? 14.293 -13.364 -17.169 1.00 57.12 312 ALA A N 1
ATOM 2318 C CA . ALA A 1 312 ? 15.229 -14.102 -17.991 1.00 57.12 312 ALA A CA 1
ATOM 2319 C C . ALA A 1 312 ? 16.392 -14.508 -17.082 1.00 57.12 312 ALA A C 1
ATOM 2321 O O . ALA A 1 312 ? 17.122 -13.649 -16.586 1.00 57.12 312 ALA A O 1
ATOM 2322 N N . THR A 1 313 ? 16.545 -15.816 -16.828 1.00 41.81 313 THR A N 1
ATOM 2323 C CA . THR A 1 313 ? 17.801 -16.315 -16.273 1.00 41.81 313 THR A CA 1
ATOM 2324 C C . THR A 1 313 ? 18.843 -15.766 -17.225 1.00 41.81 313 THR A C 1
ATOM 2326 O O . THR A 1 313 ? 18.668 -16.004 -18.429 1.00 41.81 313 THR A O 1
ATOM 2329 N N . PRO A 1 314 ? 19.842 -14.990 -16.763 1.00 37.44 314 PRO A N 1
ATOM 2330 C CA . PRO A 1 314 ? 20.868 -14.509 -17.657 1.00 37.44 314 PRO A CA 1
ATOM 2331 C C . PRO A 1 314 ? 21.427 -15.762 -18.305 1.00 37.44 314 PRO A C 1
ATOM 2333 O O . PRO A 1 314 ? 22.100 -16.579 -17.672 1.00 37.44 314 PRO A O 1
ATOM 2336 N N . THR A 1 315 ? 21.055 -15.978 -19.566 1.00 29.42 315 THR A N 1
ATOM 2337 C CA . THR A 1 315 ? 21.743 -16.965 -20.371 1.00 29.42 315 THR A CA 1
ATOM 2338 C C . THR A 1 315 ? 23.181 -16.487 -20.284 1.00 29.42 315 THR A C 1
ATOM 2340 O O . THR A 1 315 ? 23.375 -15.273 -20.399 1.00 29.42 315 THR A O 1
ATOM 2343 N N . PRO A 1 316 ? 24.175 -17.346 -19.998 1.00 34.44 316 PRO A N 1
ATOM 2344 C CA . PRO A 1 316 ? 25.551 -16.938 -20.181 1.00 34.44 316 PRO A CA 1
ATOM 2345 C C . PRO A 1 316 ? 25.625 -16.472 -21.628 1.00 34.44 316 PRO A C 1
ATOM 2347 O O . PRO A 1 316 ? 25.660 -17.289 -22.550 1.00 34.44 316 PRO A O 1
ATOM 2350 N N . THR A 1 317 ? 25.525 -15.157 -21.833 1.00 33.41 317 THR A N 1
ATOM 2351 C CA . THR A 1 317 ? 25.763 -14.528 -23.112 1.00 33.41 317 THR A CA 1
ATOM 2352 C C . THR A 1 317 ? 27.118 -15.076 -23.458 1.00 33.41 317 THR A C 1
ATOM 2354 O O . THR A 1 317 ? 28.037 -14.949 -22.638 1.00 33.41 317 THR A O 1
ATOM 2357 N N . ALA A 1 318 ? 27.201 -15.816 -24.572 1.00 33.84 318 ALA A N 1
ATOM 2358 C CA . ALA A 1 318 ? 28.470 -16.317 -25.065 1.00 33.84 318 ALA A CA 1
ATOM 2359 C C . ALA A 1 318 ? 29.454 -15.179 -24.854 1.00 33.84 318 ALA A C 1
ATOM 2361 O O . ALA A 1 318 ? 29.170 -14.077 -25.337 1.00 33.84 318 ALA A O 1
ATOM 2362 N N . SER A 1 319 ? 30.469 -15.428 -24.007 1.00 38.22 319 SER A N 1
ATOM 2363 C CA . SER A 1 319 ? 31.476 -14.439 -23.617 1.00 38.22 319 SER A CA 1
ATOM 2364 C C . SER A 1 319 ? 31.705 -13.573 -24.839 1.00 38.22 319 SER A C 1
ATOM 2366 O O . SER A 1 319 ? 31.962 -14.182 -25.889 1.00 38.22 319 SER A O 1
ATOM 2368 N N . PRO A 1 320 ? 31.428 -12.250 -24.766 1.00 34.28 320 PRO A N 1
ATOM 2369 C CA . PRO A 1 320 ? 31.340 -11.421 -25.955 1.00 34.28 320 PRO A CA 1
ATOM 2370 C C . PRO A 1 320 ? 32.543 -11.787 -26.796 1.00 34.28 320 PRO A C 1
ATOM 2372 O O . PRO A 1 320 ? 33.673 -11.713 -26.305 1.00 34.28 320 PRO A O 1
ATOM 2375 N N . THR A 1 321 ? 32.299 -12.315 -28.004 1.00 34.66 321 THR A N 1
ATOM 2376 C CA . THR A 1 321 ? 33.398 -12.486 -28.956 1.00 34.66 321 THR A CA 1
ATOM 2377 C C . THR A 1 321 ? 34.073 -11.133 -28.938 1.00 34.66 321 THR A C 1
ATOM 2379 O O . THR A 1 321 ? 33.333 -10.165 -29.146 1.00 34.66 321 THR A O 1
ATOM 2382 N N . PRO A 1 322 ? 35.357 -11.053 -28.534 1.00 35.31 322 PRO A N 1
ATOM 2383 C CA . PRO A 1 322 ? 35.964 -9.805 -28.114 1.00 35.31 322 PRO A CA 1
ATOM 2384 C C . PRO A 1 322 ? 35.570 -8.766 -29.140 1.00 35.31 322 PRO A C 1
ATOM 2386 O O . PRO A 1 322 ? 35.852 -8.946 -30.331 1.00 35.31 322 PRO A O 1
ATOM 2389 N N . LEU A 1 323 ? 34.803 -7.764 -28.690 1.00 34.34 323 LEU A N 1
ATOM 2390 C CA . LEU A 1 323 ? 34.497 -6.614 -29.521 1.00 34.34 323 LEU A CA 1
ATOM 2391 C C . LEU A 1 323 ? 35.856 -6.195 -30.089 1.00 34.34 323 LEU A C 1
ATOM 2393 O O . LEU A 1 323 ? 36.806 -6.171 -29.293 1.00 34.34 323 LEU A O 1
ATOM 2397 N N . PRO A 1 324 ? 36.000 -6.012 -31.421 1.00 34.38 324 PRO A N 1
ATOM 2398 C CA . PRO A 1 324 ? 37.285 -5.659 -32.010 1.00 34.38 324 PRO A CA 1
ATOM 2399 C C . PRO A 1 324 ? 37.908 -4.602 -31.118 1.00 34.38 324 PRO A C 1
ATOM 2401 O O . PRO A 1 324 ? 37.250 -3.599 -30.845 1.00 34.38 324 PRO A O 1
ATOM 2404 N N . THR A 1 325 ? 39.082 -4.933 -30.567 1.00 37.59 325 THR A N 1
ATOM 2405 C CA . THR A 1 325 ? 39.779 -4.148 -29.552 1.00 37.59 325 THR A CA 1
ATOM 2406 C C . THR A 1 325 ? 39.570 -2.673 -29.870 1.00 37.59 325 THR A C 1
ATOM 2408 O O . THR A 1 325 ? 39.978 -2.278 -30.968 1.00 37.59 325 THR A O 1
ATOM 2411 N N . PRO A 1 326 ? 38.879 -1.893 -29.008 1.00 37.56 326 PRO A N 1
ATOM 2412 C CA . PRO A 1 326 ? 38.672 -0.483 -29.279 1.00 37.56 326 PRO A CA 1
ATOM 2413 C C . PRO A 1 326 ? 40.043 0.112 -29.544 1.00 37.56 326 PRO A C 1
ATOM 2415 O O . PRO A 1 326 ? 40.989 -0.135 -28.791 1.00 37.56 326 PRO A O 1
ATOM 2418 N N . ASP A 1 327 ? 40.150 0.791 -30.679 1.00 38.31 327 ASP A N 1
ATOM 2419 C CA . ASP A 1 327 ? 41.377 1.435 -31.100 1.00 38.31 327 ASP A CA 1
ATOM 2420 C C . ASP A 1 327 ? 41.848 2.333 -29.941 1.00 38.31 327 ASP A C 1
ATOM 2422 O O . ASP A 1 327 ? 41.141 3.285 -29.589 1.00 38.31 327 ASP A O 1
ATOM 2426 N N . PRO A 1 328 ? 42.986 2.025 -29.288 1.00 43.00 328 PRO A N 1
ATOM 2427 C CA . PRO A 1 328 ? 43.446 2.744 -28.102 1.00 43.00 328 PRO A CA 1
ATOM 2428 C C . PRO A 1 328 ? 43.802 4.213 -28.394 1.00 43.00 328 PRO A C 1
ATOM 2430 O O . PRO A 1 328 ? 44.214 4.937 -27.484 1.00 43.00 328 PRO A O 1
ATOM 2433 N N . GLU A 1 329 ? 43.650 4.659 -29.644 1.00 46.34 329 GLU A N 1
ATOM 2434 C CA . GLU A 1 329 ? 43.905 6.021 -30.096 1.00 46.34 329 GLU A CA 1
ATOM 2435 C C . GLU A 1 329 ? 42.658 6.924 -30.156 1.00 46.34 329 GLU A C 1
ATOM 2437 O O . GLU A 1 329 ? 42.820 8.137 -30.296 1.00 46.34 329 GLU A O 1
ATOM 2442 N N . ARG A 1 330 ? 41.425 6.411 -29.982 1.00 49.31 330 ARG A N 1
ATOM 2443 C CA . ARG A 1 330 ? 40.203 7.243 -30.042 1.00 49.31 330 ARG A CA 1
ATOM 2444 C C . ARG A 1 330 ? 39.556 7.432 -28.665 1.00 49.31 330 ARG A C 1
ATOM 2446 O O . ARG A 1 330 ? 39.011 6.501 -28.085 1.00 49.31 330 ARG A O 1
ATOM 2453 N N . VAL A 1 331 ? 39.592 8.662 -28.145 1.00 57.69 331 VAL A N 1
ATOM 2454 C CA . VAL A 1 331 ? 38.856 9.050 -26.929 1.00 57.69 331 VAL A CA 1
ATOM 2455 C C . VAL A 1 331 ? 37.387 9.256 -27.300 1.00 57.69 331 VAL A C 1
ATOM 2457 O O . VAL A 1 331 ? 37.056 10.225 -27.980 1.00 57.69 331 VAL A O 1
ATOM 2460 N N . GLU A 1 332 ? 36.504 8.355 -26.874 1.00 68.44 332 GLU A N 1
ATOM 2461 C CA . GLU A 1 332 ? 35.058 8.577 -26.962 1.00 68.44 332 GLU A CA 1
ATOM 2462 C C . GLU A 1 332 ? 34.607 9.434 -25.776 1.00 68.44 332 GLU A C 1
ATOM 2464 O O . GLU A 1 332 ? 34.618 8.995 -24.628 1.00 68.44 332 GLU A O 1
ATOM 2469 N N . VAL A 1 333 ? 34.282 10.691 -26.071 1.00 78.06 333 VAL A N 1
ATOM 2470 C CA . VAL A 1 333 ? 33.755 11.685 -25.129 1.00 78.06 333 VAL A CA 1
ATOM 2471 C C . VAL A 1 333 ? 32.251 11.818 -25.332 1.00 78.06 333 VAL A C 1
ATOM 2473 O O . VAL A 1 333 ? 31.795 11.853 -26.476 1.00 78.06 333 VAL A O 1
ATOM 2476 N N . ALA A 1 334 ? 31.487 11.924 -24.245 1.00 82.75 334 ALA A N 1
ATOM 2477 C CA . ALA A 1 334 ? 30.036 12.098 -24.296 1.00 82.75 334 ALA A CA 1
ATOM 2478 C C . ALA A 1 334 ? 29.580 13.295 -23.454 1.00 82.75 334 ALA A C 1
ATOM 2480 O O . ALA A 1 334 ? 30.122 13.554 -22.380 1.00 82.75 334 ALA A O 1
ATOM 2481 N N . PHE A 1 335 ? 28.562 14.002 -23.943 1.00 78.31 335 PHE A N 1
ATOM 2482 C CA . PHE A 1 335 ? 27.906 15.098 -23.234 1.00 78.31 335 PHE A CA 1
ATOM 2483 C C . PHE A 1 335 ? 26.557 14.616 -22.701 1.00 78.31 335 PHE A C 1
ATOM 2485 O O . PHE A 1 335 ? 25.773 14.037 -23.452 1.00 78.31 335 PHE A O 1
ATOM 2492 N N . SER A 1 336 ? 26.282 14.873 -21.424 1.00 76.88 336 SER A N 1
ATOM 2493 C CA . SER A 1 336 ? 24.993 14.581 -20.791 1.00 76.88 336 SER A CA 1
ATOM 2494 C C . SER A 1 336 ? 24.589 15.755 -19.905 1.00 76.88 336 SER A C 1
ATOM 2496 O O . SER A 1 336 ? 25.102 15.920 -18.800 1.00 76.88 336 SER A O 1
ATOM 2498 N N . GLY A 1 337 ? 23.719 16.630 -20.418 1.00 82.56 337 GLY A N 1
ATOM 2499 C CA . GLY A 1 337 ? 23.348 17.869 -19.730 1.00 82.56 337 GLY A CA 1
ATOM 2500 C C . GLY A 1 337 ? 24.574 18.736 -19.423 1.00 82.56 337 GLY A C 1
ATOM 2501 O O . GLY A 1 337 ? 25.287 19.149 -20.334 1.00 82.56 337 GLY A O 1
ATOM 2502 N N . THR A 1 338 ? 24.828 18.991 -18.139 1.00 84.56 338 THR A N 1
ATOM 2503 C CA . THR A 1 338 ? 25.993 19.751 -17.650 1.00 84.56 338 THR A CA 1
ATOM 2504 C C . THR A 1 338 ? 27.241 18.890 -17.429 1.00 84.56 338 THR A C 1
ATOM 2506 O O . THR A 1 338 ? 28.232 19.384 -16.894 1.00 84.56 338 THR A O 1
ATOM 2509 N N . TYR A 1 339 ? 27.215 17.608 -17.802 1.00 86.38 339 TYR A N 1
ATOM 2510 C CA . TYR A 1 339 ? 28.322 16.674 -17.606 1.00 86.38 339 TYR A CA 1
ATOM 2511 C C . TYR A 1 339 ? 29.079 16.376 -18.901 1.00 86.38 339 TYR A C 1
ATOM 2513 O O . TYR A 1 339 ? 28.488 16.193 -19.968 1.00 86.38 339 TYR A O 1
ATOM 2521 N N . LEU A 1 340 ? 30.402 16.262 -18.771 1.00 88.62 340 LEU A N 1
ATOM 2522 C CA . LEU A 1 340 ? 31.316 15.775 -19.800 1.00 88.62 340 LEU A CA 1
ATOM 2523 C C . LEU A 1 340 ? 31.944 14.461 -19.331 1.00 88.62 340 LEU A C 1
ATOM 2525 O O . LEU A 1 340 ? 32.795 14.445 -18.440 1.00 88.62 340 LEU A O 1
ATOM 2529 N N . ILE A 1 341 ? 31.529 13.360 -19.944 1.00 89.19 341 ILE A N 1
ATOM 2530 C CA . ILE A 1 341 ? 31.946 12.009 -19.576 1.00 89.19 341 ILE A CA 1
ATOM 2531 C C . ILE A 1 341 ? 33.204 11.650 -20.366 1.00 89.19 341 ILE A C 1
ATOM 2533 O O . ILE A 1 341 ? 33.204 11.675 -21.600 1.00 89.19 341 ILE A O 1
ATOM 2537 N N . VAL A 1 342 ? 34.277 11.307 -19.650 1.00 90.12 342 VAL A N 1
ATOM 2538 C CA . VAL A 1 342 ? 35.583 10.970 -20.231 1.00 90.12 342 VAL A CA 1
ATOM 2539 C C . VAL A 1 342 ? 36.077 9.600 -19.744 1.00 90.12 342 VAL A C 1
ATOM 2541 O O . VAL A 1 342 ? 35.890 9.247 -18.577 1.00 90.12 342 VAL A O 1
ATOM 2544 N N . PRO A 1 343 ? 36.782 8.820 -20.583 1.00 85.19 343 PRO A N 1
ATOM 2545 C CA . PRO A 1 343 ? 37.397 7.571 -20.147 1.00 85.19 343 PRO A CA 1
ATOM 2546 C C . PRO A 1 343 ? 38.442 7.777 -19.042 1.00 85.19 343 PRO A C 1
ATOM 2548 O O . PRO A 1 343 ? 39.189 8.764 -19.037 1.00 85.19 343 PRO A O 1
ATOM 2551 N N . ALA A 1 344 ? 38.567 6.796 -18.146 1.00 84.19 344 ALA A N 1
ATOM 2552 C CA . ALA A 1 344 ? 39.601 6.790 -17.116 1.00 84.19 344 ALA A CA 1
ATOM 2553 C C . ALA A 1 344 ? 41.009 6.909 -17.728 1.00 84.19 344 ALA A C 1
ATOM 2555 O O . ALA A 1 344 ? 41.357 6.225 -18.688 1.00 84.19 344 ALA A O 1
ATOM 2556 N N . GLY A 1 345 ? 41.841 7.787 -17.162 1.00 83.12 345 GLY A N 1
ATOM 2557 C CA . GLY A 1 345 ? 43.190 8.047 -17.673 1.00 83.12 345 GLY A CA 1
ATOM 2558 C C . GLY A 1 345 ? 43.278 9.068 -18.813 1.00 83.12 345 GLY A C 1
ATOM 2559 O O . GLY A 1 345 ? 44.391 9.351 -19.264 1.00 83.12 345 GLY A O 1
ATOM 2560 N N . THR A 1 346 ? 42.159 9.658 -19.247 1.00 87.75 346 THR A N 1
ATOM 2561 C CA . THR A 1 346 ? 42.157 10.804 -20.172 1.00 87.75 346 THR A CA 1
ATOM 2562 C C . THR A 1 346 ? 42.920 11.979 -19.560 1.00 87.75 346 THR A C 1
ATOM 2564 O O . THR A 1 346 ? 42.858 12.216 -18.356 1.00 87.75 346 THR A O 1
ATOM 2567 N N . THR A 1 347 ? 43.674 12.717 -20.373 1.00 88.38 347 THR A N 1
ATOM 2568 C CA . THR A 1 347 ? 44.379 13.942 -19.961 1.00 88.38 347 THR A CA 1
ATOM 2569 C C . THR A 1 347 ? 43.748 15.150 -20.644 1.00 88.38 347 THR A C 1
ATOM 2571 O O . THR A 1 347 ? 43.148 15.009 -21.707 1.00 88.38 347 THR A O 1
ATOM 2574 N N . ALA A 1 348 ? 43.936 16.353 -20.093 1.00 85.06 348 ALA A N 1
ATOM 2575 C CA . ALA A 1 348 ? 43.429 17.582 -20.717 1.00 85.06 348 ALA A CA 1
ATOM 2576 C C . ALA A 1 348 ? 43.945 17.787 -22.158 1.00 85.06 348 ALA A C 1
ATOM 2578 O O . ALA A 1 348 ? 43.246 18.348 -22.993 1.00 85.06 348 ALA A O 1
ATOM 2579 N N . ALA A 1 349 ? 45.156 17.304 -22.471 1.00 81.88 349 ALA A N 1
ATOM 2580 C CA . ALA A 1 349 ? 45.689 17.331 -23.833 1.00 81.88 349 ALA A CA 1
ATOM 2581 C C . ALA A 1 349 ? 44.908 16.400 -24.771 1.00 81.88 349 ALA A C 1
ATOM 2583 O O . ALA A 1 349 ? 44.469 16.835 -25.825 1.00 81.88 349 ALA A O 1
ATOM 2584 N N . ARG A 1 350 ? 44.656 15.156 -24.345 1.00 84.31 350 ARG A N 1
ATOM 2585 C CA . ARG A 1 350 ? 43.867 14.200 -25.135 1.00 84.31 350 ARG A CA 1
ATOM 2586 C C . ARG A 1 350 ? 42.419 14.645 -25.322 1.00 84.31 350 ARG A C 1
ATOM 2588 O O . ARG A 1 350 ? 41.842 14.380 -26.365 1.00 84.31 350 ARG A O 1
ATOM 2595 N N . LEU A 1 351 ? 41.848 15.321 -24.327 1.00 87.56 351 LEU A N 1
ATOM 2596 C CA . LEU A 1 351 ? 40.510 15.894 -24.435 1.00 87.56 351 LEU A CA 1
ATOM 2597 C C . LEU A 1 351 ? 40.454 17.020 -25.481 1.00 87.56 351 LEU A C 1
ATOM 2599 O O . LEU A 1 351 ? 39.550 17.022 -26.310 1.00 87.56 351 LEU A O 1
ATOM 2603 N N . ARG A 1 352 ? 41.443 17.928 -25.482 1.00 85.56 352 ARG A N 1
ATOM 2604 C CA . ARG A 1 352 ? 41.591 18.964 -26.523 1.00 85.56 352 ARG A CA 1
ATOM 2605 C C . ARG A 1 352 ? 41.691 18.358 -27.919 1.00 85.56 352 ARG A C 1
ATOM 2607 O O . ARG A 1 352 ? 41.015 18.819 -28.829 1.00 85.56 352 ARG A O 1
ATOM 2614 N N . ASP A 1 353 ? 42.497 17.310 -28.072 1.00 84.12 353 ASP A N 1
ATOM 2615 C CA . ASP A 1 353 ? 42.666 16.639 -29.363 1.00 84.12 353 ASP A CA 1
ATOM 2616 C C . ASP A 1 353 ? 41.362 15.964 -29.828 1.00 84.12 353 ASP A C 1
ATOM 2618 O O . ASP A 1 353 ? 41.035 16.003 -31.012 1.00 84.12 353 ASP A O 1
ATOM 2622 N N . ALA A 1 354 ? 40.594 15.379 -28.901 1.00 83.56 354 ALA A N 1
ATOM 2623 C CA . ALA A 1 354 ? 39.345 14.677 -29.199 1.00 83.56 354 ALA A CA 1
ATOM 2624 C C . ALA A 1 354 ? 38.180 15.607 -29.574 1.00 83.56 354 ALA A C 1
ATOM 2626 O O . ALA A 1 354 ? 37.311 15.212 -30.348 1.00 83.56 354 ALA A O 1
ATOM 2627 N N . LEU A 1 355 ? 38.160 16.826 -29.028 1.00 83.31 355 LEU A N 1
ATOM 2628 C CA . LEU A 1 355 ? 37.106 17.818 -29.262 1.00 83.31 355 LEU A CA 1
ATOM 2629 C C . LEU A 1 355 ? 37.494 18.885 -30.298 1.00 83.31 355 LEU A C 1
ATOM 2631 O O . LEU A 1 355 ? 36.715 19.800 -30.555 1.00 83.31 355 LEU A O 1
ATOM 2635 N N . ALA A 1 356 ? 38.666 18.772 -30.931 1.00 80.62 356 ALA A N 1
ATOM 2636 C CA . ALA A 1 356 ? 39.086 19.702 -31.973 1.00 80.62 356 ALA A CA 1
ATOM 2637 C C . ALA A 1 356 ? 38.034 19.791 -33.108 1.00 80.62 356 ALA A C 1
ATOM 2639 O O . ALA A 1 356 ? 37.548 18.758 -33.580 1.00 80.62 356 ALA A O 1
ATOM 2640 N N . PRO A 1 357 ? 37.695 21.002 -33.597 1.00 80.88 357 PRO A N 1
ATOM 2641 C CA . PRO A 1 357 ? 38.406 22.269 -33.400 1.00 80.88 357 PRO A CA 1
ATOM 2642 C C . PRO A 1 357 ? 37.930 23.134 -32.214 1.00 80.88 357 PRO A C 1
ATOM 2644 O O . PRO A 1 357 ? 38.312 24.302 -32.175 1.00 80.88 357 PRO A O 1
ATOM 2647 N N . ALA A 1 358 ? 37.112 22.615 -31.293 1.00 83.94 358 ALA A N 1
ATOM 2648 C CA . ALA A 1 358 ? 36.614 23.383 -30.149 1.00 83.94 358 ALA A CA 1
ATOM 2649 C C . ALA A 1 358 ? 37.756 23.884 -29.244 1.00 83.94 358 ALA A C 1
ATOM 2651 O O . ALA A 1 358 ? 38.771 23.199 -29.070 1.00 83.94 358 ALA A O 1
ATOM 2652 N N . ASP A 1 359 ? 37.582 25.064 -28.649 1.00 82.00 359 ASP A N 1
ATOM 2653 C CA . ASP A 1 359 ? 38.506 25.589 -27.643 1.00 82.00 359 ASP A CA 1
ATOM 2654 C C . ASP A 1 359 ? 38.214 24.934 -26.289 1.00 82.00 359 ASP A C 1
ATOM 2656 O O . ASP A 1 359 ? 37.098 25.037 -25.777 1.00 82.00 359 ASP A O 1
ATOM 2660 N N . VAL A 1 360 ? 39.198 24.216 -25.733 1.00 88.00 360 VAL A N 1
ATOM 2661 C CA . VAL A 1 360 ? 39.013 23.412 -24.516 1.00 88.00 360 VAL A CA 1
ATOM 2662 C C . VAL A 1 360 ? 40.059 23.718 -23.450 1.00 88.00 360 VAL A C 1
ATOM 2664 O O . VAL A 1 360 ? 41.252 23.411 -23.581 1.00 88.00 360 VAL A O 1
ATOM 2667 N N . GLU A 1 361 ? 39.574 24.221 -22.320 1.00 84.56 361 GLU A N 1
ATOM 2668 C CA . GLU A 1 361 ? 40.348 24.467 -21.107 1.00 84.56 361 GLU A CA 1
ATOM 2669 C C . GLU A 1 361 ? 39.791 23.644 -19.944 1.00 84.56 361 GLU A C 1
ATOM 2671 O O . GLU A 1 361 ? 38.587 23.450 -19.825 1.00 84.56 361 GLU A O 1
ATOM 2676 N N . VAL A 1 362 ? 40.667 23.140 -19.071 1.00 88.50 362 VAL A N 1
ATOM 2677 C CA . VAL A 1 362 ? 40.248 22.328 -17.921 1.00 88.50 362 VAL A CA 1
ATOM 2678 C C . VAL A 1 362 ? 40.791 22.923 -16.635 1.00 88.50 362 VAL A C 1
ATOM 2680 O O . VAL A 1 362 ? 41.983 23.226 -16.515 1.00 88.50 362 VAL A O 1
ATOM 2683 N N . TYR A 1 363 ? 39.908 23.023 -15.655 1.00 79.75 363 TYR A N 1
ATOM 2684 C CA . TYR A 1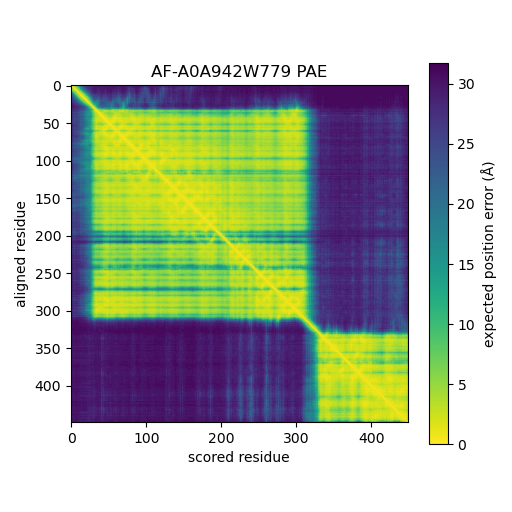 363 ? 40.124 23.617 -14.356 1.00 79.75 363 TYR A CA 1
ATOM 2685 C C . TYR A 1 363 ? 39.829 22.616 -13.239 1.00 79.75 363 TYR A C 1
ATOM 2687 O O . TYR A 1 363 ? 39.029 21.692 -13.376 1.00 79.75 363 TYR A O 1
ATOM 2695 N N . THR A 1 364 ? 40.478 22.797 -12.094 1.00 78.38 364 THR A N 1
ATOM 2696 C CA . THR A 1 364 ? 40.022 22.185 -10.843 1.00 78.38 364 THR A CA 1
ATOM 2697 C C . THR A 1 364 ? 38.722 22.850 -10.388 1.00 78.38 364 THR A C 1
ATOM 2699 O O . THR A 1 364 ? 38.411 23.957 -10.825 1.00 78.38 364 THR A O 1
ATOM 2702 N N . LYS A 1 365 ? 38.007 22.242 -9.434 1.00 73.69 365 LYS A N 1
ATOM 2703 C CA . LYS A 1 365 ? 36.821 22.841 -8.791 1.00 73.69 365 LYS A CA 1
ATOM 2704 C C . LYS A 1 365 ? 37.048 24.269 -8.261 1.00 73.69 365 LYS A C 1
ATOM 2706 O O . LYS A 1 365 ? 36.123 25.065 -8.184 1.00 73.69 365 LYS A O 1
ATOM 2711 N N . ASN A 1 366 ? 38.299 24.615 -7.939 1.00 73.38 366 ASN A N 1
ATOM 2712 C CA . ASN A 1 366 ? 38.694 25.940 -7.448 1.00 73.38 366 ASN A CA 1
ATOM 2713 C C . ASN A 1 366 ? 39.171 26.891 -8.564 1.00 73.38 366 ASN A C 1
ATOM 2715 O O . ASN A 1 366 ? 39.827 27.888 -8.269 1.00 73.38 366 ASN A O 1
ATOM 2719 N N . MET A 1 367 ? 38.892 26.578 -9.834 1.00 75.31 367 MET A N 1
ATOM 2720 C CA . MET A 1 367 ? 39.256 27.374 -11.015 1.00 75.31 367 MET A CA 1
ATOM 2721 C C . MET A 1 367 ? 40.769 27.561 -11.241 1.00 75.31 367 MET A C 1
ATOM 2723 O O . MET A 1 367 ? 41.198 28.476 -11.942 1.00 75.31 367 MET A O 1
ATOM 2727 N N . SER A 1 368 ? 41.601 26.668 -10.696 1.00 74.69 368 SER A N 1
ATOM 2728 C CA . SER A 1 368 ? 43.027 26.587 -11.048 1.00 74.69 368 SER A CA 1
ATOM 2729 C C . SER A 1 368 ? 43.216 25.691 -12.268 1.00 74.69 368 SER A C 1
ATOM 2731 O O . SER A 1 368 ? 42.514 24.692 -12.394 1.00 74.69 368 SER A O 1
ATOM 2733 N N . ALA A 1 369 ? 44.197 25.979 -13.126 1.00 74.19 369 ALA A N 1
ATOM 2734 C CA . ALA A 1 369 ? 44.501 25.124 -14.276 1.00 74.19 369 ALA A CA 1
ATOM 2735 C C . ALA A 1 369 ? 44.740 23.663 -13.845 1.00 74.19 369 ALA A C 1
ATOM 2737 O O . ALA A 1 369 ? 45.570 23.386 -12.971 1.00 74.19 369 ALA A O 1
ATOM 2738 N N . ALA A 1 370 ? 44.004 22.728 -14.448 1.00 76.38 370 ALA A N 1
ATOM 2739 C CA . ALA A 1 370 ? 44.138 21.308 -14.156 1.00 76.38 370 ALA A CA 1
ATOM 2740 C C . ALA A 1 370 ? 45.389 20.723 -14.834 1.00 76.38 370 ALA A C 1
ATOM 2742 O O . ALA A 1 370 ? 45.698 21.024 -15.988 1.00 76.38 370 ALA A O 1
ATOM 2743 N N . ALA A 1 371 ? 46.102 19.847 -14.124 1.00 72.00 371 ALA A N 1
ATOM 2744 C CA . ALA A 1 371 ? 47.282 19.153 -14.633 1.00 72.00 371 ALA A CA 1
ATOM 2745 C C . ALA A 1 371 ? 47.166 17.638 -14.420 1.00 72.00 371 ALA A C 1
ATOM 2747 O O . ALA A 1 371 ? 46.668 17.181 -13.391 1.00 72.00 371 ALA A O 1
ATOM 2748 N N . GLY A 1 372 ? 47.687 16.861 -15.373 1.00 81.06 372 GLY A N 1
ATOM 2749 C CA . GLY A 1 372 ? 47.700 15.398 -15.311 1.00 81.06 372 GLY A CA 1
ATOM 2750 C C . GLY A 1 372 ? 46.441 14.743 -15.887 1.00 81.06 372 GLY A C 1
ATOM 2751 O O . GLY A 1 372 ? 45.893 15.207 -16.890 1.00 81.06 372 GLY A O 1
ATOM 2752 N N . LYS A 1 373 ? 46.040 13.615 -15.290 1.00 89.06 373 LYS A N 1
ATOM 2753 C CA . LYS A 1 373 ? 44.796 12.917 -15.638 1.00 89.06 373 LYS A CA 1
ATOM 2754 C C . LYS A 1 373 ? 43.597 13.757 -15.209 1.00 89.06 373 LYS A C 1
ATOM 2756 O O . LYS A 1 373 ? 43.641 14.402 -14.159 1.00 89.06 373 LYS A O 1
ATOM 2761 N N . LEU A 1 374 ? 42.555 13.716 -16.026 1.00 92.12 374 LEU A N 1
ATOM 2762 C CA . LEU A 1 374 ? 41.253 14.253 -15.679 1.00 92.12 374 LEU A CA 1
ATOM 2763 C C . LEU A 1 374 ? 40.679 13.479 -14.497 1.00 92.12 374 LEU A C 1
ATOM 2765 O O . LEU A 1 374 ? 40.952 12.287 -14.334 1.00 92.12 374 LEU A O 1
ATOM 2769 N N . LYS A 1 375 ? 39.932 14.193 -13.665 1.00 92.94 375 LYS A N 1
ATOM 2770 C CA . LYS A 1 375 ? 39.333 13.688 -12.431 1.00 92.94 375 LYS A CA 1
ATOM 2771 C C . LYS A 1 375 ? 37.854 14.024 -12.441 1.00 92.94 375 LYS A C 1
ATOM 2773 O O . LYS A 1 375 ? 37.490 15.062 -13.001 1.00 92.94 375 LYS A O 1
ATOM 2778 N N . THR A 1 376 ? 37.044 13.193 -11.796 1.00 93.56 376 THR A N 1
ATOM 2779 C CA . THR A 1 376 ? 35.657 13.569 -11.498 1.00 93.56 376 THR A CA 1
ATOM 2780 C C . THR A 1 376 ? 35.636 14.904 -10.745 1.00 93.56 376 THR A C 1
ATOM 2782 O O . THR A 1 376 ? 36.563 15.193 -9.984 1.00 93.56 376 THR A O 1
ATOM 2785 N N . ASP A 1 377 ? 34.617 15.731 -10.995 1.00 90.75 377 ASP A N 1
ATOM 2786 C CA . ASP A 1 377 ? 34.402 17.035 -10.338 1.00 90.75 377 ASP A CA 1
ATOM 2787 C C . ASP A 1 377 ? 35.407 18.145 -10.756 1.00 90.75 377 ASP A C 1
ATOM 2789 O O . ASP A 1 377 ? 35.512 19.208 -10.140 1.00 90.75 377 ASP A O 1
ATOM 2793 N N . GLN A 1 378 ? 36.154 17.934 -11.849 1.00 91.25 378 GLN A N 1
ATOM 2794 C CA . GLN A 1 378 ? 36.847 19.015 -12.569 1.00 91.25 378 GLN A CA 1
ATOM 2795 C C . GLN A 1 378 ? 35.892 19.770 -13.496 1.00 91.25 378 GLN A C 1
ATOM 2797 O O . GLN A 1 378 ? 34.835 19.264 -13.851 1.00 91.25 378 GLN A O 1
ATOM 2802 N N . ILE A 1 379 ? 36.275 20.971 -13.925 1.00 90.44 379 ILE A N 1
ATOM 2803 C CA . ILE A 1 379 ? 35.473 21.793 -14.836 1.00 90.44 379 ILE A CA 1
ATOM 2804 C C . ILE A 1 379 ? 36.165 21.855 -16.193 1.00 90.44 379 ILE A C 1
ATOM 2806 O O . ILE A 1 379 ? 37.312 22.289 -16.278 1.00 90.44 379 ILE A O 1
ATOM 2810 N N . ALA A 1 380 ? 35.481 21.436 -17.252 1.00 89.31 380 ALA A N 1
ATOM 2811 C CA . ALA A 1 380 ? 35.911 21.627 -18.629 1.00 89.31 380 ALA A CA 1
ATOM 2812 C C . ALA A 1 380 ? 35.118 22.780 -19.249 1.00 89.31 380 ALA A C 1
ATOM 2814 O O . ALA A 1 380 ? 33.892 22.749 -19.272 1.00 89.31 380 ALA A O 1
ATOM 2815 N N . MET A 1 381 ? 35.822 23.789 -19.750 1.00 86.50 381 MET A N 1
ATOM 2816 C CA . MET A 1 381 ? 35.244 24.837 -20.577 1.00 86.50 381 MET A CA 1
ATOM 2817 C C . MET A 1 381 ? 35.436 24.451 -22.040 1.00 86.50 381 MET A C 1
ATOM 2819 O O . MET A 1 381 ? 36.577 24.276 -22.462 1.00 86.50 381 MET A O 1
ATOM 2823 N N . VAL A 1 382 ? 34.343 24.296 -22.782 1.00 87.44 382 VAL A N 1
ATOM 2824 C CA . VAL A 1 382 ? 34.330 23.907 -24.199 1.00 87.44 382 VAL A CA 1
ATOM 2825 C C . VAL A 1 382 ? 33.576 24.983 -24.972 1.00 87.44 382 VAL A C 1
ATOM 2827 O O . VAL A 1 382 ? 32.395 25.189 -24.719 1.00 87.44 382 VAL A O 1
ATOM 2830 N N . ASP A 1 383 ? 34.260 25.709 -25.860 1.00 85.88 383 ASP A N 1
ATOM 2831 C CA . ASP A 1 383 ? 33.700 26.830 -26.642 1.00 85.88 383 ASP A CA 1
ATOM 2832 C C . ASP A 1 383 ? 32.952 27.894 -25.799 1.00 85.88 383 ASP A C 1
ATOM 2834 O O . ASP A 1 383 ? 32.061 28.595 -26.279 1.00 85.88 383 ASP A O 1
ATOM 2838 N N . GLY A 1 384 ? 33.349 28.052 -24.531 1.00 74.50 384 GLY A N 1
ATOM 2839 C CA . GLY A 1 384 ? 32.765 29.005 -23.580 1.00 74.50 384 GLY A CA 1
ATOM 2840 C C . GLY A 1 384 ? 31.683 28.433 -22.656 1.00 74.50 384 GLY A C 1
ATOM 2841 O O . GLY A 1 384 ? 31.322 29.106 -21.690 1.00 74.50 384 GLY A O 1
ATOM 2842 N N . ASP A 1 385 ? 31.229 27.199 -22.884 1.00 82.19 385 ASP A N 1
ATOM 2843 C CA . ASP A 1 385 ? 30.285 26.499 -22.009 1.00 82.19 385 ASP A CA 1
ATOM 2844 C C . ASP A 1 385 ? 31.020 25.659 -20.957 1.00 82.19 385 ASP A C 1
ATOM 2846 O O . ASP A 1 385 ? 32.057 25.055 -21.237 1.00 82.19 385 ASP A O 1
ATOM 2850 N N . LEU A 1 386 ? 30.485 25.616 -19.734 1.00 81.00 386 LEU A N 1
ATOM 2851 C CA . LEU A 1 386 ? 31.083 24.891 -18.611 1.00 81.00 386 LEU A CA 1
ATOM 2852 C C . LEU A 1 386 ? 30.414 23.534 -18.403 1.00 81.00 386 LEU A C 1
ATOM 2854 O O . LEU A 1 386 ? 29.197 23.449 -18.245 1.00 81.00 386 LEU A O 1
ATOM 2858 N N . TYR A 1 387 ? 31.241 22.498 -18.302 1.00 88.06 387 TYR A N 1
ATOM 2859 C CA . TYR A 1 387 ? 30.828 21.130 -18.024 1.00 88.06 387 TYR A CA 1
ATOM 2860 C C . TYR A 1 387 ? 31.586 20.569 -16.824 1.00 88.06 387 TYR A C 1
ATOM 2862 O O . TYR A 1 387 ? 32.801 20.746 -16.702 1.00 88.06 387 TYR A O 1
ATOM 2870 N N . THR A 1 388 ? 30.886 19.832 -15.968 1.00 90.75 388 THR A N 1
ATOM 2871 C CA . THR A 1 388 ? 31.509 19.033 -14.913 1.00 90.75 388 THR A CA 1
ATOM 2872 C C . THR A 1 388 ? 32.043 17.740 -15.518 1.00 90.75 388 THR A C 1
ATOM 2874 O O . THR A 1 388 ? 31.310 16.973 -16.142 1.00 90.75 388 THR A O 1
ATOM 2877 N N . VAL A 1 389 ? 33.335 17.489 -15.347 1.00 92.62 389 VAL A N 1
ATOM 2878 C CA . VAL A 1 389 ? 34.006 16.285 -15.829 1.00 92.62 389 VAL A CA 1
ATOM 2879 C C . VAL A 1 389 ? 33.596 15.101 -14.965 1.00 92.62 389 VAL A C 1
ATOM 2881 O O . VAL A 1 389 ? 33.754 15.135 -13.745 1.00 92.62 389 VAL A O 1
ATOM 2884 N N . ILE A 1 390 ? 33.131 14.038 -15.614 1.00 94.31 390 ILE A N 1
ATOM 2885 C CA . ILE A 1 390 ? 32.825 12.751 -14.996 1.00 94.31 390 ILE A CA 1
ATOM 2886 C C . ILE A 1 390 ? 33.799 11.714 -15.541 1.00 94.31 390 ILE A C 1
ATOM 2888 O O . ILE A 1 390 ? 33.871 11.482 -16.750 1.00 94.31 390 ILE A O 1
ATOM 2892 N N . VAL A 1 391 ? 34.527 11.061 -14.637 1.00 94.06 391 VAL A N 1
ATOM 2893 C CA . VAL A 1 391 ? 35.314 9.869 -14.951 1.00 94.06 391 VAL A CA 1
ATOM 2894 C C . VAL A 1 391 ? 34.588 8.669 -14.330 1.00 94.06 391 VAL A C 1
ATOM 2896 O O . VAL A 1 391 ? 34.657 8.503 -13.112 1.00 94.06 391 VAL A O 1
ATOM 2899 N N . PRO A 1 392 ? 33.901 7.818 -15.119 1.00 92.25 392 PRO A N 1
ATOM 2900 C CA . PRO A 1 392 ? 33.143 6.694 -14.571 1.00 92.25 392 PRO A CA 1
ATOM 2901 C C . PRO A 1 392 ? 34.019 5.786 -13.697 1.00 92.25 392 PRO A C 1
ATOM 2903 O O . PRO A 1 392 ? 35.052 5.282 -14.154 1.00 92.25 392 PRO A O 1
ATOM 2906 N N . GLY A 1 393 ? 33.608 5.594 -12.443 1.00 90.88 393 GLY A N 1
ATOM 2907 C CA . GLY A 1 393 ? 34.310 4.826 -11.413 1.00 90.88 393 GLY A CA 1
ATOM 2908 C C . GLY A 1 393 ? 35.327 5.600 -10.556 1.00 90.88 393 GLY A C 1
ATOM 2909 O O . GLY A 1 393 ? 35.898 5.009 -9.644 1.00 90.88 393 GLY A O 1
ATOM 2910 N N . ASP A 1 394 ? 35.589 6.887 -10.809 1.00 94.81 394 ASP A N 1
ATOM 2911 C CA . ASP A 1 394 ? 36.478 7.733 -9.983 1.00 94.81 394 ASP A CA 1
ATOM 2912 C C . ASP A 1 394 ? 35.653 8.495 -8.936 1.00 94.81 394 ASP A C 1
ATOM 2914 O O . ASP A 1 394 ? 35.403 9.695 -9.061 1.00 94.81 394 ASP A O 1
ATOM 2918 N N . LEU A 1 395 ? 35.185 7.770 -7.921 1.00 94.75 395 LEU A N 1
ATOM 2919 C CA . LEU A 1 395 ? 34.252 8.265 -6.905 1.00 94.75 395 LEU A CA 1
ATOM 2920 C C . LEU A 1 395 ? 34.930 9.207 -5.905 1.00 94.75 395 LEU A C 1
ATOM 2922 O O . LEU A 1 395 ? 34.280 10.064 -5.316 1.00 94.75 395 LEU A O 1
ATOM 2926 N N . ASN A 1 396 ? 36.236 9.048 -5.680 1.00 90.06 396 ASN A N 1
ATOM 2927 C CA . ASN A 1 396 ? 36.998 9.897 -4.759 1.00 90.06 396 ASN A CA 1
ATOM 2928 C C . ASN A 1 396 ? 37.730 11.062 -5.453 1.00 90.06 396 ASN A C 1
ATOM 2930 O O . ASN A 1 396 ? 38.574 11.709 -4.822 1.00 90.06 396 ASN A O 1
ATOM 2934 N N . ALA A 1 397 ? 37.442 11.308 -6.739 1.00 90.31 397 ALA A N 1
ATOM 2935 C CA . ALA A 1 397 ? 38.059 12.352 -7.558 1.00 90.31 397 ALA A CA 1
ATOM 2936 C C . ALA A 1 397 ? 39.603 12.318 -7.540 1.00 90.31 397 ALA A C 1
ATOM 2938 O O . ALA A 1 397 ? 40.285 13.353 -7.526 1.00 90.31 397 ALA A O 1
ATOM 2939 N N . SER A 1 398 ? 40.204 11.126 -7.520 1.00 85.50 398 SER A N 1
ATOM 2940 C CA . SER A 1 398 ? 41.662 10.974 -7.563 1.00 85.50 398 SER A CA 1
ATOM 2941 C C . SER A 1 398 ? 42.215 11.044 -8.988 1.00 85.50 398 SER A C 1
ATOM 2943 O O . SER A 1 398 ? 43.399 11.358 -9.172 1.00 85.50 398 SER A O 1
ATOM 2945 N N . GLY A 1 399 ? 41.372 10.801 -9.997 1.00 84.38 399 GLY A N 1
ATOM 2946 C CA . GLY A 1 399 ? 41.743 10.606 -11.398 1.00 84.38 399 GLY A CA 1
ATOM 2947 C C . GLY A 1 399 ? 42.220 9.189 -11.706 1.00 84.38 399 GLY A C 1
ATOM 2948 O O . GLY A 1 399 ? 42.859 8.962 -12.739 1.00 84.38 399 GLY A O 1
ATOM 2949 N N . THR A 1 400 ? 42.018 8.240 -10.789 1.00 85.88 400 THR A N 1
ATOM 2950 C CA . THR A 1 400 ? 42.395 6.833 -10.966 1.00 85.88 400 THR A CA 1
ATOM 2951 C C . THR A 1 400 ? 41.371 5.927 -10.304 1.00 85.88 400 THR A C 1
ATOM 2953 O O . THR A 1 400 ? 41.384 5.784 -9.090 1.00 85.88 400 THR A O 1
ATOM 2956 N N . VAL A 1 401 ? 40.598 5.218 -11.121 1.00 89.75 401 VAL A N 1
ATOM 2957 C CA . VAL A 1 401 ? 39.662 4.179 -10.676 1.00 89.75 401 VAL A CA 1
ATOM 2958 C C . VAL A 1 401 ? 40.431 3.011 -10.059 1.00 89.75 401 VAL A C 1
ATOM 2960 O O . VAL A 1 401 ? 41.175 2.319 -10.756 1.00 89.75 401 VAL A O 1
ATOM 2963 N N . ASN A 1 402 ? 40.312 2.814 -8.747 1.00 87.06 402 ASN A N 1
ATOM 2964 C CA . ASN A 1 402 ? 40.996 1.737 -8.032 1.00 87.06 402 ASN A CA 1
ATOM 2965 C C . ASN A 1 402 ? 40.230 1.278 -6.777 1.00 87.06 402 ASN A C 1
ATOM 2967 O O . ASN A 1 402 ? 39.112 1.698 -6.497 1.00 87.06 402 ASN A O 1
ATOM 2971 N N . THR A 1 403 ? 40.844 0.402 -5.974 1.00 88.44 403 THR A N 1
ATOM 2972 C CA . THR A 1 403 ? 40.229 -0.139 -4.748 1.00 88.44 403 THR A CA 1
ATOM 2973 C C . THR A 1 403 ? 39.794 0.914 -3.719 1.00 88.44 403 THR A C 1
ATOM 2975 O O . THR A 1 403 ? 38.982 0.602 -2.854 1.00 88.44 403 THR A O 1
ATOM 2978 N N . ALA A 1 404 ? 40.326 2.139 -3.764 1.00 86.19 404 ALA A N 1
ATOM 2979 C CA . ALA A 1 404 ? 39.877 3.233 -2.908 1.00 86.19 404 ALA A CA 1
ATOM 2980 C C . ALA A 1 404 ? 38.465 3.710 -3.282 1.00 86.19 404 ALA A C 1
ATOM 2982 O O . ALA A 1 404 ? 37.680 3.993 -2.380 1.00 86.19 404 ALA A O 1
ATOM 2983 N N . ASP A 1 405 ? 38.126 3.737 -4.572 1.00 93.31 405 ASP A N 1
ATOM 2984 C CA . ASP A 1 405 ? 36.779 4.046 -5.066 1.00 93.31 405 ASP A CA 1
ATOM 2985 C C . ASP A 1 405 ? 35.802 2.934 -4.692 1.00 93.31 405 ASP A C 1
ATOM 2987 O O . ASP A 1 405 ? 34.740 3.202 -4.143 1.00 93.31 405 ASP A O 1
ATOM 2991 N N . LEU A 1 406 ? 36.223 1.674 -4.852 1.00 91.00 406 LEU A N 1
ATOM 2992 C CA . LEU A 1 406 ? 35.436 0.512 -4.431 1.00 91.00 406 LEU A CA 1
ATOM 2993 C C . LEU A 1 406 ? 35.099 0.554 -2.931 1.00 91.00 406 LEU A C 1
ATOM 2995 O O . LEU A 1 406 ? 33.963 0.310 -2.539 1.00 91.00 406 LEU A O 1
ATOM 2999 N N . ARG A 1 407 ? 36.080 0.890 -2.082 1.00 89.62 407 ARG A N 1
ATOM 3000 C CA . ARG A 1 407 ? 35.874 1.021 -0.628 1.00 89.62 407 ARG A CA 1
ATOM 3001 C C . ARG A 1 407 ? 34.991 2.207 -0.263 1.00 89.62 407 ARG A C 1
ATOM 3003 O O . ARG A 1 407 ? 34.235 2.112 0.701 1.00 89.62 407 ARG A O 1
ATOM 3010 N N . LEU A 1 408 ? 35.116 3.325 -0.979 1.00 90.88 408 LEU A N 1
ATOM 3011 C CA . LEU A 1 408 ? 34.230 4.469 -0.791 1.00 90.88 408 LEU A CA 1
ATOM 3012 C C . LEU A 1 408 ? 32.792 4.072 -1.131 1.00 90.88 408 LEU A C 1
ATOM 3014 O O . LEU A 1 408 ? 31.906 4.309 -0.318 1.00 90.88 408 LEU A O 1
ATOM 3018 N N . PHE A 1 409 ? 32.583 3.379 -2.252 1.00 95.44 409 PHE A N 1
ATOM 3019 C CA . PHE A 1 409 ? 31.255 2.947 -2.671 1.00 95.44 409 PHE A CA 1
ATOM 3020 C C . PHE A 1 409 ? 30.626 1.953 -1.686 1.00 95.44 409 PHE A C 1
ATOM 3022 O O . PHE A 1 409 ? 29.489 2.132 -1.270 1.00 95.44 409 PHE A O 1
ATOM 3029 N N . GLN A 1 410 ? 31.392 0.969 -1.202 1.00 89.19 410 GLN A N 1
ATOM 3030 C CA . GLN A 1 410 ? 30.934 0.038 -0.159 1.00 89.19 410 GLN A CA 1
ATOM 3031 C C . GLN A 1 410 ? 30.453 0.755 1.106 1.00 89.19 410 GLN A C 1
ATOM 3033 O O . GLN A 1 410 ? 29.458 0.354 1.699 1.00 89.19 410 GLN A O 1
ATOM 3038 N N . ARG A 1 411 ? 31.150 1.821 1.519 1.00 91.38 411 ARG A N 1
ATOM 3039 C CA . ARG A 1 411 ? 30.744 2.629 2.674 1.00 91.38 411 ARG A CA 1
ATOM 3040 C C . ARG A 1 411 ? 29.489 3.448 2.403 1.00 91.38 411 ARG A C 1
ATOM 3042 O O . ARG A 1 411 ? 28.701 3.621 3.318 1.00 91.38 411 ARG A O 1
ATOM 3049 N N . VAL A 1 412 ? 29.305 3.941 1.181 1.00 91.12 412 VAL A N 1
ATOM 3050 C CA . VAL A 1 412 ? 28.085 4.663 0.787 1.00 91.12 412 VAL A CA 1
ATOM 3051 C C . VAL A 1 412 ? 26.881 3.727 0.837 1.00 91.12 412 VAL A C 1
ATOM 3053 O O . VAL A 1 412 ? 25.888 4.062 1.469 1.00 91.12 412 VAL A O 1
ATOM 3056 N N . LEU A 1 413 ? 27.004 2.519 0.280 1.00 85.69 413 LEU A N 1
ATOM 3057 C CA . LEU A 1 413 ? 25.940 1.508 0.328 1.00 85.69 413 LEU A CA 1
ATOM 3058 C C . LEU A 1 413 ? 25.645 1.014 1.754 1.00 85.69 413 LEU A C 1
ATOM 3060 O O . LEU A 1 413 ? 24.533 0.590 2.038 1.00 85.69 413 LEU A O 1
ATOM 3064 N N . ALA A 1 414 ? 26.628 1.082 2.654 1.00 84.06 414 ALA A N 1
ATOM 3065 C CA . ALA A 1 414 ? 26.454 0.791 4.077 1.00 84.06 414 ALA A CA 1
ATOM 3066 C C . ALA A 1 414 ? 25.932 1.989 4.900 1.00 84.06 414 ALA A C 1
ATOM 3068 O O . ALA A 1 414 ? 25.776 1.861 6.110 1.00 84.06 414 ALA A O 1
ATOM 3069 N N . GLY A 1 415 ? 25.706 3.158 4.285 1.00 89.31 415 GLY A N 1
ATOM 3070 C CA . GLY A 1 415 ? 25.265 4.382 4.972 1.00 89.31 415 GLY A CA 1
ATOM 3071 C C . GLY A 1 415 ? 26.360 5.130 5.751 1.00 89.31 415 GLY A C 1
ATOM 3072 O O . GLY A 1 415 ? 26.089 6.136 6.402 1.00 89.31 415 GLY A O 1
ATOM 3073 N N . ASP A 1 416 ? 27.617 4.691 5.663 1.00 80.69 416 ASP A N 1
ATOM 3074 C CA . ASP A 1 416 ? 28.768 5.246 6.390 1.00 80.69 416 ASP A CA 1
ATOM 3075 C C . ASP A 1 416 ? 29.437 6.439 5.678 1.00 80.69 416 ASP A C 1
ATOM 3077 O O . ASP A 1 416 ? 30.420 7.007 6.177 1.00 80.69 416 ASP A O 1
ATOM 3081 N N . ALA A 1 417 ? 28.994 6.775 4.467 1.00 87.75 417 ALA A N 1
ATOM 3082 C CA . ALA A 1 417 ? 29.507 7.866 3.644 1.00 87.75 417 ALA A CA 1
ATOM 3083 C C . ALA A 1 417 ? 28.421 8.385 2.690 1.00 87.75 417 ALA A C 1
ATOM 3085 O O . ALA A 1 417 ? 27.447 7.695 2.421 1.00 87.75 417 ALA A O 1
ATOM 3086 N N . ALA A 1 418 ? 28.627 9.581 2.141 1.00 88.25 418 ALA A N 1
ATOM 3087 C CA . ALA A 1 418 ? 27.780 10.148 1.097 1.00 88.25 418 ALA A CA 1
ATOM 3088 C C . ALA A 1 418 ? 28.630 10.497 -0.129 1.00 88.25 418 ALA A C 1
ATOM 3090 O O . ALA A 1 418 ? 29.800 10.870 0.011 1.00 88.25 418 ALA A O 1
ATOM 3091 N N . LEU A 1 419 ? 28.031 10.369 -1.312 1.00 89.38 419 LEU A N 1
ATOM 3092 C CA . LEU A 1 419 ? 28.579 10.883 -2.564 1.00 89.38 419 LEU A CA 1
ATOM 3093 C C . LEU A 1 419 ? 27.985 12.265 -2.831 1.00 89.38 419 LEU A C 1
ATOM 3095 O O . LEU A 1 419 ? 26.840 12.528 -2.469 1.00 89.38 419 LEU A O 1
ATOM 3099 N N . ASP A 1 420 ? 28.771 13.143 -3.446 1.00 86.88 420 ASP A N 1
ATOM 3100 C CA . ASP A 1 420 ? 28.212 14.329 -4.088 1.00 86.88 420 ASP A CA 1
ATOM 3101 C C . ASP A 1 420 ? 27.664 13.971 -5.478 1.00 86.88 420 ASP A C 1
ATOM 3103 O O . ASP A 1 420 ? 27.887 12.868 -5.977 1.00 86.88 420 ASP A O 1
ATOM 3107 N N . ASP A 1 421 ? 26.942 14.897 -6.108 1.00 86.50 421 ASP A N 1
ATOM 3108 C CA . ASP A 1 421 ? 26.239 14.641 -7.372 1.00 86.50 421 ASP A CA 1
ATOM 3109 C C . ASP A 1 421 ? 27.175 14.143 -8.488 1.00 86.50 421 ASP A C 1
ATOM 3111 O O . ASP A 1 421 ? 26.804 13.283 -9.286 1.00 86.50 421 ASP A O 1
ATOM 3115 N N . ALA A 1 422 ? 28.411 14.652 -8.544 1.00 86.62 422 ALA A N 1
ATOM 3116 C CA . ALA A 1 422 ? 29.395 14.236 -9.541 1.00 86.62 422 ALA A CA 1
ATOM 3117 C C . ALA A 1 422 ? 29.919 12.821 -9.260 1.00 86.62 422 ALA A C 1
ATOM 3119 O O . ALA A 1 422 ? 30.068 12.021 -10.184 1.00 86.62 422 ALA A O 1
ATOM 3120 N N . ALA A 1 423 ? 30.183 12.494 -7.994 1.00 90.69 423 ALA A N 1
ATOM 3121 C CA . ALA A 1 423 ? 30.611 11.162 -7.600 1.00 90.69 423 ALA A CA 1
ATOM 3122 C C . ALA A 1 423 ? 29.479 10.126 -7.705 1.00 90.69 423 ALA A C 1
ATOM 3124 O O . ALA A 1 423 ? 29.758 8.984 -8.060 1.00 90.69 423 ALA A O 1
ATOM 3125 N N . ALA A 1 424 ? 28.222 10.513 -7.463 1.00 89.56 424 ALA A N 1
ATOM 3126 C CA . ALA A 1 424 ? 27.045 9.669 -7.668 1.00 89.56 424 ALA A CA 1
ATOM 3127 C C . ALA A 1 424 ? 26.847 9.353 -9.156 1.00 89.56 424 ALA A C 1
ATOM 3129 O O . ALA A 1 424 ? 26.723 8.189 -9.523 1.00 89.56 424 ALA A O 1
ATOM 3130 N N . PHE A 1 425 ? 26.951 10.361 -10.028 1.00 89.62 425 PHE A N 1
ATOM 3131 C CA . PHE A 1 425 ? 26.917 10.154 -11.477 1.00 89.62 425 PHE A CA 1
ATOM 3132 C C . PHE A 1 425 ? 28.101 9.299 -11.966 1.00 89.62 425 PHE A C 1
ATOM 3134 O O . PHE A 1 425 ? 27.969 8.498 -12.883 1.00 89.62 425 PHE A O 1
ATOM 3141 N N . ALA A 1 426 ? 29.283 9.440 -11.355 1.00 90.38 426 ALA A N 1
ATOM 3142 C CA . ALA A 1 426 ? 30.429 8.584 -11.660 1.00 90.38 426 ALA A CA 1
ATOM 3143 C C . ALA A 1 426 ? 30.275 7.145 -11.129 1.00 90.38 426 ALA A C 1
ATOM 3145 O O . ALA A 1 426 ? 30.998 6.261 -11.601 1.00 90.38 426 ALA A O 1
ATOM 3146 N N . ALA A 1 427 ? 29.403 6.925 -10.142 1.00 91.94 427 ALA A N 1
ATOM 3147 C CA . ALA A 1 427 ? 29.133 5.626 -9.539 1.00 91.94 427 ALA A CA 1
ATOM 3148 C C . ALA A 1 427 ? 28.061 4.830 -10.294 1.00 91.94 427 ALA A C 1
ATOM 3150 O O . ALA A 1 427 ? 28.161 3.613 -10.281 1.00 91.94 427 ALA A O 1
ATOM 3151 N N . ASP A 1 428 ? 27.130 5.490 -10.987 1.00 90.50 428 ASP A N 1
ATOM 3152 C CA . ASP A 1 428 ? 26.154 4.877 -11.902 1.00 90.50 428 ASP A CA 1
ATOM 3153 C C . ASP A 1 428 ? 26.856 4.378 -13.186 1.00 90.50 428 ASP A C 1
ATOM 3155 O O . ASP A 1 428 ? 27.079 5.107 -14.156 1.00 90.50 428 ASP A O 1
ATOM 3159 N N . LEU A 1 429 ? 27.320 3.129 -13.157 1.00 86.19 429 LEU A N 1
ATOM 3160 C CA . LEU A 1 429 ? 28.086 2.494 -14.230 1.00 86.19 429 LEU A CA 1
ATOM 3161 C C . LEU A 1 429 ? 27.195 1.740 -15.218 1.00 86.19 429 LEU A C 1
ATOM 3163 O O . LEU A 1 429 ? 27.644 1.469 -16.339 1.00 86.19 429 LEU A O 1
ATOM 3167 N N . ASN A 1 430 ? 25.984 1.367 -14.808 1.00 81.56 430 ASN A N 1
ATOM 3168 C CA . ASN A 1 430 ? 24.998 0.707 -15.656 1.00 81.56 430 ASN A CA 1
ATOM 3169 C C . ASN A 1 430 ? 24.072 1.711 -16.388 1.00 81.56 430 ASN A C 1
ATOM 3171 O O . ASN A 1 430 ? 23.468 1.334 -17.396 1.00 81.56 430 ASN A O 1
ATOM 3175 N N . GLY A 1 431 ? 24.045 2.979 -15.961 1.00 81.62 431 GLY A N 1
ATOM 3176 C CA . GLY A 1 431 ? 23.291 4.076 -16.562 1.00 81.62 431 GLY A CA 1
ATOM 3177 C C . GLY A 1 431 ? 21.800 4.077 -16.219 1.00 81.62 431 GLY A C 1
ATOM 3178 O O . GLY A 1 431 ? 21.016 4.610 -17.010 1.00 81.62 431 GLY A O 1
ATOM 3179 N N . ASP A 1 432 ? 21.393 3.446 -15.115 1.00 77.56 432 ASP A N 1
ATOM 3180 C CA . ASP A 1 432 ? 19.993 3.363 -14.682 1.00 77.56 432 ASP A CA 1
ATOM 3181 C C . ASP A 1 432 ? 19.543 4.550 -13.809 1.00 77.56 432 ASP A C 1
ATOM 3183 O O . ASP A 1 432 ? 18.358 4.680 -13.488 1.00 77.56 432 ASP A O 1
ATOM 3187 N N . GLY A 1 433 ? 20.467 5.461 -13.491 1.00 82.12 433 GLY A N 1
ATOM 3188 C CA . GLY A 1 433 ? 20.225 6.657 -12.694 1.00 82.12 433 GLY A CA 1
ATOM 3189 C C . GLY A 1 433 ? 20.385 6.456 -11.187 1.00 82.12 433 GLY A C 1
ATOM 3190 O O . GLY A 1 433 ? 20.220 7.430 -10.448 1.00 82.12 433 GLY A O 1
ATOM 3191 N N . THR A 1 434 ? 20.711 5.247 -10.715 1.00 84.88 434 THR A N 1
ATOM 3192 C CA . THR A 1 434 ? 20.847 4.922 -9.290 1.00 84.88 434 THR A CA 1
ATOM 3193 C C . THR A 1 434 ? 22.171 4.223 -9.005 1.00 84.88 434 THR A C 1
ATOM 3195 O O . THR A 1 434 ? 22.377 3.086 -9.386 1.00 84.88 434 THR A O 1
ATOM 3198 N N . ALA A 1 435 ? 23.048 4.865 -8.228 1.00 87.19 435 ALA A N 1
ATOM 3199 C CA . ALA A 1 435 ? 24.312 4.257 -7.816 1.00 87.19 435 ALA A CA 1
ATOM 3200 C C . ALA A 1 435 ? 24.103 3.176 -6.736 1.00 87.19 435 ALA A C 1
ATOM 3202 O O . ALA A 1 435 ? 24.023 3.500 -5.544 1.00 87.19 435 ALA A O 1
ATOM 3203 N N . ASP A 1 436 ? 24.052 1.900 -7.131 1.00 89.06 436 ASP A N 1
ATOM 3204 C CA . ASP A 1 436 ? 23.685 0.790 -6.242 1.00 89.06 436 ASP A CA 1
ATOM 3205 C C . ASP A 1 436 ? 24.685 -0.395 -6.221 1.00 89.06 436 ASP A C 1
ATOM 3207 O O . ASP A 1 436 ? 25.855 -0.308 -6.616 1.00 89.06 436 ASP A O 1
ATOM 3211 N N . ALA A 1 437 ? 24.259 -1.534 -5.663 1.00 88.12 437 ALA A N 1
ATOM 3212 C CA . ALA A 1 437 ? 25.093 -2.730 -5.573 1.00 88.12 437 ALA A CA 1
ATOM 3213 C C . ALA A 1 437 ? 25.439 -3.347 -6.944 1.00 88.12 437 ALA A C 1
ATOM 3215 O O . ALA A 1 437 ? 26.487 -3.994 -7.061 1.00 88.12 437 ALA A O 1
ATOM 3216 N N . ALA A 1 438 ? 24.607 -3.165 -7.972 1.00 82.75 438 ALA A N 1
ATOM 3217 C CA . ALA A 1 438 ? 24.899 -3.605 -9.331 1.00 82.75 438 ALA A CA 1
ATOM 3218 C C . ALA A 1 438 ? 26.101 -2.838 -9.894 1.00 82.75 438 ALA A C 1
ATOM 3220 O O . ALA A 1 438 ? 27.024 -3.446 -10.451 1.00 82.75 438 ALA A O 1
ATOM 3221 N N . ASP A 1 439 ? 26.169 -1.532 -9.651 1.00 93.62 439 ASP A N 1
ATOM 3222 C CA . ASP A 1 439 ? 27.319 -0.724 -10.046 1.00 93.62 439 ASP A CA 1
ATOM 3223 C C . ASP A 1 439 ? 28.582 -1.070 -9.270 1.00 93.62 439 ASP A C 1
ATOM 3225 O O . ASP A 1 439 ? 29.683 -1.068 -9.828 1.00 93.62 439 ASP A O 1
ATOM 3229 N N . LEU A 1 440 ? 28.456 -1.435 -7.992 1.00 90.25 440 LEU A N 1
ATOM 3230 C CA . LEU A 1 440 ? 29.600 -1.896 -7.209 1.00 90.25 440 LEU A CA 1
ATOM 3231 C C . LEU A 1 440 ? 30.258 -3.131 -7.850 1.00 90.25 440 LEU A C 1
ATOM 3233 O O . LEU A 1 440 ? 31.491 -3.250 -7.857 1.00 90.25 440 LEU A O 1
ATOM 3237 N N . VAL A 1 441 ? 29.458 -4.039 -8.419 1.00 89.50 441 VAL A N 1
ATOM 3238 C CA . VAL A 1 441 ? 29.957 -5.211 -9.155 1.00 89.50 441 VAL A CA 1
ATOM 3239 C C . VAL A 1 441 ? 30.689 -4.780 -10.428 1.00 89.50 441 VAL A C 1
ATOM 3241 O O . VAL A 1 441 ? 31.790 -5.275 -10.693 1.00 89.50 441 VAL A O 1
ATOM 3244 N N . LEU A 1 442 ? 30.137 -3.826 -11.183 1.00 88.25 442 LEU A N 1
ATOM 3245 C CA . LEU A 1 442 ? 30.778 -3.276 -12.383 1.00 88.25 442 LEU A CA 1
ATOM 3246 C C . LEU A 1 442 ? 32.102 -2.574 -12.052 1.00 88.25 442 LEU A C 1
ATOM 3248 O O . LEU A 1 442 ? 33.110 -2.782 -12.735 1.00 88.25 442 LEU A O 1
ATOM 3252 N N . LEU A 1 443 ? 32.135 -1.809 -10.961 1.00 87.56 443 LEU A N 1
ATOM 3253 C CA . LEU A 1 443 ? 33.333 -1.140 -10.470 1.00 87.56 443 LEU A CA 1
ATOM 3254 C C . LEU A 1 443 ? 34.403 -2.160 -10.061 1.00 87.56 443 LEU A C 1
ATOM 3256 O O . LEU A 1 443 ? 35.573 -2.012 -10.414 1.00 87.56 443 LEU A O 1
ATOM 3260 N N . SER A 1 444 ? 34.007 -3.231 -9.365 1.00 83.81 444 SER A N 1
ATOM 3261 C CA . SER A 1 444 ? 34.910 -4.316 -8.972 1.00 83.81 444 SER A CA 1
ATOM 3262 C C . SER A 1 444 ? 35.525 -5.022 -10.183 1.00 83.81 444 SER A C 1
ATOM 3264 O O . SER A 1 444 ? 36.744 -5.212 -10.225 1.00 83.81 444 SER A O 1
ATOM 3266 N N . ALA A 1 445 ? 34.714 -5.346 -11.194 1.00 80.69 445 ALA A N 1
ATOM 3267 C CA . ALA A 1 445 ? 35.181 -5.969 -12.429 1.00 80.69 445 ALA A CA 1
ATOM 3268 C C . ALA A 1 445 ? 36.170 -5.070 -13.189 1.00 80.69 445 ALA A C 1
ATOM 3270 O O . ALA A 1 445 ? 37.176 -5.553 -13.708 1.00 80.69 445 ALA A O 1
ATOM 3271 N N . ARG A 1 446 ? 35.926 -3.754 -13.199 1.00 82.19 446 ARG A N 1
ATOM 3272 C CA . ARG A 1 446 ? 36.780 -2.758 -13.859 1.00 82.19 446 ARG A CA 1
ATOM 3273 C C . ARG A 1 446 ? 38.142 -2.570 -13.187 1.00 82.19 446 ARG A C 1
ATOM 3275 O O . ARG A 1 446 ? 39.093 -2.208 -13.867 1.00 82.19 446 ARG A O 1
ATOM 3282 N N . ILE A 1 447 ? 38.241 -2.804 -11.877 1.00 80.81 447 ILE A N 1
ATOM 3283 C CA . ILE A 1 447 ? 39.502 -2.730 -11.114 1.00 80.81 447 ILE A CA 1
ATOM 3284 C C . ILE A 1 447 ? 40.318 -4.027 -11.242 1.00 80.81 447 ILE A C 1
ATOM 3286 O O . ILE A 1 447 ? 41.537 -4.009 -11.078 1.00 80.81 447 ILE A O 1
ATOM 3290 N N . ALA A 1 448 ? 39.652 -5.157 -11.491 1.00 65.19 448 ALA A N 1
ATOM 3291 C CA . ALA A 1 448 ? 40.289 -6.466 -11.628 1.00 65.19 448 ALA A CA 1
ATOM 3292 C C . ALA A 1 448 ? 40.887 -6.731 -13.027 1.00 65.19 448 ALA A C 1
ATOM 3294 O O . ALA A 1 448 ? 41.630 -7.704 -13.182 1.00 65.19 448 ALA A O 1
ATOM 3295 N N . ALA A 1 449 ? 40.552 -5.895 -14.015 1.00 52.66 449 ALA A N 1
ATOM 3296 C CA . ALA A 1 449 ? 41.083 -5.905 -15.380 1.00 52.66 449 ALA A CA 1
ATOM 3297 C C . ALA A 1 449 ? 42.332 -5.020 -15.501 1.00 52.66 449 ALA A C 1
ATOM 3299 O O . ALA A 1 449 ? 43.254 -5.421 -16.252 1.00 52.66 449 ALA A O 1
#

Secondary structure (DSSP, 8-state):
---PPP------------------------TTSBSSSSPPTT-EEEEEEEETTEEEEEEESSSEEEEETTSS-EEE-SS-EEEEEEETTEEEEEEE-SSSEEEEEEETTT-SBPSSS-SEEEES--GGGEEEEEE-TTS-EEEEETTEEEEEEEE-TTS-EEEEEE-SS---EEEEETTEEEEEETTEEEEEE--SSPP-SSSEEEE--SS-EEEESSSSEEEETT-EEEETTS-EEEE--S---SSSEEEETTEEEEEEETTEEEEEETTT--EEEEE-SSEEEEE-SSEEEEEETTEEEEEE--PPBPP----------------TT----EEETTEEE--TT-BHHHHHHHHTTS-EEEE-TTSPBP-SB--TTEEEEETTEEEEEE-TT-TTSSSS-SHHHHHHHHHHHTTS----HHHHHHH--SSSS---HHHHHHHHHHHH-

Foldseek 3Di:
DDDDDDDDDDDDPPPDPPPPPPQPLPQFDDFPDFQHDFDDPPKAWADWADDPPFTWTWIFDQWIKIATQRSPAIDTDPGGFPHWDDEQQKIWGWHAPFQWIKIAIARNVHRHQDPVFHGIATARDGPVQWDAWEAYNQQKIWTAGVVHQQKTFIAHRRNHTDDIAGHPAGFPYWYDDHQWIWTKDQFKIWTWGHDPDDIYTDDDMFGEARFIFPADQDPFWTAGQQRFIAGSNHDGLGRLSDRDDPFQWEHDPQKTWGPSDQFKIWIARNVVSFIFIFGHPAGFRGDYPFWTWHDDPNTIHTHGTDDTHGDPPPPPPPPPPPPPPPPPLAWDWDDDPQAIETEQQDFQVSVPVNLPPWDKFKAALVRHGDGGAFWFQIWIQTNNRIHGYAHQQRLVRPSHREVVSLVQLVCVQVVNDDGDPRSQVSQPPVPPSGNYPVSSVVSVVVRVD